Protein AF-A0A026WB58-F1 (afdb_monomer)

Organism: Ooceraea biroi (NCBI:txid2015173)

Secondary structure (DSSP, 8-state):
----HHHHHTT-EE--B-SSS-HHHHHHHHHHS--SS-TTBGGGS--HHHHS--TTPPSSPPHHHHHHHHHHHT-EEEEEEEEEETTEEEEEEEE--SS--SSEEEEEEEE-TT-TT-EEEEEES-HHHHHHHHH-S--S--EE-TTT--EESSHHHHHHHHHHHHH----------TTTSS-----GGGGSPPSEEEEEEEEEEEEEP-S--TT--EEEEEEEEEEEEEESS-GGG-EEEEE-STTHHHHHHHHHHHHHHHHHHHHTS--PPPPPPHHHHHHHHH--B-TTT-PBPPTT--EEEEE-TTT--EEEEEEHHHHHH--------EEESSIIIIIHHHHHHHHHHSSSS-EEEEEEETTEEEEEEE-SS---

Radius of gyration: 30.06 Å; Cα contacts (8 Å, |Δi|>4): 560; chains: 1; bounding box: 73×51×81 Å

Structure (mmCIF, N/CA/C/O backbone):
data_AF-A0A026WB58-F1
#
_entry.id   AF-A0A026WB58-F1
#
loop_
_atom_site.group_PDB
_atom_site.id
_atom_site.type_symbol
_atom_site.label_atom_id
_atom_site.label_alt_id
_atom_site.label_comp_id
_atom_site.label_asym_id
_atom_site.label_entity_id
_atom_site.label_seq_id
_atom_site.pdbx_PDB_ins_code
_atom_site.Cartn_x
_atom_site.Cartn_y
_atom_site.Cartn_z
_atom_site.occupancy
_atom_site.B_iso_or_equiv
_atom_site.auth_seq_id
_atom_site.auth_comp_id
_atom_site.auth_asym_id
_atom_site.auth_atom_id
_atom_site.pdbx_PDB_model_num
ATOM 1 N N . MET A 1 1 ? -9.957 22.524 18.458 1.00 44.34 1 MET A N 1
ATOM 2 C CA . MET A 1 1 ? -10.066 21.430 17.468 1.00 44.34 1 MET A CA 1
ATOM 3 C C . MET A 1 1 ? -11.246 21.679 16.546 1.00 44.34 1 MET A C 1
ATOM 5 O O . MET A 1 1 ? -12.359 21.934 17.004 1.00 44.34 1 MET A O 1
ATOM 9 N N . LEU A 1 2 ? -10.964 21.725 15.248 1.00 43.53 2 LEU A N 1
ATOM 10 C CA . LEU A 1 2 ? -11.888 22.110 14.188 1.00 43.53 2 LEU A CA 1
ATOM 11 C C . LEU A 1 2 ? -12.793 20.925 13.834 1.00 43.53 2 LEU A C 1
ATOM 13 O O . LEU A 1 2 ? -12.379 20.001 13.150 1.00 43.53 2 LEU A O 1
ATOM 17 N N . HIS A 1 3 ? -14.053 20.955 14.259 1.00 53.38 3 HIS A N 1
ATOM 18 C CA . HIS A 1 3 ? -15.088 20.372 13.405 1.00 53.38 3 HIS A CA 1
ATOM 19 C C . HIS A 1 3 ? -15.143 21.230 12.142 1.00 53.38 3 HIS A C 1
ATOM 21 O O . HIS A 1 3 ? -15.102 22.462 12.264 1.00 53.38 3 HIS A O 1
ATOM 27 N N . SER A 1 4 ? -15.257 20.613 10.966 1.00 61.25 4 SER A N 1
ATOM 28 C CA . SER A 1 4 ? -15.642 21.349 9.763 1.00 61.25 4 SER A CA 1
ATOM 29 C C . SER A 1 4 ? -16.877 22.206 10.074 1.00 61.25 4 SER A C 1
ATOM 31 O O . SER A 1 4 ? -17.754 21.793 10.847 1.00 61.25 4 SER A O 1
ATOM 33 N N . GLU A 1 5 ? -16.958 23.416 9.518 1.00 63.28 5 GLU A N 1
ATOM 34 C CA . GLU A 1 5 ? -18.121 24.292 9.737 1.00 63.28 5 GLU A CA 1
ATOM 35 C C . GLU A 1 5 ? -19.440 23.580 9.390 1.00 63.28 5 GLU A C 1
ATOM 37 O O . GLU A 1 5 ? -20.464 23.780 10.047 1.00 63.28 5 GLU A O 1
ATOM 42 N N . GLU A 1 6 ? -19.394 22.648 8.437 1.00 71.06 6 GLU A N 1
ATOM 43 C CA . GLU A 1 6 ? -20.527 21.818 8.038 1.00 71.06 6 GLU A CA 1
ATOM 44 C C . GLU A 1 6 ? -21.049 20.901 9.163 1.00 71.06 6 GLU A C 1
ATOM 46 O O . GLU A 1 6 ? -22.257 20.726 9.313 1.00 71.06 6 GLU A O 1
ATOM 51 N N . ILE A 1 7 ? -20.182 20.327 10.004 1.00 76.75 7 ILE A N 1
ATOM 52 C CA . ILE A 1 7 ? -20.629 19.478 11.125 1.00 76.75 7 ILE A CA 1
ATOM 53 C C . ILE A 1 7 ? -21.175 20.340 12.267 1.00 76.75 7 ILE A C 1
ATOM 55 O O . ILE A 1 7 ? -22.187 19.988 12.882 1.00 76.75 7 ILE A O 1
ATOM 59 N N . LYS A 1 8 ? -20.555 21.499 12.533 1.00 76.88 8 LYS A N 1
ATOM 60 C CA . LYS A 1 8 ? -21.017 22.426 13.583 1.00 76.88 8 LYS A CA 1
ATOM 61 C C . LYS A 1 8 ? -22.403 22.986 13.274 1.00 76.88 8 LYS A C 1
ATOM 63 O O . LYS A 1 8 ? -23.261 23.025 14.156 1.00 76.88 8 LYS A O 1
ATOM 68 N N . THR A 1 9 ? -22.639 23.384 12.025 1.00 78.06 9 THR A N 1
ATOM 69 C CA . THR A 1 9 ? -23.925 23.953 11.585 1.00 78.06 9 THR A CA 1
ATOM 70 C C . THR A 1 9 ? -25.075 22.960 11.723 1.00 78.06 9 THR A C 1
ATOM 72 O O . THR A 1 9 ? -26.188 23.361 12.068 1.00 78.06 9 THR A O 1
ATOM 75 N N . LYS A 1 10 ? -24.806 21.655 11.578 1.00 81.69 10 LYS A N 1
ATOM 76 C CA . LYS A 1 10 ? -25.807 20.600 11.782 1.00 81.69 10 LYS A CA 1
ATOM 77 C C . LYS A 1 10 ? -26.283 20.481 13.231 1.00 81.69 10 LYS A C 1
ATOM 79 O O . LYS A 1 10 ? -27.332 19.887 13.434 1.00 81.69 10 LYS A O 1
ATOM 84 N N . LYS A 1 11 ? -25.585 21.008 14.252 1.00 84.12 11 LYS A N 1
ATOM 85 C CA . LYS A 1 11 ? -25.986 20.893 15.681 1.00 84.12 11 LYS A CA 1
ATOM 86 C C . LYS A 1 11 ? -26.440 19.468 16.060 1.00 84.12 11 LYS A C 1
ATOM 88 O O . LYS A 1 11 ? -27.481 19.275 16.695 1.00 84.12 11 LYS A O 1
ATOM 93 N N . ALA A 1 12 ? -25.709 18.474 15.563 1.00 87.56 12 ALA A N 1
ATOM 94 C CA . ALA A 1 12 ? -26.029 17.051 15.689 1.00 87.56 12 ALA A CA 1
ATOM 95 C C . ALA A 1 12 ? -25.068 16.310 16.633 1.00 87.56 12 ALA A C 1
ATOM 97 O O . ALA A 1 12 ? -25.340 15.179 17.033 1.00 87.56 12 ALA A O 1
ATOM 98 N N . VAL A 1 13 ? -23.962 16.966 16.987 1.00 91.31 13 VAL A N 1
ATOM 99 C CA . VAL A 1 13 ? -22.845 16.422 17.755 1.00 91.31 13 VAL A CA 1
ATOM 100 C C . VAL A 1 13 ? -22.610 17.317 18.968 1.00 91.31 13 VAL A C 1
ATOM 102 O O . VAL A 1 13 ? -22.715 18.540 18.867 1.00 91.31 13 VAL A O 1
ATOM 105 N N . VAL A 1 14 ? -22.315 16.704 20.108 1.00 91.12 14 VAL A N 1
ATOM 106 C CA . VAL A 1 14 ? -21.924 17.377 21.344 1.00 91.12 14 VAL A CA 1
ATOM 107 C C . VAL A 1 14 ? -20.452 17.086 21.595 1.00 91.12 14 VAL A C 1
ATOM 109 O O . VAL A 1 14 ? -20.039 15.930 21.698 1.00 91.12 14 VAL A O 1
ATOM 112 N N . ASN A 1 15 ? -19.667 18.154 21.687 1.00 90.56 15 ASN A N 1
ATOM 113 C CA . ASN A 1 15 ? -18.269 18.097 22.077 1.00 90.56 15 ASN A CA 1
ATOM 114 C C . ASN A 1 15 ? -18.133 18.685 23.482 1.00 90.56 15 ASN A C 1
ATOM 116 O O . ASN A 1 15 ? -18.237 19.903 23.642 1.00 90.56 15 ASN A O 1
ATOM 120 N N . VAL A 1 16 ? -17.933 17.823 24.477 1.00 89.88 16 VAL A N 1
ATOM 121 C CA . VAL A 1 16 ? -17.634 18.256 25.845 1.00 89.88 16 VAL A CA 1
ATOM 122 C C . VAL A 1 16 ? -16.199 18.773 25.862 1.00 89.88 16 VAL A C 1
ATOM 124 O O . VAL A 1 16 ? -15.263 18.047 25.532 1.00 89.88 16 VAL A O 1
ATOM 127 N N . GLN A 1 17 ? -16.036 20.052 26.180 1.00 85.31 17 GLN A N 1
ATOM 128 C CA . GLN A 1 17 ? -14.748 20.728 26.161 1.00 85.31 17 GLN A CA 1
ATOM 129 C C . GLN A 1 17 ? -13.994 20.410 27.444 1.00 85.31 17 GLN A C 1
ATOM 131 O O . GLN A 1 17 ? -14.322 20.954 28.495 1.00 85.31 17 GLN A O 1
ATOM 136 N N . SER A 1 18 ? -12.988 19.548 27.321 1.00 81.88 18 SER A N 1
ATOM 137 C CA . SER A 1 18 ? -12.073 19.203 28.401 1.00 81.88 18 SER A CA 1
ATOM 138 C C . SER A 1 18 ? -10.640 19.609 28.091 1.00 81.88 18 SER A C 1
ATOM 140 O O . SER A 1 18 ? -10.248 19.686 26.925 1.00 81.88 18 SER A O 1
ATOM 142 N N . MET A 1 19 ? -9.869 19.857 29.150 1.00 80.19 19 MET A N 1
ATOM 143 C CA . MET A 1 19 ? -8.415 20.026 29.087 1.00 80.19 19 MET A CA 1
ATOM 144 C C . MET A 1 19 ? -7.665 18.693 29.250 1.00 80.19 19 MET A C 1
ATOM 146 O O . MET A 1 19 ? -6.441 18.672 29.126 1.00 80.19 19 MET A O 1
ATOM 150 N N . ASP A 1 20 ? -8.372 17.596 29.544 1.00 84.62 20 ASP A N 1
ATOM 151 C CA . ASP A 1 20 ? -7.796 16.257 29.644 1.00 84.62 20 ASP A CA 1
ATOM 152 C C . ASP A 1 20 ? -7.819 15.493 28.303 1.00 84.62 20 ASP A C 1
ATOM 154 O O . ASP A 1 20 ? -8.376 15.934 27.297 1.00 84.62 20 ASP A O 1
ATOM 158 N N . ASN A 1 21 ? -7.189 14.314 28.284 1.00 86.12 21 ASN A N 1
ATOM 159 C CA . ASN A 1 21 ? -7.164 13.421 27.118 1.00 86.12 21 ASN A CA 1
ATOM 160 C C . ASN A 1 21 ? -8.305 12.377 27.139 1.00 86.12 21 ASN A C 1
ATOM 162 O O . ASN A 1 21 ? -8.230 11.360 26.444 1.00 86.12 21 ASN A O 1
ATOM 166 N N . ALA A 1 22 ? -9.357 12.591 27.938 1.00 89.94 22 ALA A N 1
ATOM 167 C CA . ALA A 1 22 ? -10.444 11.643 28.183 1.00 89.94 22 ALA A CA 1
ATOM 168 C C . ALA A 1 22 ? -11.717 11.954 27.376 1.00 89.94 22 ALA A C 1
ATOM 170 O O . ALA A 1 22 ? -12.826 11.586 27.771 1.00 89.94 22 ALA A O 1
ATOM 171 N N . CYS A 1 23 ? -11.579 12.570 26.196 1.00 91.06 23 CYS A N 1
ATOM 172 C CA . CYS A 1 23 ? -12.709 12.952 25.340 1.00 91.06 23 CYS A CA 1
ATOM 173 C C . CYS A 1 23 ? -13.658 11.792 24.995 1.00 91.06 23 CYS A C 1
ATOM 175 O O . CYS A 1 23 ? -14.868 11.990 24.878 1.00 91.06 23 CYS A O 1
ATOM 177 N N . PHE A 1 24 ? -13.138 10.565 24.893 1.00 93.75 24 PHE A N 1
ATOM 178 C CA . PHE A 1 24 ? -13.954 9.361 24.746 1.00 93.75 24 PHE A CA 1
ATOM 179 C C . PHE A 1 24 ? -14.886 9.151 25.943 1.00 93.75 24 PHE A C 1
ATOM 181 O O . PHE A 1 24 ? -16.089 8.979 25.757 1.00 93.75 24 PHE A O 1
ATOM 188 N N . ALA A 1 25 ? -14.350 9.204 27.164 1.00 93.94 25 ALA A N 1
ATOM 189 C CA . ALA A 1 25 ? -15.122 8.986 28.380 1.00 93.94 25 ALA A CA 1
ATOM 190 C C . ALA A 1 25 ? -16.178 10.082 28.554 1.00 93.94 25 ALA A C 1
ATOM 192 O O . ALA A 1 25 ? -17.347 9.771 28.765 1.00 93.94 25 ALA A O 1
ATOM 193 N N . TRP A 1 26 ? -15.799 11.346 28.343 1.00 95.25 26 TRP A N 1
ATOM 194 C CA . TRP A 1 26 ? -16.739 12.467 28.345 1.00 95.25 26 TRP A CA 1
ATOM 195 C C . TRP A 1 26 ? -17.845 12.323 27.298 1.00 95.25 26 TRP A C 1
ATOM 197 O O . TRP A 1 26 ? -19.005 12.608 27.589 1.00 95.25 26 TRP A O 1
ATOM 207 N N . SER A 1 27 ? -17.526 11.826 26.102 1.00 94.69 27 SER A N 1
ATOM 208 C CA . SER A 1 27 ? -18.532 11.588 25.061 1.00 94.69 27 SER A CA 1
ATOM 209 C C . SER A 1 27 ? -19.503 10.467 25.434 1.00 94.69 27 SER A C 1
ATOM 211 O O . SER A 1 27 ? -20.702 10.585 25.186 1.00 94.69 27 SER A O 1
ATOM 213 N N . VAL A 1 28 ? -19.017 9.392 26.063 1.00 95.56 28 VAL A N 1
ATOM 214 C CA . VAL A 1 28 ? -19.885 8.320 26.575 1.00 95.56 28 VAL A CA 1
ATOM 215 C C . VAL A 1 28 ? -20.767 8.841 27.710 1.00 95.56 28 VAL A C 1
ATOM 217 O O . VAL A 1 28 ? -21.969 8.595 27.702 1.00 95.56 28 VAL A O 1
ATOM 220 N N . VAL A 1 29 ? -20.215 9.614 28.649 1.00 95.44 29 VAL A N 1
ATOM 221 C CA . VAL A 1 29 ? -20.997 10.244 29.724 1.00 95.44 29 VAL A CA 1
ATOM 222 C C . VAL A 1 29 ? -22.068 11.166 29.156 1.00 95.44 29 VAL A C 1
ATOM 224 O O . VAL A 1 29 ? -23.211 11.087 29.594 1.00 95.44 29 VAL A O 1
ATOM 227 N N . ALA A 1 30 ? -21.745 11.983 28.152 1.00 94.56 30 ALA A N 1
ATOM 228 C CA . ALA A 1 30 ? -22.719 12.865 27.517 1.00 94.56 30 ALA A CA 1
ATOM 229 C C . ALA A 1 30 ? -23.872 12.091 26.858 1.00 94.56 30 ALA A C 1
ATOM 231 O O . ALA A 1 30 ? -25.012 12.552 26.883 1.00 94.56 30 ALA A O 1
ATOM 232 N N . ALA A 1 31 ? -23.598 10.896 26.323 1.00 94.94 31 ALA A N 1
ATOM 233 C CA . ALA A 1 31 ? -24.626 10.009 25.788 1.00 94.94 31 ALA A CA 1
ATOM 234 C C . ALA A 1 31 ? -25.525 9.401 26.878 1.00 94.94 31 ALA A C 1
ATOM 236 O O . ALA A 1 31 ? -26.728 9.256 26.665 1.00 94.94 31 ALA A O 1
ATOM 237 N N . LEU A 1 32 ? -24.954 9.045 28.034 1.00 93.88 32 LEU A N 1
ATOM 238 C CA . LEU A 1 32 ? -25.679 8.419 29.147 1.00 93.88 32 LEU A CA 1
ATOM 239 C C . LEU A 1 32 ? -26.444 9.425 30.020 1.00 93.88 32 LEU A C 1
ATOM 241 O O . LEU A 1 32 ? -27.509 9.098 30.538 1.00 93.88 32 LEU A O 1
ATOM 245 N N . TYR A 1 33 ? -25.905 10.634 30.178 1.00 93.94 33 TYR A N 1
ATOM 246 C CA . TYR A 1 33 ? -26.432 11.707 31.024 1.00 93.94 33 TYR A CA 1
ATOM 247 C C . TYR A 1 33 ? -26.627 12.984 30.195 1.00 93.94 33 TYR A C 1
ATOM 249 O O . TYR A 1 33 ? -25.930 13.975 30.412 1.00 93.94 33 TYR A O 1
ATOM 257 N N . PRO A 1 34 ? -27.530 12.982 29.201 1.00 91.69 34 PRO A N 1
ATOM 258 C CA . PRO A 1 34 ? -27.634 14.070 28.239 1.00 91.69 34 PRO A CA 1
ATOM 259 C C . PRO A 1 34 ? -28.067 15.385 28.897 1.00 91.69 34 PRO A C 1
ATOM 261 O O . PRO A 1 34 ? -29.156 15.486 29.458 1.00 91.69 34 PRO A O 1
ATOM 264 N N . ALA A 1 35 ? -27.241 16.425 28.763 1.00 91.25 35 ALA A N 1
ATOM 265 C CA . ALA A 1 35 ? -27.562 17.764 29.243 1.00 91.25 35 ALA A CA 1
ATOM 266 C C . ALA A 1 35 ? -28.461 18.528 28.250 1.00 91.25 35 ALA A C 1
ATOM 268 O O . ALA A 1 35 ? -28.272 18.484 27.025 1.00 91.25 35 ALA A O 1
ATOM 269 N N . GLU A 1 36 ? -29.435 19.274 28.777 1.00 87.56 36 GLU A N 1
ATOM 270 C CA . GLU A 1 36 ? -30.315 20.130 27.970 1.00 87.56 36 GLU A CA 1
ATOM 271 C C . GLU A 1 36 ? -29.682 21.484 27.633 1.00 87.56 36 GLU A C 1
ATOM 273 O O . GLU A 1 36 ? -29.869 22.004 26.531 1.00 87.56 36 GLU A O 1
ATOM 278 N N . ARG A 1 37 ? -28.925 22.056 28.577 1.00 87.06 37 ARG A N 1
ATOM 279 C CA . ARG A 1 37 ? -28.284 23.374 28.469 1.00 87.06 37 ARG A CA 1
ATOM 280 C C . ARG A 1 37 ? -26.785 23.244 28.691 1.00 87.06 37 ARG A C 1
ATOM 282 O O . ARG A 1 37 ? -26.365 22.433 29.505 1.00 87.06 37 ARG A O 1
ATOM 289 N N . ASN A 1 38 ? -26.011 24.080 27.997 1.00 88.06 38 ASN A N 1
ATOM 290 C CA . ASN A 1 38 ? -24.549 24.137 28.104 1.00 88.06 38 ASN A CA 1
ATOM 291 C C . ASN A 1 38 ? -23.874 22.760 27.955 1.00 88.06 38 ASN A C 1
ATOM 293 O O . ASN A 1 38 ? -22.925 22.441 28.667 1.00 88.06 38 ASN A O 1
ATOM 297 N N . ALA A 1 39 ? -24.388 21.934 27.038 1.00 89.69 39 ALA A N 1
ATOM 298 C CA . ALA A 1 39 ? -23.963 20.549 26.842 1.00 89.69 39 ALA A CA 1
ATOM 299 C C . ALA A 1 39 ? -22.476 20.404 26.458 1.00 89.69 39 ALA A C 1
ATOM 301 O O . ALA A 1 39 ? -21.937 19.303 26.492 1.00 89.69 39 ALA A O 1
ATOM 302 N N . GLU A 1 40 ? -21.812 21.496 26.090 1.00 89.19 40 GLU A N 1
ATOM 303 C CA . GLU A 1 40 ? -20.375 21.581 25.849 1.00 89.19 40 GLU A CA 1
ATOM 304 C C . GLU A 1 40 ? -19.522 21.654 27.127 1.00 89.19 40 GLU A C 1
ATOM 306 O O . GLU A 1 40 ? -18.311 21.479 27.041 1.00 89.19 40 GLU A O 1
ATOM 311 N N . ARG A 1 41 ? -20.111 21.920 28.301 1.00 89.88 41 ARG A N 1
ATOM 312 C CA . ARG A 1 41 ? -19.371 22.118 29.559 1.00 89.88 41 ARG A CA 1
ATOM 313 C C . ARG A 1 41 ? -19.286 20.831 30.369 1.00 89.88 41 ARG A C 1
ATOM 315 O O . ARG A 1 41 ? -20.313 20.219 30.645 1.00 89.88 41 ARG A O 1
ATOM 322 N N . GLU A 1 42 ? -18.092 20.499 30.855 1.00 89.88 42 GLU A N 1
ATOM 323 C CA . GLU A 1 42 ? -17.861 19.359 31.762 1.00 89.88 42 GLU A CA 1
ATOM 324 C C . GLU A 1 42 ? -18.755 19.401 33.002 1.00 89.88 42 GLU A C 1
ATOM 326 O O . GLU A 1 42 ? -19.322 18.387 33.392 1.00 89.88 42 GLU A O 1
ATOM 331 N N . SER A 1 43 ? -18.951 20.591 33.581 1.00 90.62 43 SER A N 1
ATOM 332 C CA . SER A 1 43 ? -19.769 20.795 34.784 1.00 90.62 43 SER A CA 1
ATOM 333 C C . SER A 1 43 ? -21.250 20.456 34.602 1.00 90.62 43 SER A C 1
ATOM 335 O O . SER A 1 43 ? -21.989 20.419 35.583 1.00 90.62 43 SER A O 1
ATOM 337 N N . SER A 1 44 ? -21.693 20.208 33.366 1.00 92.25 44 SER A N 1
ATOM 338 C CA . SER A 1 44 ? -23.059 19.762 33.075 1.00 92.25 44 SER A CA 1
ATOM 339 C C . SER A 1 44 ? -23.237 18.251 33.232 1.00 92.25 44 SER A C 1
ATOM 341 O O . SER A 1 44 ? -24.354 17.759 33.086 1.00 92.25 44 SER A O 1
ATOM 343 N N . TYR A 1 45 ? -22.162 17.519 33.535 1.00 93.62 45 TYR A N 1
ATOM 344 C CA . TYR A 1 45 ? -22.143 16.065 33.608 1.00 93.62 45 TYR A CA 1
ATOM 345 C C . TYR A 1 45 ? -21.480 15.573 34.900 1.00 93.62 45 TYR A C 1
ATOM 347 O O . TYR A 1 45 ? -20.603 16.248 35.445 1.00 93.62 45 TYR A O 1
ATOM 355 N N . PRO A 1 46 ? -21.845 14.377 35.397 1.00 94.06 46 PRO A N 1
ATOM 356 C CA . PRO A 1 46 ? -21.039 13.715 36.412 1.00 94.06 46 PRO A CA 1
ATOM 357 C C . PRO A 1 46 ? -19.639 13.424 35.859 1.00 94.06 46 PRO A C 1
ATOM 359 O O . PRO A 1 46 ? -19.474 13.107 34.680 1.00 94.06 46 PRO A O 1
ATOM 362 N N . HIS A 1 47 ? -18.626 13.508 36.719 1.00 93.94 47 HIS A N 1
ATOM 363 C CA . HIS A 1 47 ? -17.258 13.207 36.315 1.00 93.94 47 HIS A CA 1
ATOM 364 C C . HIS A 1 47 ? -17.146 11.751 35.841 1.00 93.94 47 HIS A C 1
ATOM 366 O O . HIS A 1 47 ? -17.624 10.838 36.510 1.00 93.94 47 HIS A O 1
ATOM 372 N N . TYR A 1 48 ? -16.496 11.500 34.704 1.00 92.69 48 TYR A N 1
ATOM 373 C CA . TYR A 1 48 ? -16.524 10.174 34.075 1.00 92.69 48 TYR A CA 1
ATOM 374 C C . TYR A 1 48 ? -15.979 9.044 34.957 1.00 92.69 48 TYR A C 1
ATOM 376 O O . TYR A 1 48 ? -16.455 7.917 34.858 1.00 92.69 48 TYR A O 1
ATOM 384 N N . THR A 1 49 ? -15.028 9.329 35.850 1.00 92.12 49 THR A N 1
ATOM 385 C CA . THR A 1 49 ? -14.467 8.328 36.775 1.00 92.12 49 THR A CA 1
ATOM 386 C C . THR A 1 49 ? -15.451 7.842 37.836 1.00 92.12 49 THR A C 1
ATOM 388 O O . THR A 1 49 ? -15.214 6.796 38.430 1.00 92.12 49 THR A O 1
ATOM 391 N N . THR A 1 50 ? -16.537 8.574 38.101 1.00 94.12 50 THR A N 1
ATOM 392 C CA . THR A 1 50 ? -17.532 8.172 39.108 1.00 94.12 50 THR A CA 1
ATOM 393 C C . THR A 1 50 ? -18.618 7.274 38.526 1.00 94.12 50 THR A C 1
ATOM 395 O O . THR A 1 50 ? -19.270 6.547 39.271 1.00 94.12 50 THR A O 1
ATOM 398 N N . VAL A 1 51 ? -18.809 7.312 37.204 1.00 94.44 51 VAL A N 1
ATOM 399 C CA . VAL A 1 51 ? -19.897 6.609 36.507 1.00 94.44 51 VAL A CA 1
ATOM 400 C C . VAL A 1 51 ? -19.412 5.539 35.528 1.00 94.44 51 VAL A C 1
ATOM 402 O O . VAL A 1 51 ? -20.209 4.691 35.133 1.00 94.44 51 VAL A O 1
ATOM 405 N N . LEU A 1 52 ? -18.128 5.546 35.148 1.00 94.56 52 LEU A N 1
ATOM 406 C CA . LEU A 1 52 ? -17.521 4.557 34.254 1.00 94.56 52 LEU A CA 1
ATOM 407 C C . LEU A 1 52 ? -16.404 3.775 34.955 1.00 94.56 52 LEU A C 1
ATOM 409 O O . LEU A 1 52 ? -15.525 4.341 35.602 1.00 94.56 52 LEU A O 1
ATOM 413 N N . ASN A 1 53 ? -16.383 2.463 34.737 1.00 94.12 53 ASN A N 1
ATOM 414 C CA . ASN A 1 53 ? -15.270 1.591 35.069 1.00 94.12 53 ASN A CA 1
ATOM 415 C C . ASN A 1 53 ? -14.180 1.684 33.988 1.00 94.12 53 ASN A C 1
ATOM 417 O O . ASN A 1 53 ? -14.349 1.210 32.860 1.00 94.12 53 ASN A O 1
ATOM 421 N N . LEU A 1 54 ? -13.048 2.287 34.353 1.00 92.38 54 LEU A N 1
ATOM 422 C CA . LEU A 1 54 ? -11.902 2.532 33.471 1.00 92.38 54 LEU A CA 1
ATOM 423 C C . LEU A 1 54 ? -10.671 1.688 33.842 1.00 92.38 54 LEU A C 1
ATOM 425 O O . LEU A 1 54 ? -9.544 2.030 33.485 1.00 92.38 54 LEU A O 1
ATOM 429 N N . GLN A 1 55 ? -10.860 0.574 34.558 1.00 91.44 55 GLN A N 1
ATOM 430 C CA . GLN A 1 55 ? -9.750 -0.247 35.036 1.00 91.44 55 GLN A CA 1
ATOM 431 C C . GLN A 1 55 ? -8.888 -0.798 33.882 1.00 91.44 55 GLN A C 1
ATOM 433 O O . GLN A 1 55 ? -9.328 -1.582 33.033 1.00 91.44 55 GLN A O 1
ATOM 438 N N . GLY A 1 56 ? -7.613 -0.398 33.871 1.00 86.19 56 GLY A N 1
ATOM 439 C CA . GLY A 1 56 ? -6.647 -0.787 32.844 1.00 86.19 56 GLY A CA 1
ATOM 440 C C . GLY A 1 56 ? -6.967 -0.226 31.454 1.00 86.19 56 GLY A C 1
ATOM 441 O O . GLY A 1 56 ? -6.628 -0.870 30.457 1.00 86.19 56 GLY A O 1
ATOM 442 N N . ILE A 1 57 ? -7.676 0.903 31.380 1.00 89.44 57 ILE A N 1
ATOM 443 C CA . ILE A 1 57 ? -7.826 1.706 30.168 1.00 89.44 57 ILE A CA 1
ATOM 444 C C . ILE A 1 57 ? -6.923 2.928 30.309 1.00 89.44 57 ILE A C 1
ATOM 446 O O . ILE A 1 57 ? -7.060 3.702 31.251 1.00 89.44 57 ILE A O 1
ATOM 450 N N . GLU A 1 58 ? -6.009 3.092 29.361 1.00 87.38 58 GLU A N 1
ATOM 451 C CA . GLU A 1 58 ? -5.151 4.270 29.266 1.00 87.38 58 GLU A CA 1
ATOM 452 C C . GLU A 1 58 ? -5.740 5.265 28.263 1.00 87.38 58 GLU A C 1
ATOM 454 O O . GLU A 1 58 ? -6.309 4.868 27.238 1.00 87.38 58 GLU A O 1
ATOM 459 N N . PHE A 1 59 ? -5.597 6.554 28.568 1.00 86.56 59 PHE A N 1
ATOM 460 C CA . PHE A 1 59 ? -5.966 7.648 27.675 1.00 86.56 59 PHE A CA 1
ATOM 461 C C . PHE A 1 59 ? -4.723 8.211 26.969 1.00 86.56 59 PHE A C 1
ATOM 463 O O . PHE A 1 59 ? -3.662 8.275 27.592 1.00 86.56 59 PHE A O 1
ATOM 470 N N . PRO A 1 60 ? -4.839 8.667 25.707 1.00 86.12 60 PRO A N 1
ATOM 471 C CA . PRO A 1 60 ? -6.060 8.757 24.898 1.00 86.12 60 PRO A CA 1
ATOM 472 C C . PRO A 1 60 ? -6.594 7.390 24.437 1.00 86.12 60 PRO A C 1
ATOM 474 O O . PRO A 1 60 ? -5.845 6.447 24.186 1.00 86.12 60 PRO A O 1
ATOM 477 N N . MET A 1 61 ? -7.920 7.284 24.337 1.00 89.06 61 MET A N 1
ATOM 478 C CA . MET A 1 61 ? -8.608 6.036 23.998 1.00 89.06 61 MET A CA 1
ATOM 479 C C . MET A 1 61 ? -8.225 5.542 22.594 1.00 89.06 61 MET A C 1
ATOM 481 O O . MET A 1 61 ? -8.352 6.276 21.617 1.00 89.06 61 MET A O 1
ATOM 485 N N . SER A 1 62 ? -7.841 4.267 22.469 1.00 86.75 62 SER A N 1
ATOM 486 C CA . SER A 1 62 ? -7.613 3.612 21.173 1.00 86.75 62 SER A CA 1
ATOM 487 C C . SER A 1 62 ? -8.820 2.776 20.730 1.00 86.75 62 SER A C 1
ATOM 489 O O . SER A 1 62 ? -9.502 2.175 21.562 1.00 86.75 62 SER A O 1
ATOM 491 N N . MET A 1 63 ? -9.043 2.650 19.412 1.00 86.00 63 MET A N 1
ATOM 492 C CA . MET A 1 63 ? -10.133 1.825 18.852 1.00 86.00 63 MET A CA 1
ATOM 493 C C . MET A 1 63 ? -10.098 0.369 19.349 1.00 86.00 63 MET A C 1
ATOM 495 O O . MET A 1 63 ? -11.143 -0.227 19.605 1.00 86.00 63 MET A O 1
ATOM 499 N N . LYS A 1 64 ? -8.895 -0.195 19.542 1.00 86.31 64 LYS A N 1
ATOM 500 C CA . LYS A 1 64 ? -8.693 -1.575 20.022 1.00 86.31 64 LYS A CA 1
ATOM 501 C C . LYS A 1 64 ? -9.201 -1.779 21.451 1.00 86.31 64 LYS A C 1
ATOM 503 O O . LYS A 1 64 ? -9.704 -2.849 21.782 1.00 86.31 64 LYS A O 1
ATOM 508 N N . ASN A 1 65 ? -9.098 -0.750 22.290 1.00 89.62 65 ASN A N 1
ATOM 509 C CA . ASN A 1 65 ? -9.487 -0.824 23.694 1.00 89.62 65 ASN A CA 1
ATOM 510 C C . ASN A 1 65 ? -10.996 -0.584 23.914 1.00 89.62 65 ASN A C 1
ATOM 512 O O . ASN A 1 65 ? -11.485 -0.837 25.015 1.00 89.62 65 ASN A O 1
ATOM 516 N N . ILE A 1 66 ? -11.761 -0.176 22.890 1.00 92.50 66 ILE A N 1
ATOM 517 C CA . ILE A 1 66 ? -13.215 0.046 23.018 1.00 92.50 66 ILE A CA 1
ATOM 518 C C . ILE A 1 66 ? -13.945 -1.259 23.367 1.00 92.50 66 ILE A C 1
ATOM 520 O O . ILE A 1 66 ? -14.794 -1.265 24.251 1.00 92.50 66 ILE A O 1
ATOM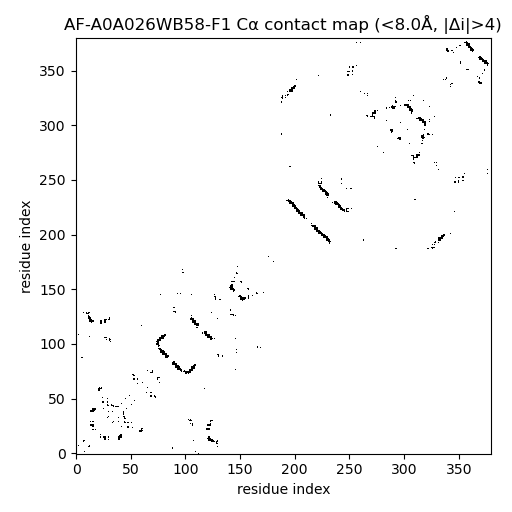 524 N N . ALA A 1 67 ? -13.558 -2.393 22.775 1.00 91.44 67 ALA A N 1
ATOM 525 C CA . ALA A 1 67 ? -14.160 -3.689 23.113 1.00 91.44 67 ALA A CA 1
ATOM 526 C C . ALA A 1 67 ? -13.932 -4.078 24.587 1.00 91.44 67 ALA A C 1
ATOM 528 O O . ALA A 1 67 ? -14.777 -4.713 25.216 1.00 91.44 67 ALA A O 1
ATOM 529 N N . LYS A 1 68 ? -12.788 -3.683 25.167 1.00 93.06 68 LYS A N 1
ATOM 530 C CA . LYS A 1 68 ? -12.527 -3.857 26.603 1.00 93.06 68 LYS A CA 1
ATOM 531 C C . LYS A 1 68 ? -13.447 -2.956 27.430 1.00 93.06 68 LYS A C 1
ATOM 533 O O . LYS A 1 68 ? -14.038 -3.436 28.392 1.00 93.06 68 LYS A O 1
ATOM 538 N N . PHE A 1 69 ? -13.601 -1.692 27.035 1.00 95.00 69 PHE A N 1
ATOM 539 C CA . PHE A 1 69 ? -14.498 -0.738 27.692 1.00 95.00 69 PHE A CA 1
ATOM 540 C C . PHE A 1 69 ? -15.959 -1.216 27.717 1.00 95.00 69 PHE A C 1
ATOM 542 O O . PHE A 1 69 ? -16.591 -1.189 28.773 1.00 95.00 69 PHE A O 1
ATOM 549 N N . GLU A 1 70 ? -16.478 -1.692 26.582 1.00 94.56 70 GLU A N 1
ATOM 550 C CA . GLU A 1 70 ? -17.856 -2.191 26.443 1.00 94.56 70 GLU A CA 1
ATOM 551 C C . GLU A 1 70 ? -18.155 -3.362 27.391 1.00 94.56 70 GLU A C 1
ATOM 553 O O . GLU A 1 70 ? -19.237 -3.434 27.982 1.00 94.56 70 GLU A O 1
ATOM 558 N N . ARG A 1 71 ? -17.181 -4.267 27.576 1.00 92.88 71 ARG A N 1
ATOM 559 C CA . ARG A 1 71 ? -17.284 -5.388 28.524 1.00 92.88 71 ARG A CA 1
ATOM 560 C C . ARG A 1 71 ? -17.258 -4.932 29.981 1.00 92.88 71 ARG A C 1
ATOM 562 O O . ARG A 1 71 ? -18.003 -5.476 30.783 1.00 92.88 71 ARG A O 1
ATOM 569 N N . LEU A 1 72 ? -16.424 -3.948 30.320 1.00 94.25 72 LEU A N 1
ATOM 570 C CA . LEU A 1 72 ? -16.285 -3.459 31.699 1.00 94.25 72 LEU A CA 1
ATOM 571 C C . LEU A 1 72 ? -17.506 -2.678 32.199 1.00 94.25 72 LEU A C 1
ATOM 573 O O . LEU A 1 72 ? -17.762 -2.664 33.399 1.00 94.25 72 LEU A O 1
ATOM 577 N N . ASN A 1 73 ? -18.224 -2.008 31.296 1.00 94.06 73 ASN A N 1
ATOM 578 C CA . ASN A 1 73 ? -19.297 -1.074 31.652 1.00 94.06 73 ASN A CA 1
ATOM 579 C C . ASN A 1 73 ? -20.701 -1.554 31.274 1.00 94.06 73 ASN A C 1
ATOM 581 O O . ASN A 1 73 ? -21.677 -0.877 31.589 1.00 94.06 73 ASN A O 1
ATOM 585 N N . ASP A 1 74 ? -20.799 -2.683 30.574 1.00 94.12 74 ASP A N 1
ATOM 586 C CA . ASP A 1 74 ? -22.040 -3.163 29.968 1.00 94.12 74 ASP A CA 1
ATOM 587 C C . ASP A 1 74 ? -22.717 -2.113 29.057 1.00 94.12 74 ASP A C 1
ATOM 589 O O . ASP A 1 74 ? -23.920 -1.861 29.100 1.00 94.12 74 ASP A O 1
ATOM 593 N N . ILE A 1 75 ? -21.901 -1.465 28.220 1.00 95.12 75 ILE A N 1
ATOM 594 C CA . ILE A 1 75 ? -22.310 -0.440 27.246 1.00 95.12 75 ILE A CA 1
ATOM 595 C C . ILE A 1 75 ? -21.921 -0.922 25.852 1.00 95.12 75 ILE A C 1
ATOM 597 O O . ILE A 1 75 ? -20.926 -1.624 25.700 1.00 95.12 75 ILE A O 1
ATOM 601 N N . SER A 1 76 ? -22.685 -0.541 24.835 1.00 94.06 76 SER A N 1
ATOM 602 C CA . SER A 1 76 ? -22.359 -0.790 23.427 1.00 94.06 76 SER A CA 1
ATOM 603 C C . SER A 1 76 ? -22.059 0.521 22.696 1.00 94.06 76 SER A C 1
ATOM 605 O O . SER A 1 76 ? -22.713 1.535 22.946 1.00 94.06 76 SER A O 1
ATOM 607 N N . ILE A 1 77 ? -21.050 0.533 21.824 1.00 94.69 77 ILE A N 1
ATOM 608 C CA . ILE A 1 77 ? -20.550 1.756 21.189 1.00 94.69 77 ILE A CA 1
ATOM 609 C C . ILE A 1 77 ? -20.373 1.559 19.687 1.00 94.69 77 ILE A C 1
ATOM 611 O O . ILE A 1 77 ? -19.580 0.729 19.243 1.00 94.69 77 ILE A O 1
ATOM 615 N N . ASN A 1 78 ? -21.021 2.424 18.912 1.00 94.00 78 ASN A N 1
ATOM 616 C CA . ASN A 1 78 ? -20.686 2.621 17.507 1.00 94.00 78 ASN A CA 1
ATOM 617 C C . ASN A 1 78 ? -19.797 3.854 17.361 1.00 94.00 78 ASN A C 1
ATOM 619 O O . ASN A 1 78 ? -20.002 4.871 18.027 1.00 94.00 78 ASN A O 1
ATOM 623 N N . VAL A 1 79 ? -18.825 3.778 16.461 1.00 93.19 79 VAL A N 1
ATOM 624 C CA . VAL A 1 79 ? -17.931 4.881 16.122 1.00 93.19 79 VAL A CA 1
ATOM 625 C C . VAL A 1 79 ? -18.043 5.172 14.637 1.00 93.19 79 VAL A C 1
ATOM 627 O O . VAL A 1 79 ? -17.831 4.291 13.805 1.00 93.19 79 VAL A O 1
ATOM 630 N N . PHE A 1 80 ? -18.333 6.424 14.314 1.00 91.75 80 PHE A N 1
ATOM 631 C CA . PHE A 1 80 ? -18.398 6.953 12.960 1.00 91.75 80 PHE A CA 1
ATOM 632 C C . PHE A 1 80 ? -17.206 7.865 12.695 1.00 91.75 80 PHE A C 1
ATOM 634 O O . PHE A 1 80 ? -16.673 8.486 13.611 1.00 91.75 80 PHE A O 1
ATOM 641 N N . GLY A 1 81 ? -16.801 7.957 11.439 1.00 90.31 81 GLY A N 1
ATOM 642 C CA . GLY A 1 81 ? -15.746 8.836 10.957 1.00 90.31 81 GLY A CA 1
ATOM 643 C C . GLY A 1 81 ? -16.250 9.708 9.825 1.00 90.31 81 GLY A C 1
ATOM 644 O O . GLY A 1 81 ?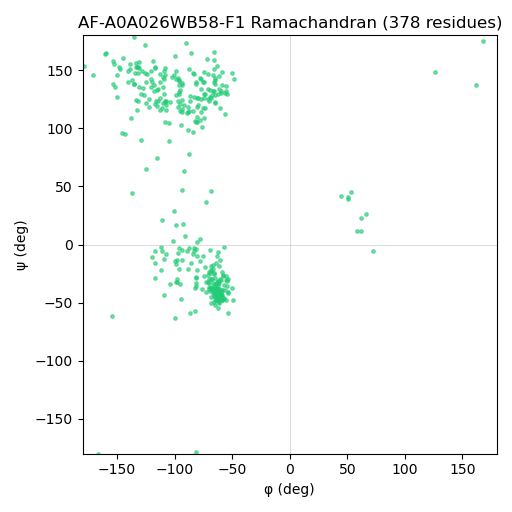 -17.357 9.515 9.322 1.00 90.31 81 GLY A O 1
ATOM 645 N N . THR A 1 82 ? -15.424 10.667 9.429 1.00 86.25 82 THR A N 1
ATOM 646 C CA . THR A 1 82 ? -15.705 11.565 8.311 1.00 86.25 82 THR A CA 1
ATOM 647 C C . THR A 1 82 ? -14.704 11.340 7.194 1.00 86.25 82 THR A C 1
ATOM 649 O O . THR A 1 82 ? -13.504 11.331 7.457 1.00 86.25 82 THR A O 1
ATOM 652 N N . GLU A 1 83 ? -15.187 11.233 5.964 1.00 81.44 83 GLU A N 1
ATOM 653 C CA . GLU A 1 83 ? -14.366 11.227 4.755 1.00 81.44 83 GLU A CA 1
ATOM 654 C C . GLU A 1 83 ? -14.789 12.388 3.855 1.00 81.44 83 GLU A C 1
ATOM 656 O O . GLU A 1 83 ? -15.982 12.654 3.679 1.00 81.44 83 GLU A O 1
ATOM 661 N N . GLU A 1 84 ? -13.813 13.106 3.305 1.00 77.19 84 GLU A N 1
ATOM 662 C CA . GLU A 1 84 ? -14.070 14.180 2.353 1.00 77.19 84 GLU A CA 1
ATOM 663 C C . GLU A 1 84 ? -13.999 13.634 0.924 1.00 77.19 84 GLU A C 1
ATOM 665 O O . GLU A 1 84 ? -12.948 13.196 0.463 1.00 77.19 84 GLU A O 1
ATOM 670 N N . GLN A 1 85 ? -15.121 13.692 0.206 1.00 68.12 85 GLN A N 1
ATOM 671 C CA . GLN A 1 85 ? -15.198 13.353 -1.214 1.00 68.12 85 GLN A CA 1
ATOM 672 C C . GLN A 1 85 ? -15.834 14.516 -1.977 1.00 68.12 85 GLN A C 1
ATOM 674 O O . GLN A 1 85 ? -16.906 14.997 -1.609 1.00 68.12 85 GLN A O 1
ATOM 679 N N . ASN A 1 86 ? -15.196 14.989 -3.052 1.00 69.44 86 ASN A N 1
ATOM 680 C CA . ASN A 1 86 ? -15.715 16.074 -3.900 1.00 69.44 86 ASN A CA 1
ATOM 681 C C . ASN A 1 86 ? -16.150 17.337 -3.117 1.00 69.44 86 ASN A C 1
ATOM 683 O O . ASN A 1 86 ? -17.180 17.939 -3.430 1.00 69.44 86 ASN A O 1
ATOM 687 N N . LYS A 1 87 ? -15.373 17.738 -2.095 1.00 69.06 87 LYS A N 1
ATOM 688 C CA . LYS A 1 87 ? -15.669 18.864 -1.177 1.00 69.06 87 LYS A CA 1
ATOM 689 C C . LYS A 1 87 ? -16.957 18.695 -0.353 1.00 69.06 87 LYS A C 1
ATOM 691 O O . LYS A 1 87 ? -17.556 19.682 0.071 1.00 69.06 87 LYS A O 1
ATOM 696 N N . LYS A 1 88 ? -17.416 17.457 -0.156 1.00 72.56 88 LYS A N 1
ATOM 697 C CA . LYS A 1 88 ? -18.533 17.105 0.726 1.00 72.56 88 LYS A CA 1
ATOM 698 C C . LYS A 1 88 ? -18.059 16.143 1.799 1.00 72.56 88 LYS A C 1
ATOM 700 O O . LYS A 1 88 ? -17.264 15.246 1.525 1.00 72.56 88 LYS A O 1
ATOM 705 N N . ILE A 1 89 ? -18.588 16.317 3.005 1.00 79.50 89 ILE A N 1
ATOM 706 C CA . ILE A 1 89 ? -18.257 15.459 4.136 1.00 79.50 89 ILE A CA 1
ATOM 707 C C . ILE A 1 89 ? -19.271 14.331 4.232 1.00 79.50 89 ILE A C 1
ATOM 709 O O . ILE A 1 89 ? -20.447 14.550 4.546 1.00 79.50 89 ILE A O 1
ATOM 713 N N . ASN A 1 90 ? -18.775 13.120 4.013 1.00 85.56 90 ASN A N 1
ATOM 714 C CA . ASN A 1 90 ? -19.521 11.897 4.225 1.00 85.56 90 ASN A CA 1
ATOM 715 C C . ASN A 1 90 ? -19.191 11.317 5.604 1.00 85.56 90 ASN A C 1
ATOM 717 O O . ASN A 1 90 ? -18.053 11.372 6.059 1.00 85.56 90 ASN A O 1
ATOM 721 N N . VAL A 1 91 ? -20.199 10.785 6.288 1.00 87.06 91 VAL A N 1
ATOM 722 C CA . VAL A 1 91 ? -20.086 10.129 7.590 1.00 87.06 91 VAL A CA 1
ATOM 723 C C . VAL A 1 91 ? -20.290 8.646 7.370 1.00 87.06 91 VAL A C 1
ATOM 725 O O . VAL A 1 91 ? -21.329 8.234 6.860 1.00 87.06 91 VAL A O 1
ATOM 728 N N . LEU A 1 92 ? -19.311 7.858 7.788 1.00 87.31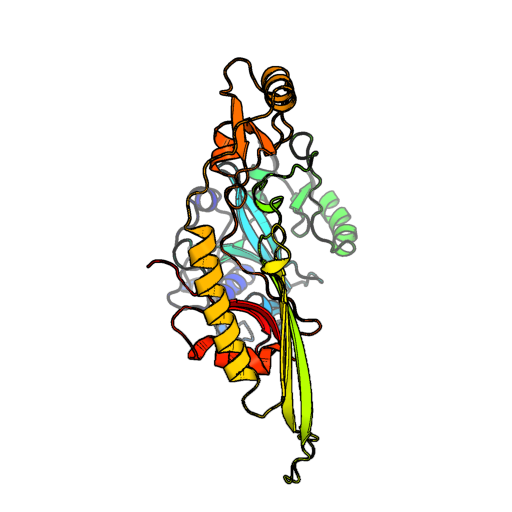 92 LEU A N 1
ATOM 729 C CA . LEU A 1 92 ? -19.284 6.413 7.601 1.00 87.31 92 LEU A CA 1
ATOM 730 C C . LEU A 1 92 ? -19.027 5.701 8.935 1.00 87.31 92 LEU A C 1
ATOM 732 O O . LEU A 1 92 ? -18.355 6.260 9.807 1.00 87.31 92 LEU A O 1
ATOM 736 N N . PRO A 1 93 ? -19.549 4.480 9.130 1.00 88.19 93 PRO A N 1
ATOM 737 C CA . PRO A 1 93 ? -19.214 3.679 10.298 1.00 88.19 93 PRO A CA 1
ATOM 738 C C . PRO A 1 93 ? -17.744 3.234 10.223 1.00 88.19 93 PRO A C 1
ATOM 740 O O . PRO A 1 93 ? -17.318 2.641 9.238 1.00 88.19 93 PRO A O 1
ATOM 743 N N . LEU A 1 94 ? -16.965 3.513 11.271 1.00 87.56 94 LEU A N 1
ATOM 744 C CA . LEU A 1 94 ? -15.592 3.012 11.442 1.00 87.56 94 LEU A CA 1
ATOM 745 C C . LEU A 1 94 ? -15.550 1.743 12.293 1.00 87.56 94 LEU A C 1
ATOM 747 O O . LEU A 1 94 ? -14.697 0.881 12.101 1.00 87.56 94 LEU A O 1
ATOM 751 N N . ARG A 1 95 ? -16.450 1.652 13.273 1.00 89.94 95 ARG A N 1
ATOM 752 C CA . ARG A 1 95 ? -16.595 0.505 14.165 1.00 89.94 95 ARG A CA 1
ATOM 753 C C . ARG A 1 95 ? -18.050 0.398 14.581 1.00 89.94 95 ARG A C 1
ATOM 755 O O . ARG A 1 95 ? -18.594 1.353 15.128 1.00 89.94 95 ARG A O 1
ATOM 762 N N . LEU A 1 96 ? -18.644 -0.767 14.389 1.00 89.44 96 LEU A N 1
ATOM 763 C CA . LEU A 1 96 ? -19.960 -1.085 14.925 1.00 89.44 96 LEU A CA 1
ATOM 764 C C . LEU A 1 96 ? -19.804 -2.087 16.061 1.00 89.44 96 LEU A C 1
ATOM 766 O O . LEU A 1 96 ? -18.889 -2.909 16.058 1.00 89.44 96 LEU A O 1
ATOM 770 N N . THR A 1 97 ? -20.671 -1.974 17.055 1.00 88.44 97 THR A N 1
ATOM 771 C CA . THR A 1 97 ? -20.795 -2.982 18.104 1.00 88.44 97 THR A CA 1
ATOM 772 C C . THR A 1 97 ? -21.519 -4.210 17.545 1.00 88.44 97 THR A C 1
ATOM 774 O O . THR A 1 97 ? -22.478 -4.073 16.780 1.00 88.44 97 THR A O 1
ATOM 777 N N . ASP A 1 98 ? -21.077 -5.412 17.912 1.00 81.50 98 ASP A N 1
ATOM 778 C CA . ASP A 1 98 ? -21.715 -6.646 17.439 1.00 81.50 98 ASP A CA 1
ATOM 779 C C . ASP A 1 98 ? -23.139 -6.748 18.002 1.00 81.50 98 ASP A C 1
ATOM 781 O O . ASP A 1 98 ? -24.115 -6.881 17.255 1.00 81.50 98 ASP A O 1
ATOM 785 N N . GLU A 1 99 ? -23.265 -6.548 19.314 1.00 84.31 99 GLU A N 1
ATOM 786 C CA . GLU A 1 99 ? -24.517 -6.611 20.057 1.00 84.31 99 GLU A CA 1
ATOM 787 C C . GLU A 1 99 ? -24.884 -5.241 20.638 1.00 84.31 99 GLU A C 1
ATOM 789 O O . GLU A 1 99 ? -24.172 -4.665 21.466 1.00 84.31 99 GLU A O 1
ATOM 794 N N . LYS A 1 100 ? -26.038 -4.713 20.218 1.00 87.38 100 LYS A N 1
ATOM 795 C CA . LYS A 1 100 ? -26.560 -3.456 20.750 1.00 87.38 100 LYS A CA 1
ATOM 796 C C . LYS A 1 100 ? -27.173 -3.698 22.128 1.00 87.38 100 LYS A C 1
ATOM 798 O O . LYS A 1 100 ? -28.200 -4.356 22.253 1.00 87.38 100 LYS A O 1
ATOM 803 N N . LYS A 1 101 ? -26.553 -3.119 23.152 1.00 89.69 101 LYS A N 1
ATOM 804 C CA . LYS A 1 101 ? -27.008 -3.174 24.546 1.00 89.69 101 LYS A CA 1
ATOM 805 C C . LYS A 1 101 ? -28.024 -2.074 24.846 1.00 89.69 101 LYS A C 1
ATOM 807 O O . LYS A 1 101 ? -28.107 -1.081 24.125 1.00 89.69 101 LYS A O 1
ATOM 812 N N . ALA A 1 102 ? -28.739 -2.210 25.966 1.00 90.19 102 ALA A N 1
ATOM 813 C CA . ALA A 1 102 ? -29.690 -1.200 26.443 1.00 90.19 102 ALA A CA 1
ATOM 814 C C . ALA A 1 102 ? -29.035 0.181 26.631 1.00 90.19 102 ALA A C 1
ATOM 816 O O . ALA A 1 102 ? -29.616 1.206 26.277 1.00 90.19 102 ALA A O 1
ATOM 817 N N . LYS A 1 103 ? -27.796 0.204 27.141 1.00 93.50 103 LYS A N 1
ATOM 818 C CA . LYS A 1 103 ? -26.940 1.393 27.131 1.00 93.50 103 LYS A CA 1
ATOM 819 C C . LYS A 1 103 ? -26.131 1.410 25.837 1.00 93.50 103 LYS A C 1
ATOM 821 O O . LYS A 1 103 ? -25.263 0.559 25.625 1.00 93.50 103 LYS A O 1
ATOM 826 N N . HIS A 1 104 ? -26.407 2.386 24.979 1.00 93.81 104 HIS A N 1
ATOM 827 C CA . HIS A 1 104 ? -25.762 2.513 23.678 1.00 93.81 104 HIS A CA 1
ATOM 828 C C . HIS A 1 104 ? -25.329 3.951 23.392 1.00 93.81 104 HIS A C 1
ATOM 830 O O . HIS A 1 104 ? -26.091 4.886 23.635 1.00 93.81 104 HIS A O 1
ATOM 836 N N . ALA A 1 105 ? -24.130 4.123 22.836 1.00 95.62 105 ALA A N 1
ATOM 837 C CA . ALA A 1 105 ? -23.611 5.423 22.428 1.00 95.62 105 ALA A CA 1
ATOM 838 C C . ALA A 1 105 ? -23.102 5.397 20.981 1.00 95.62 105 ALA A C 1
ATOM 840 O O . ALA A 1 105 ? -22.281 4.564 20.605 1.00 95.62 105 ALA A O 1
ATOM 841 N N . ASN A 1 106 ? -23.552 6.371 20.190 1.00 96.00 106 ASN A N 1
ATOM 842 C CA . ASN A 1 106 ? -23.019 6.655 18.861 1.00 96.00 106 ASN A CA 1
ATOM 843 C C . ASN A 1 106 ? -21.998 7.795 18.984 1.00 96.00 106 ASN A C 1
ATOM 845 O O . ASN A 1 106 ? -22.352 8.902 19.400 1.00 96.00 106 ASN A O 1
ATOM 849 N N . LEU A 1 107 ? -20.738 7.535 18.645 1.00 95.44 107 LEU A N 1
ATOM 850 C CA . LEU A 1 107 ? -19.637 8.494 18.747 1.00 95.44 107 LEU A CA 1
ATOM 851 C C . LEU A 1 107 ? -19.118 8.885 17.363 1.00 95.44 107 LEU A C 1
ATOM 853 O O . LEU A 1 107 ? -19.088 8.065 16.452 1.00 95.44 107 LEU A O 1
ATOM 857 N N . LEU A 1 108 ? -18.670 10.127 17.212 1.00 93.00 108 LEU A N 1
ATOM 858 C CA . LEU A 1 108 ? -17.976 10.622 16.028 1.00 93.00 108 LEU A CA 1
ATOM 859 C C . LEU A 1 108 ? -16.495 10.806 16.358 1.00 93.00 108 LEU A C 1
ATOM 861 O O . LEU A 1 108 ? -16.150 11.543 17.284 1.00 93.00 108 LEU A O 1
ATOM 865 N N . TYR A 1 109 ? -15.639 10.143 15.589 1.00 91.12 109 TYR A N 1
ATOM 866 C CA . TYR A 1 109 ? -14.191 10.256 15.642 1.00 91.12 109 TYR A CA 1
ATOM 867 C C . TYR A 1 109 ? -13.712 11.261 14.595 1.00 91.12 109 TYR A C 1
ATOM 869 O O . TYR A 1 109 ? -13.950 11.094 13.398 1.00 91.12 109 TYR A O 1
ATOM 877 N N . VAL A 1 110 ? -13.036 12.309 15.054 1.00 84.94 110 VAL A N 1
ATOM 878 C CA . VAL A 1 110 ? -12.509 13.391 14.221 1.00 84.94 110 VAL A CA 1
ATOM 879 C C . VAL A 1 110 ? -10.988 13.318 14.255 1.00 84.94 110 VAL A C 1
ATOM 881 O O . VAL A 1 110 ? -10.386 13.482 15.313 1.00 84.94 110 VAL A O 1
ATOM 884 N N . GLN A 1 111 ? -10.363 13.051 13.110 1.00 75.56 111 GLN A N 1
ATOM 885 C CA . GLN A 1 111 ? -8.903 13.043 12.995 1.00 75.56 111 GLN A CA 1
ATOM 886 C C . GLN A 1 111 ? -8.358 14.475 12.973 1.00 75.56 111 GLN A C 1
ATOM 888 O O . GLN A 1 111 ? -8.946 15.354 12.340 1.00 75.56 111 GLN A O 1
ATOM 893 N N . ASP A 1 112 ? -7.239 14.712 13.660 1.00 65.25 112 ASP A N 1
ATOM 894 C CA . ASP A 1 112 ? -6.530 15.986 13.578 1.00 65.25 112 ASP A CA 1
ATOM 895 C C . ASP A 1 112 ? -5.662 16.017 12.310 1.00 65.25 112 ASP A C 1
ATOM 897 O O . ASP A 1 112 ? -4.750 15.207 12.146 1.00 65.25 112 ASP A O 1
ATOM 901 N N . ALA A 1 113 ? -5.940 16.965 11.412 1.00 56.47 113 ALA A N 1
ATOM 902 C CA . ALA A 1 113 ? -5.219 17.137 10.151 1.00 56.47 113 ALA A CA 1
ATOM 903 C C . ALA A 1 113 ? -3.734 17.511 10.336 1.00 56.47 113 ALA A C 1
ATOM 905 O O . ALA A 1 113 ? -2.960 17.426 9.385 1.00 56.47 113 ALA A O 1
ATOM 906 N N . GLN A 1 114 ? -3.331 17.950 11.534 1.00 52.19 114 GLN A N 1
ATOM 907 C CA . GLN A 1 114 ? -1.962 18.387 11.828 1.00 52.19 114 GLN A CA 1
ATOM 908 C C . GLN A 1 114 ? -1.124 17.303 12.518 1.00 52.19 114 GLN A C 1
ATOM 910 O O . GLN A 1 114 ? 0.101 17.409 12.544 1.00 52.19 114 GLN A O 1
ATOM 915 N N . ASN A 1 115 ? -1.755 16.261 13.071 1.00 48.72 115 ASN A N 1
ATOM 916 C CA . ASN A 1 115 ? -1.072 15.259 13.882 1.00 48.72 115 ASN A CA 1
ATOM 917 C C . ASN A 1 115 ? -1.703 13.873 13.664 1.00 48.72 115 ASN A C 1
ATOM 919 O O . ASN A 1 115 ? -2.682 13.510 14.313 1.00 48.72 115 ASN A O 1
ATOM 923 N N . ASN A 1 116 ? -1.115 13.079 12.763 1.00 51.75 116 ASN A N 1
ATOM 924 C CA . ASN A 1 116 ? -1.638 11.786 12.279 1.00 51.75 116 ASN A CA 1
ATOM 925 C C . ASN A 1 116 ? -1.904 10.707 13.357 1.00 51.75 116 ASN A C 1
ATOM 927 O O . ASN A 1 116 ? -2.374 9.624 13.016 1.00 51.75 116 ASN A O 1
ATOM 931 N N . ASN A 1 117 ? -1.617 10.962 14.639 1.00 50.84 117 ASN A N 1
ATOM 932 C CA . ASN A 1 117 ? -1.627 9.942 15.690 1.00 50.84 117 ASN A CA 1
ATOM 933 C C . ASN A 1 117 ? -2.652 10.147 16.819 1.00 50.84 117 ASN A C 1
ATOM 935 O O . ASN A 1 117 ? -2.781 9.246 17.647 1.00 50.84 117 ASN A O 1
ATOM 939 N N . VAL A 1 118 ? -3.397 11.261 16.884 1.00 64.50 118 VAL A N 1
ATOM 940 C CA . VAL A 1 118 ? -4.402 11.470 17.949 1.00 64.50 118 VAL A CA 1
ATOM 941 C C . VAL A 1 118 ? -5.678 12.079 17.370 1.00 64.50 118 VAL A C 1
ATOM 943 O O . VAL A 1 118 ? -5.696 13.240 16.976 1.00 64.50 118 VAL A O 1
ATOM 946 N N . GLY A 1 119 ? -6.754 11.292 17.302 1.00 76.06 119 GLY A N 1
ATOM 947 C CA . GLY A 1 119 ? -8.086 11.794 16.960 1.00 76.06 119 GLY A CA 1
ATOM 948 C C . GLY A 1 119 ? -8.960 12.015 18.193 1.00 76.06 119 GLY A C 1
ATOM 949 O O . GLY A 1 119 ? -8.698 11.494 19.276 1.00 76.06 119 GLY A O 1
ATOM 950 N N . HIS A 1 120 ? -10.016 12.800 18.012 1.00 87.94 120 HIS A N 1
ATOM 951 C CA . HIS A 1 120 ? -10.911 13.267 19.065 1.00 87.94 120 HIS A CA 1
ATOM 952 C C . HIS A 1 120 ? -12.289 12.610 18.958 1.00 87.94 120 HIS A C 1
ATOM 954 O O . HIS A 1 120 ? -12.863 12.546 17.871 1.00 87.94 120 HIS A O 1
ATOM 960 N N . PHE A 1 121 ? -12.844 12.156 20.082 1.00 91.00 121 PHE A N 1
ATOM 961 C CA . PHE A 1 121 ? -14.190 11.583 20.144 1.00 91.00 121 PHE A CA 1
ATOM 962 C C . PHE A 1 121 ? -15.212 12.634 20.570 1.00 91.00 121 PHE A C 1
ATOM 964 O O . PHE A 1 121 ? -14.951 13.456 21.445 1.00 91.00 121 PHE A O 1
ATOM 971 N N . THR A 1 122 ? -16.390 12.574 19.958 1.00 92.88 122 THR A N 1
ATOM 972 C CA . THR A 1 122 ? -17.543 13.417 20.294 1.00 92.88 122 THR A CA 1
ATOM 973 C C . THR A 1 122 ? -18.830 12.605 20.261 1.00 92.88 122 THR A C 1
ATOM 975 O O . THR A 1 122 ? -18.912 11.590 19.571 1.00 92.88 122 THR A O 1
ATOM 978 N N . TRP A 1 123 ? -19.855 13.029 20.997 1.00 95.00 123 TRP A N 1
ATOM 979 C CA . TRP A 1 123 ? -21.126 12.308 21.048 1.00 95.00 123 TRP A CA 1
ATOM 980 C C . TRP A 1 123 ? -22.061 12.724 19.909 1.00 95.00 123 TRP A C 1
ATOM 982 O O . TRP A 1 123 ? -22.361 13.905 19.739 1.00 95.00 123 TRP A O 1
ATOM 992 N N . ILE A 1 124 ? -22.588 11.756 19.156 1.00 93.88 124 ILE A N 1
ATOM 993 C CA . ILE A 1 124 ? -23.633 11.986 18.154 1.00 93.88 124 ILE A CA 1
ATOM 994 C C . ILE A 1 124 ? -24.998 11.976 18.848 1.00 93.88 124 ILE A C 1
ATOM 996 O O . ILE A 1 124 ? -25.619 10.930 19.040 1.00 93.88 124 ILE A O 1
ATOM 1000 N N . LYS A 1 125 ? -25.500 13.169 19.179 1.00 91.88 125 LYS A N 1
ATOM 1001 C CA . LYS A 1 125 ? -26.830 13.360 19.776 1.00 91.88 125 LYS A CA 1
ATOM 1002 C C . LYS A 1 125 ? -27.966 13.099 18.785 1.00 91.88 125 LYS A C 1
ATOM 1004 O O . LYS A 1 125 ? -29.045 12.672 19.184 1.00 91.88 125 LYS A O 1
ATOM 1009 N N . ASN A 1 126 ? -27.763 13.386 17.497 1.00 89.75 126 ASN A N 1
ATOM 1010 C CA . ASN A 1 126 ? -28.785 13.159 16.475 1.00 89.75 126 ASN A CA 1
ATOM 1011 C C . ASN A 1 126 ? -28.171 12.677 15.155 1.00 89.75 126 ASN A C 1
ATOM 1013 O O . ASN A 1 126 ? -27.773 13.480 14.310 1.00 89.75 126 ASN A O 1
ATOM 1017 N N . LEU A 1 127 ? -28.137 11.354 14.965 1.00 89.62 127 LEU A N 1
ATOM 1018 C CA . LEU A 1 127 ? -27.571 10.735 13.765 1.00 89.62 127 LEU A CA 1
ATOM 1019 C C . LEU A 1 127 ? -28.330 11.136 12.491 1.00 89.62 127 LEU A C 1
ATOM 1021 O O . LEU A 1 127 ? -27.704 11.473 11.490 1.00 89.62 127 LEU A O 1
ATOM 1025 N N . SER A 1 128 ? -29.667 11.182 12.550 1.00 88.50 128 SER A N 1
ATOM 1026 C CA . SER A 1 128 ? -30.507 11.574 11.409 1.00 88.50 128 SER A CA 1
ATOM 1027 C C . SER A 1 128 ? -30.125 12.948 10.866 1.00 88.50 128 SER A C 1
ATOM 1029 O O . SER A 1 128 ? -29.856 13.114 9.676 1.00 88.50 128 SER A O 1
ATOM 1031 N N . ARG A 1 129 ? -29.981 13.927 11.761 1.00 87.88 129 ARG A N 1
ATOM 1032 C CA . ARG A 1 129 ? -29.565 15.282 11.402 1.00 87.88 129 ARG A CA 1
ATOM 1033 C C . ARG A 1 129 ? -28.143 15.317 10.839 1.00 87.88 129 ARG A C 1
ATOM 1035 O O . ARG A 1 129 ? -27.898 16.067 9.897 1.00 87.88 129 ARG A O 1
ATOM 1042 N N . LEU A 1 130 ? -27.234 14.498 11.372 1.00 87.50 130 LEU A N 1
ATOM 1043 C CA . LEU A 1 130 ? -25.836 14.451 10.938 1.00 87.50 130 LEU A CA 1
ATOM 1044 C C . LEU A 1 130 ? -25.681 13.956 9.489 1.00 87.50 130 LEU A C 1
ATOM 1046 O O . LEU A 1 130 ? -24.896 14.532 8.732 1.00 87.50 130 LEU A O 1
ATOM 1050 N N . VAL A 1 131 ? -26.434 12.923 9.09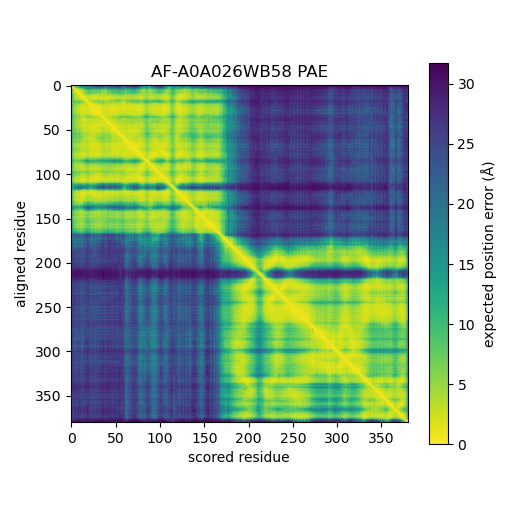4 1.00 87.38 131 VAL A N 1
ATOM 1051 C CA . VAL A 1 131 ? -26.239 12.245 7.795 1.00 87.38 131 VAL A CA 1
ATOM 1052 C C . VAL A 1 131 ? -27.325 12.528 6.755 1.00 87.38 131 VAL A C 1
ATOM 1054 O O . VAL A 1 131 ? -27.156 12.202 5.584 1.00 87.38 131 VAL A O 1
ATOM 1057 N N . SER A 1 132 ? -28.413 13.207 7.133 1.00 81.75 132 SER A N 1
ATOM 1058 C CA . SER A 1 132 ? -29.537 13.532 6.237 1.00 81.75 132 SER A CA 1
ATOM 1059 C C . SER A 1 132 ? -29.130 14.177 4.906 1.00 81.75 132 SER A C 1
ATOM 1061 O O . SER A 1 132 ? -29.733 13.850 3.879 1.00 81.75 132 SER A O 1
ATOM 1063 N N . SER A 1 133 ? -28.114 15.050 4.919 1.00 78.00 133 SER A N 1
ATOM 1064 C CA . SER A 1 133 ? -27.608 15.772 3.743 1.00 78.00 133 SER A CA 1
ATOM 1065 C C . SER A 1 133 ? -26.867 14.883 2.743 1.00 78.00 133 SER A C 1
ATOM 1067 O O . SER A 1 133 ? -26.787 15.235 1.569 1.00 78.00 133 SER A O 1
ATOM 1069 N N . GLN A 1 134 ? -26.331 13.748 3.197 1.00 80.06 134 GLN A N 1
ATOM 1070 C CA . GLN A 1 134 ? -25.607 12.787 2.360 1.00 80.06 134 GLN A CA 1
ATOM 1071 C C . GLN A 1 134 ? -26.566 11.874 1.588 1.00 80.06 134 GLN A C 1
ATOM 1073 O O . GLN A 1 134 ? -26.205 11.318 0.560 1.00 80.06 134 GLN A O 1
ATOM 1078 N N . ILE A 1 135 ? -27.801 11.742 2.076 1.00 76.75 135 ILE A N 1
ATOM 1079 C CA . ILE A 1 135 ? -28.793 10.811 1.538 1.00 76.75 135 ILE A CA 1
ATOM 1080 C C . ILE A 1 135 ? -29.575 11.448 0.390 1.00 76.75 135 ILE A C 1
ATOM 1082 O O . ILE A 1 135 ? -29.605 10.928 -0.719 1.00 76.75 135 ILE A O 1
ATOM 1086 N N . ASN A 1 136 ? -30.260 12.565 0.651 1.00 72.19 136 ASN A N 1
ATOM 1087 C CA . ASN A 1 136 ? -31.006 13.294 -0.375 1.00 72.19 136 ASN A CA 1
ATOM 1088 C C . ASN A 1 136 ? -31.280 14.739 0.070 1.00 72.19 136 ASN A C 1
ATOM 1090 O O . ASN A 1 136 ? -31.203 15.064 1.255 1.00 72.19 136 ASN A O 1
ATOM 1094 N N . LYS A 1 137 ? -31.651 15.595 -0.888 1.00 70.12 137 LYS A N 1
ATOM 1095 C CA . LYS A 1 137 ? -31.936 17.025 -0.671 1.00 70.12 137 LYS A CA 1
ATOM 1096 C C . LYS A 1 137 ? -33.339 17.315 -0.110 1.00 70.12 137 LYS A C 1
ATOM 1098 O O . LYS A 1 137 ? -33.701 18.480 0.013 1.00 70.12 137 LYS A O 1
ATOM 1103 N N . GLN A 1 138 ? -34.155 16.295 0.167 1.00 70.50 138 GLN A N 1
ATOM 1104 C CA . GLN A 1 138 ? -35.535 16.498 0.606 1.00 70.50 138 GLN A CA 1
ATOM 1105 C C . GLN A 1 138 ? -35.612 16.802 2.102 1.00 70.50 138 GLN A C 1
ATOM 1107 O O . GLN A 1 138 ? -34.967 16.146 2.927 1.00 70.50 138 GLN A O 1
ATOM 1112 N N . ASN A 1 139 ? -36.472 17.765 2.430 1.00 63.78 139 ASN A N 1
ATOM 1113 C CA . ASN A 1 139 ? -36.806 18.138 3.795 1.00 63.78 139 ASN A CA 1
ATOM 1114 C C . ASN A 1 139 ? -37.900 17.200 4.320 1.00 63.78 139 ASN A C 1
ATOM 1116 O O . ASN A 1 139 ? -39.014 17.189 3.806 1.00 63.78 139 ASN A O 1
ATOM 1120 N N . GLY A 1 140 ? -37.573 16.404 5.336 1.00 72.00 140 GLY A N 1
ATOM 1121 C CA . GLY A 1 140 ? -38.499 15.481 5.988 1.00 72.00 140 GLY A CA 1
ATOM 1122 C C . GLY A 1 140 ? -37.819 14.737 7.134 1.00 72.00 140 GLY A C 1
ATOM 1123 O O . GLY A 1 140 ? -36.597 14.570 7.128 1.00 72.00 140 GLY A O 1
ATOM 1124 N N . GLN A 1 141 ? -38.601 14.306 8.126 1.00 80.31 141 GLN A N 1
ATOM 1125 C CA . GLN A 1 141 ? -38.095 13.466 9.210 1.00 80.31 141 GLN A CA 1
ATOM 1126 C C . GLN A 1 141 ? -37.655 12.118 8.625 1.00 80.31 141 GLN A C 1
ATOM 1128 O O . GLN A 1 141 ? -38.446 11.419 7.996 1.00 80.31 141 GLN A O 1
ATOM 1133 N N . LYS A 1 142 ? -36.386 11.761 8.829 1.00 84.56 142 LYS A N 1
ATOM 1134 C CA . LYS A 1 142 ? -35.814 10.480 8.398 1.00 84.56 142 LYS A CA 1
ATOM 1135 C C . LYS A 1 142 ? -35.438 9.665 9.627 1.00 84.56 142 LYS A C 1
ATOM 1137 O O . LYS A 1 142 ? -34.795 10.187 10.541 1.00 84.56 142 LYS A O 1
ATOM 1142 N N . TYR A 1 143 ? -35.804 8.395 9.637 1.00 87.81 143 TYR A N 1
ATOM 1143 C CA . TYR A 1 143 ? -35.372 7.422 10.634 1.00 87.81 143 TYR A CA 1
ATOM 1144 C C . TYR A 1 143 ? -34.201 6.649 10.046 1.00 87.81 143 TYR A C 1
ATOM 1146 O O . TYR A 1 143 ? -34.325 6.111 8.954 1.00 87.81 143 TYR A O 1
ATOM 1154 N N . ILE A 1 144 ? -33.054 6.643 10.717 1.00 89.19 144 ILE A N 1
ATOM 1155 C CA . ILE A 1 144 ? -31.816 6.089 10.159 1.00 89.19 144 ILE A CA 1
ATOM 1156 C C . ILE A 1 144 ? -31.359 4.925 11.017 1.00 89.19 144 ILE A C 1
ATOM 1158 O O . ILE A 1 144 ? -31.303 5.051 12.241 1.00 89.19 144 ILE A O 1
ATOM 1162 N N . CYS A 1 145 ? -31.028 3.814 10.367 1.00 88.75 145 CYS A N 1
ATOM 1163 C CA . CYS A 1 145 ? -30.377 2.695 11.025 1.00 88.75 145 CYS A CA 1
ATOM 1164 C C . CYS A 1 145 ? -28.941 3.080 11.382 1.00 88.75 145 CYS A C 1
ATOM 1166 O O . CYS A 1 145 ? -28.156 3.444 10.510 1.00 88.75 145 CYS A O 1
ATOM 1168 N N . ASP A 1 146 ? -28.577 2.979 12.658 1.00 87.50 146 ASP A N 1
ATOM 1169 C CA . ASP A 1 146 ? -27.228 3.299 13.132 1.00 87.50 146 ASP A CA 1
ATOM 1170 C C . ASP A 1 146 ? -26.189 2.203 12.846 1.00 87.50 146 ASP A C 1
ATOM 1172 O O . ASP A 1 146 ? -25.032 2.353 13.224 1.00 87.50 146 ASP A O 1
ATOM 1176 N N . ARG A 1 147 ? -26.569 1.134 12.133 1.00 85.69 147 ARG A N 1
ATOM 1177 C CA . ARG A 1 147 ? -25.639 0.123 11.605 1.00 85.69 147 ARG A CA 1
ATOM 1178 C C . ARG A 1 147 ? -25.337 0.357 10.124 1.00 85.69 147 ARG A C 1
ATOM 1180 O O . ARG A 1 147 ? -24.207 0.670 9.772 1.00 85.69 147 ARG A O 1
ATOM 1187 N N . CYS A 1 148 ? -26.348 0.260 9.259 1.00 83.44 148 CYS A N 1
ATOM 1188 C CA . CYS A 1 148 ? -26.170 0.337 7.802 1.00 83.44 148 CYS A CA 1
ATOM 1189 C C . CYS A 1 148 ? -26.346 1.748 7.209 1.00 83.44 148 CYS A C 1
ATOM 1191 O O . CYS A 1 148 ? -26.175 1.928 6.006 1.00 83.44 148 CYS A O 1
ATOM 1193 N N . LEU A 1 149 ? -26.738 2.740 8.020 1.00 86.75 149 LEU A N 1
ATOM 1194 C CA . LEU A 1 149 ? -27.076 4.108 7.594 1.00 86.75 149 LEU A CA 1
ATOM 1195 C C . LEU A 1 149 ? -28.216 4.215 6.561 1.00 86.75 149 LEU A C 1
ATOM 1197 O O . LEU A 1 149 ? -28.471 5.302 6.036 1.00 86.75 149 LEU A O 1
ATOM 1201 N N . HIS A 1 150 ? -28.964 3.134 6.314 1.00 86.06 150 HIS A N 1
ATOM 1202 C CA . HIS A 1 150 ? -30.175 3.179 5.498 1.00 86.06 150 HIS A CA 1
ATOM 1203 C C . HIS A 1 150 ? -31.272 3.994 6.195 1.00 86.06 150 HIS A C 1
ATOM 1205 O O . HIS A 1 150 ? -31.389 3.987 7.427 1.00 86.06 150 HIS A O 1
ATOM 1211 N N . TYR A 1 151 ? -32.081 4.700 5.403 1.00 87.44 151 TYR A N 1
ATOM 1212 C CA . TYR A 1 151 ? -33.133 5.573 5.910 1.00 87.44 151 TYR A CA 1
ATOM 1213 C C . TYR A 1 151 ? -34.528 5.022 5.639 1.00 87.44 151 TYR A C 1
ATOM 1215 O O . TYR A 1 151 ? -34.800 4.398 4.620 1.00 87.44 151 TYR A O 1
ATOM 1223 N N . PHE A 1 152 ? -35.434 5.345 6.549 1.00 88.38 152 PHE A N 1
ATOM 1224 C CA . PHE A 1 152 ? -36.837 4.986 6.513 1.00 88.38 152 PHE A CA 1
ATOM 1225 C C . PHE A 1 152 ? -37.684 6.220 6.812 1.00 88.38 152 PHE A C 1
ATOM 1227 O O . PHE A 1 152 ? -37.259 7.146 7.510 1.00 88.38 152 PHE A O 1
ATOM 1234 N N . TYR A 1 153 ? -38.906 6.228 6.289 1.00 87.38 153 TYR A N 1
ATOM 1235 C CA . TYR A 1 153 ? -39.863 7.314 6.511 1.00 87.38 153 TYR A CA 1
ATOM 1236 C C . TYR A 1 153 ? -40.688 7.144 7.792 1.00 87.38 153 TYR A C 1
ATOM 1238 O O . TYR A 1 153 ? -41.286 8.109 8.255 1.00 87.38 153 TYR A O 1
ATOM 1246 N N . THR A 1 154 ? -40.712 5.944 8.380 1.00 89.19 154 THR A N 1
ATOM 1247 C CA . THR A 1 154 ? -41.434 5.665 9.629 1.00 89.19 154 THR A CA 1
ATOM 1248 C C . THR A 1 154 ? -40.556 4.880 10.598 1.00 89.19 154 THR A C 1
ATOM 1250 O O . THR A 1 154 ? -39.606 4.205 10.183 1.00 89.19 154 THR A O 1
ATOM 1253 N N . LYS A 1 155 ? -40.863 4.983 11.893 1.00 90.06 155 LYS A N 1
ATOM 1254 C CA . LYS A 1 155 ? -40.097 4.319 12.952 1.00 90.06 155 LYS A CA 1
ATOM 1255 C C . LYS A 1 155 ? -40.294 2.802 12.917 1.00 90.06 155 LYS A C 1
ATOM 1257 O O . LYS A 1 155 ? -39.335 2.064 13.090 1.00 90.06 155 LYS A O 1
ATOM 1262 N N . GLU A 1 156 ? -41.499 2.349 12.596 1.00 92.56 156 GLU A N 1
ATOM 1263 C CA . GLU A 1 156 ? -41.885 0.935 12.546 1.00 92.56 156 GLU A CA 1
ATOM 1264 C C . GLU A 1 156 ? -41.087 0.186 11.470 1.00 92.56 156 GLU A C 1
ATOM 1266 O O . GLU A 1 156 ? -40.634 -0.934 11.688 1.00 92.56 156 GLU A O 1
ATOM 1271 N N . LYS A 1 157 ? -40.845 0.826 10.316 1.00 91.19 157 LYS A N 1
ATOM 1272 C CA . LYS A 1 157 ? -40.005 0.251 9.253 1.00 91.19 157 LYS A CA 1
ATOM 1273 C C . LYS A 1 157 ? -38.542 0.128 9.672 1.00 91.19 157 LYS A C 1
ATOM 1275 O O . LYS A 1 157 ? -37.898 -0.859 9.330 1.00 91.19 157 LYS A O 1
ATOM 1280 N N . LEU A 1 158 ? -38.030 1.111 10.414 1.00 91.00 158 LEU A N 1
ATOM 1281 C CA . LEU A 1 158 ? -36.686 1.037 10.983 1.00 91.00 158 LEU A CA 1
ATOM 1282 C C . LEU A 1 158 ? -36.590 -0.090 12.022 1.00 91.00 158 LEU A C 1
ATOM 1284 O O . LEU A 1 158 ? -35.612 -0.834 12.019 1.00 91.00 158 LEU A O 1
ATOM 1288 N N . GLU A 1 159 ? -37.584 -0.224 12.900 1.00 89.75 159 GLU A N 1
ATOM 1289 C CA . GLU A 1 159 ? -37.627 -1.280 13.917 1.00 89.75 159 GLU A CA 1
ATOM 1290 C C . GLU A 1 159 ? -37.657 -2.669 13.264 1.00 89.75 159 GLU A C 1
ATOM 1292 O O . GLU A 1 159 ? -36.828 -3.508 13.614 1.00 89.75 159 GLU A O 1
ATOM 1297 N N . ALA A 1 160 ? -38.498 -2.874 12.243 1.00 89.94 160 ALA A N 1
ATOM 1298 C CA . ALA A 1 160 ? -38.525 -4.113 11.462 1.00 89.94 160 ALA A CA 1
ATOM 1299 C C . ALA A 1 160 ? -37.167 -4.415 10.803 1.00 89.94 160 ALA A C 1
ATOM 1301 O O . ALA A 1 160 ? -36.638 -5.512 10.944 1.00 89.94 160 ALA A O 1
ATOM 1302 N N . HIS A 1 161 ? -36.554 -3.420 10.153 1.00 89.00 161 HIS A N 1
ATOM 1303 C CA . HIS A 1 161 ? -35.243 -3.575 9.520 1.00 89.00 161 HIS A CA 1
ATOM 1304 C C . HIS A 1 161 ? -34.113 -3.873 10.515 1.00 89.00 161 HIS A C 1
ATOM 1306 O O . HIS A 1 161 ? -33.165 -4.576 10.175 1.00 89.00 161 HIS A O 1
ATOM 1312 N N . THR A 1 162 ? -34.172 -3.325 11.731 1.00 85.44 162 THR A N 1
ATOM 1313 C CA . THR A 1 162 ? -33.085 -3.458 12.716 1.00 85.44 162 THR A CA 1
ATOM 1314 C C . THR A 1 162 ? -32.873 -4.914 13.131 1.00 85.44 162 THR A C 1
ATOM 1316 O O . THR A 1 162 ? -31.730 -5.304 13.368 1.00 85.44 162 THR A O 1
ATOM 1319 N N . VAL A 1 163 ? -33.943 -5.718 13.155 1.00 83.94 163 VAL A N 1
ATOM 1320 C CA . VAL A 1 163 ? -33.886 -7.157 13.459 1.00 83.94 163 VAL A CA 1
ATOM 1321 C C . VAL A 1 163 ? -33.027 -7.895 12.430 1.00 83.94 163 VAL A C 1
ATOM 1323 O O . VAL A 1 163 ? -32.093 -8.601 12.806 1.00 83.94 163 VAL A O 1
ATOM 1326 N N . ASP A 1 164 ? -33.282 -7.665 11.141 1.00 81.19 164 ASP A N 1
ATOM 1327 C CA . ASP A 1 164 ? -32.543 -8.307 10.048 1.00 81.19 164 ASP A CA 1
ATOM 1328 C C . ASP A 1 164 ? -31.124 -7.732 9.916 1.00 81.19 164 ASP A C 1
ATOM 1330 O O . ASP A 1 164 ? -30.144 -8.457 9.743 1.00 81.19 164 ASP A O 1
ATOM 1334 N N . CYS A 1 165 ? -30.984 -6.411 10.059 1.00 80.69 165 CYS A N 1
ATOM 1335 C CA . CYS A 1 165 ? -29.704 -5.715 9.938 1.00 80.69 165 CYS A CA 1
ATOM 1336 C C . CYS A 1 165 ? -28.704 -6.113 11.032 1.00 80.69 165 CYS A C 1
ATOM 1338 O O . CYS A 1 165 ? -27.497 -6.051 10.806 1.00 80.69 165 CYS A O 1
ATOM 1340 N N . GLN A 1 166 ? -29.178 -6.514 12.215 1.00 76.25 166 GLN A N 1
ATOM 1341 C CA . GLN A 1 166 ? -28.317 -7.019 13.283 1.00 76.25 166 GLN A CA 1
ATOM 1342 C C . GLN A 1 166 ? -27.693 -8.380 12.933 1.00 76.25 166 GLN A C 1
ATOM 1344 O O . GLN A 1 166 ? -26.587 -8.664 13.387 1.00 76.25 166 GLN A O 1
ATOM 1349 N N . GLN A 1 167 ? -28.370 -9.200 12.124 1.00 75.06 167 GLN A N 1
ATOM 1350 C CA . GLN A 1 167 ? -27.887 -10.527 11.726 1.00 75.06 167 GLN A CA 1
ATOM 1351 C C . GLN A 1 167 ? -26.876 -10.462 10.573 1.00 75.06 167 GLN A C 1
ATOM 1353 O O . GLN A 1 167 ? -25.983 -11.299 10.484 1.00 75.06 167 GLN A O 1
ATOM 1358 N N . LEU A 1 168 ? -26.989 -9.446 9.717 1.00 70.19 168 LEU A N 1
ATOM 1359 C CA . LEU A 1 168 ? -26.177 -9.248 8.514 1.00 70.19 168 LEU A CA 1
ATOM 1360 C C . LEU A 1 168 ? -24.965 -8.344 8.784 1.00 70.19 168 LEU A C 1
ATOM 1362 O O . LEU A 1 168 ? -24.753 -7.392 8.042 1.00 70.19 168 LEU A O 1
ATOM 1366 N N . ASN A 1 169 ? -24.215 -8.577 9.869 1.00 57.38 169 ASN A N 1
ATOM 1367 C CA . ASN A 1 169 ? -23.106 -7.722 10.336 1.00 57.38 169 ASN A CA 1
ATOM 1368 C C . ASN A 1 169 ? -21.864 -7.721 9.413 1.00 57.38 169 ASN A C 1
ATOM 1370 O O . ASN A 1 169 ? -20.730 -7.818 9.877 1.00 57.38 169 ASN A O 1
ATOM 1374 N N . ASP A 1 170 ? -22.078 -7.590 8.111 1.00 57.12 170 ASP A N 1
ATOM 1375 C CA . ASP A 1 170 ? -21.067 -7.477 7.081 1.00 57.12 170 ASP A CA 1
ATOM 1376 C C . ASP A 1 170 ? -20.949 -6.009 6.655 1.00 57.12 170 ASP A C 1
ATOM 1378 O O . ASP A 1 170 ? -21.919 -5.244 6.652 1.00 57.12 170 ASP A O 1
ATOM 1382 N N . CYS A 1 171 ? -19.726 -5.582 6.340 1.00 54.19 171 CYS A N 1
ATOM 1383 C CA . CYS A 1 171 ? -19.433 -4.220 5.904 1.00 54.19 171 CYS A CA 1
ATOM 1384 C C . CYS A 1 171 ? -20.372 -3.765 4.774 1.00 54.19 171 CYS A C 1
ATOM 1386 O O . CYS A 1 171 ? -20.758 -4.560 3.917 1.00 54.19 171 CYS A O 1
ATOM 1388 N N . ALA A 1 172 ? -20.686 -2.465 4.726 1.00 55.81 172 ALA A N 1
ATOM 1389 C CA . ALA A 1 172 ? -21.451 -1.898 3.620 1.00 55.81 172 ALA A CA 1
ATOM 1390 C C . ALA A 1 172 ? -20.739 -2.185 2.287 1.00 55.81 172 ALA A C 1
ATOM 1392 O O . ALA A 1 172 ? -19.655 -1.661 2.022 1.00 55.81 172 ALA A O 1
ATOM 1393 N N . ILE A 1 173 ? -21.348 -3.030 1.454 1.00 58.59 173 ILE A N 1
ATOM 1394 C CA . ILE A 1 173 ? -20.841 -3.342 0.120 1.00 58.59 173 ILE A CA 1
ATOM 1395 C C . ILE A 1 173 ? -21.165 -2.148 -0.777 1.00 58.59 173 ILE A C 1
ATOM 1397 O O . ILE A 1 173 ? -22.299 -1.973 -1.223 1.00 58.59 173 ILE A O 1
ATOM 1401 N N . VAL A 1 174 ? -20.165 -1.306 -1.031 1.00 64.62 174 VAL A N 1
ATOM 1402 C CA . VAL A 1 174 ? -20.257 -0.259 -2.050 1.00 64.62 174 VAL A CA 1
ATOM 1403 C C . VAL A 1 174 ? -19.957 -0.904 -3.396 1.00 64.62 174 VAL A C 1
ATOM 1405 O O . VAL A 1 174 ? -18.816 -1.261 -3.683 1.00 64.62 174 VAL A O 1
ATOM 1408 N N . LEU A 1 175 ? -20.993 -1.091 -4.211 1.00 74.31 175 LEU A N 1
ATOM 1409 C CA . LEU A 1 175 ? -20.819 -1.533 -5.590 1.00 74.31 175 LEU A CA 1
ATOM 1410 C C . LEU A 1 175 ? -20.378 -0.345 -6.460 1.00 74.31 175 LEU A C 1
ATOM 1412 O O . LEU A 1 175 ? -20.864 0.770 -6.242 1.00 74.31 175 LEU A O 1
ATOM 1416 N N . PRO A 1 176 ? -19.492 -0.560 -7.450 1.00 74.75 176 PRO A N 1
ATOM 1417 C CA . PRO A 1 176 ? -19.160 0.469 -8.424 1.00 74.75 176 PRO A CA 1
ATOM 1418 C C . PRO A 1 176 ? -20.421 0.986 -9.125 1.00 74.75 176 PRO A C 1
ATOM 1420 O O . PRO A 1 176 ? -21.298 0.207 -9.503 1.00 74.75 176 PRO A O 1
ATOM 1423 N N . ASN A 1 177 ? -20.513 2.300 -9.294 1.00 80.31 177 ASN A N 1
ATOM 1424 C CA . ASN A 1 177 ? -21.568 2.929 -10.087 1.00 80.31 177 ASN A CA 1
ATOM 1425 C C . ASN A 1 177 ? -21.215 2.868 -11.593 1.00 80.31 177 ASN A C 1
ATOM 1427 O O . ASN A 1 177 ? -20.172 2.341 -11.978 1.00 80.31 177 ASN A O 1
ATOM 1431 N N . GLU A 1 178 ? -22.067 3.420 -12.461 1.00 79.06 178 GLU A N 1
ATOM 1432 C CA . GLU A 1 178 ? -21.830 3.439 -13.915 1.00 79.06 178 GLU A CA 1
ATOM 1433 C C . GLU A 1 178 ? -20.515 4.122 -14.340 1.00 79.06 178 GLU A C 1
ATOM 1435 O O . GLU A 1 178 ? -19.967 3.777 -15.389 1.00 79.06 178 GLU A O 1
ATOM 1440 N N . GLU A 1 179 ? -20.003 5.057 -13.535 1.00 74.81 179 GLU A N 1
ATOM 1441 C CA . GLU A 1 179 ? -18.745 5.776 -13.767 1.00 74.81 179 GLU A CA 1
ATOM 1442 C C . GLU A 1 179 ? -17.524 4.943 -13.328 1.00 74.81 179 GLU A C 1
ATOM 1444 O O . GLU A 1 179 ? -16.507 4.938 -14.020 1.00 74.81 179 GLU A O 1
ATOM 1449 N N . ASP A 1 180 ? -17.647 4.166 -12.246 1.00 74.81 180 ASP A N 1
ATOM 1450 C CA . ASP A 1 180 ? -16.554 3.383 -11.641 1.00 74.81 180 ASP A CA 1
ATOM 1451 C C . ASP A 1 180 ? -16.586 1.882 -11.984 1.00 74.81 180 ASP A C 1
ATOM 1453 O O . ASP A 1 180 ? -15.761 1.101 -11.504 1.00 74.81 180 ASP A O 1
ATOM 1457 N N . LYS A 1 181 ? -17.531 1.442 -12.824 1.00 84.31 181 LYS A N 1
ATOM 1458 C CA . LYS A 1 181 ? -17.719 0.021 -13.174 1.00 84.31 181 LYS A CA 1
ATOM 1459 C C . LYS A 1 181 ? -16.522 -0.629 -13.872 1.00 84.31 181 LYS A C 1
ATOM 1461 O O . LYS A 1 181 ? -16.432 -1.855 -13.909 1.00 84.31 181 LYS A O 1
ATOM 1466 N N . TRP A 1 182 ? -15.615 0.166 -14.439 1.00 82.00 182 TRP A N 1
ATOM 1467 C CA . TRP A 1 182 ? -14.443 -0.326 -15.158 1.00 82.00 182 TRP A CA 1
ATOM 1468 C C . TRP A 1 182 ? -13.162 -0.103 -14.359 1.00 82.00 182 TRP A C 1
ATOM 1470 O O . TRP A 1 182 ? -12.706 1.023 -14.170 1.00 82.00 182 TRP A O 1
ATOM 1480 N N . LEU A 1 183 ? -12.514 -1.201 -13.972 1.00 79.62 183 LEU A N 1
ATOM 1481 C CA . LEU A 1 183 ? -11.159 -1.157 -13.437 1.00 79.62 183 LEU A CA 1
ATOM 1482 C C . LEU A 1 183 ? -10.169 -0.913 -14.579 1.00 79.62 183 LEU A C 1
ATOM 1484 O O . LEU A 1 183 ? -10.135 -1.655 -15.559 1.00 79.62 183 LEU A O 1
ATOM 1488 N N . SER A 1 184 ? -9.332 0.110 -14.435 1.00 76.19 184 SER A N 1
ATOM 1489 C CA . SER A 1 184 ? -8.243 0.389 -15.369 1.00 76.19 184 SER A CA 1
ATOM 1490 C C . SER A 1 184 ? -6.913 0.481 -14.635 1.00 76.19 184 SER A C 1
ATOM 1492 O O . SER A 1 184 ? -6.831 0.897 -13.478 1.00 76.19 184 SER A O 1
ATOM 1494 N N . PHE A 1 185 ? -5.843 0.068 -15.307 1.00 80.06 185 PHE A N 1
ATOM 1495 C CA . PHE A 1 185 ? -4.501 0.196 -14.765 1.00 80.06 185 PHE A CA 1
ATOM 1496 C C . PHE A 1 185 ? -4.010 1.630 -14.964 1.00 80.06 185 PHE A C 1
ATOM 1498 O O . PHE A 1 185 ? -3.919 2.097 -16.091 1.00 80.06 185 PHE A O 1
ATOM 1505 N N . SER A 1 186 ? -3.693 2.349 -13.891 1.00 77.50 186 SER A N 1
ATOM 1506 C CA . SER A 1 186 ? -3.252 3.751 -13.973 1.00 77.50 186 SER A CA 1
ATOM 1507 C C . SER A 1 186 ? -1.731 3.913 -13.897 1.00 77.50 186 SER A C 1
ATOM 1509 O O . SER A 1 186 ? -1.159 4.797 -14.531 1.00 77.50 186 SER A O 1
ATOM 1511 N N . ASN A 1 187 ? -1.053 3.033 -13.158 1.00 83.62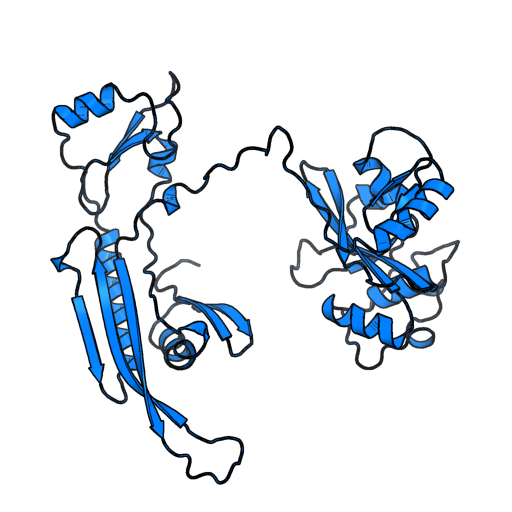 187 ASN A N 1
ATOM 1512 C CA . ASN A 1 187 ? 0.377 3.134 -12.859 1.00 83.62 187 ASN A CA 1
ATOM 1513 C C . ASN A 1 187 ? 1.238 2.384 -13.879 1.00 83.62 187 ASN A C 1
ATOM 1515 O O . ASN A 1 187 ? 1.920 1.420 -13.534 1.00 83.62 187 ASN A O 1
ATOM 1519 N N . TYR A 1 188 ? 1.197 2.815 -15.142 1.00 83.81 188 TYR A N 1
ATOM 1520 C CA . TYR A 1 188 ? 1.845 2.122 -16.262 1.00 83.81 188 TYR A CA 1
ATOM 1521 C C . TYR A 1 188 ? 3.344 1.878 -16.076 1.00 83.81 188 TYR A C 1
ATOM 1523 O O . TYR A 1 188 ? 3.824 0.839 -16.509 1.00 83.81 188 TYR A O 1
ATOM 1531 N N . ASN A 1 189 ? 4.066 2.743 -15.360 1.00 80.31 189 ASN A N 1
ATOM 1532 C CA . ASN A 1 189 ? 5.473 2.524 -15.001 1.00 80.31 189 ASN A CA 1
ATOM 1533 C C . ASN A 1 189 ? 5.721 1.192 -14.265 1.00 80.31 189 ASN A C 1
ATOM 1535 O O . ASN A 1 189 ? 6.791 0.609 -14.382 1.00 80.31 189 ASN A O 1
ATOM 1539 N N . ARG A 1 190 ? 4.725 0.658 -13.549 1.00 82.25 190 ARG A N 1
ATOM 1540 C CA . ARG A 1 190 ? 4.813 -0.654 -12.889 1.00 82.25 190 ARG A CA 1
ATOM 1541 C C . ARG A 1 190 ? 4.694 -1.840 -13.855 1.00 82.25 190 ARG A C 1
ATOM 1543 O O . ARG A 1 190 ? 4.930 -2.965 -13.427 1.00 82.25 190 ARG A O 1
ATOM 1550 N N . LYS A 1 191 ? 4.337 -1.617 -15.129 1.00 83.50 191 LYS A N 1
ATOM 1551 C CA . LYS A 1 191 ? 4.447 -2.640 -16.188 1.00 83.50 191 LYS A CA 1
ATOM 1552 C C . LYS A 1 191 ? 5.904 -2.864 -16.604 1.00 83.50 191 LYS A C 1
ATOM 1554 O O . LYS A 1 191 ? 6.211 -3.898 -17.196 1.00 83.50 191 LYS A O 1
ATOM 1559 N N . GLU A 1 192 ? 6.800 -1.918 -16.315 1.00 82.31 192 GLU A N 1
ATOM 1560 C CA . GLU A 1 192 ? 8.197 -2.043 -16.702 1.00 82.31 192 GLU A CA 1
ATOM 1561 C C . GLU A 1 192 ? 8.888 -3.167 -15.928 1.00 82.31 192 GLU A C 1
ATOM 1563 O O . GLU A 1 192 ? 8.838 -3.257 -14.698 1.00 82.31 192 GLU A O 1
ATOM 1568 N N . ARG A 1 193 ? 9.554 -4.053 -16.670 1.00 85.38 193 ARG A N 1
ATOM 1569 C CA . ARG A 1 193 ? 10.281 -5.174 -16.086 1.00 85.38 193 ARG A CA 1
ATOM 1570 C C . ARG A 1 193 ? 11.504 -4.658 -15.336 1.00 85.38 193 ARG A C 1
ATOM 1572 O O . ARG A 1 193 ? 12.357 -4.006 -15.929 1.00 85.38 193 ARG A O 1
ATOM 1579 N N . MET A 1 194 ? 11.636 -5.045 -14.069 1.00 89.75 194 MET A N 1
ATOM 1580 C CA . MET A 1 194 ? 12.804 -4.685 -13.264 1.00 89.75 194 MET A CA 1
ATOM 1581 C C . MET A 1 194 ? 14.106 -5.150 -13.945 1.00 89.75 194 MET A C 1
ATOM 1583 O O . MET A 1 194 ? 14.202 -6.318 -14.351 1.00 89.75 194 MET A O 1
ATOM 1587 N N . PRO A 1 195 ? 15.111 -4.268 -14.085 1.00 91.31 195 PRO A N 1
ATOM 1588 C CA . PRO A 1 195 ? 16.347 -4.596 -14.787 1.00 91.31 195 PRO A CA 1
ATOM 1589 C C . PRO A 1 195 ? 17.214 -5.597 -14.025 1.00 91.31 195 PRO A C 1
ATOM 1591 O O . PRO A 1 195 ? 17.865 -6.432 -14.651 1.00 91.31 195 PRO A O 1
ATOM 1594 N N . PHE A 1 196 ? 17.183 -5.543 -12.693 1.00 94.06 196 PHE A N 1
ATOM 1595 C CA . PHE A 1 196 ? 17.921 -6.429 -11.799 1.00 94.06 196 PHE A CA 1
ATOM 1596 C C . PHE A 1 196 ? 16.987 -6.979 -10.724 1.00 94.06 196 PHE A C 1
ATOM 1598 O O . PHE A 1 196 ? 16.215 -6.227 -10.138 1.00 94.06 196 PHE A O 1
ATOM 1605 N N . VAL A 1 197 ? 17.076 -8.280 -10.457 1.00 95.94 197 VAL A N 1
ATOM 1606 C CA . VAL A 1 197 ? 16.376 -8.961 -9.358 1.00 95.94 197 VAL A CA 1
ATOM 1607 C C . VAL A 1 197 ? 17.371 -9.883 -8.669 1.00 95.94 197 VAL A C 1
ATOM 1609 O O . VAL A 1 197 ? 18.152 -10.550 -9.347 1.00 95.94 197 VAL A O 1
ATOM 1612 N N . VAL A 1 198 ? 17.351 -9.926 -7.342 1.00 97.38 198 VAL A N 1
ATOM 1613 C CA . VAL A 1 198 ? 18.175 -10.846 -6.555 1.00 97.38 198 VAL A CA 1
ATOM 1614 C C . VAL A 1 198 ? 17.278 -11.910 -5.944 1.00 97.38 198 VAL A C 1
ATOM 1616 O O . VAL A 1 198 ? 16.280 -11.585 -5.312 1.00 97.38 198 VAL A O 1
ATOM 1619 N N . TYR A 1 199 ? 17.647 -13.172 -6.114 1.00 96.75 199 TYR A N 1
ATOM 1620 C CA . TYR A 1 199 ? 17.052 -14.298 -5.399 1.00 96.75 199 TYR A CA 1
ATOM 1621 C C . TYR A 1 199 ? 18.078 -14.794 -4.398 1.00 96.75 199 TYR A C 1
ATOM 1623 O O . TYR A 1 199 ? 19.198 -15.091 -4.805 1.00 96.75 199 TYR A O 1
ATOM 1631 N N . ALA A 1 200 ? 17.737 -14.832 -3.119 1.00 95.31 200 ALA A N 1
ATOM 1632 C CA . ALA A 1 200 ? 18.674 -15.155 -2.057 1.00 95.31 200 ALA A CA 1
ATOM 1633 C C . ALA A 1 200 ? 18.081 -16.174 -1.088 1.00 95.31 200 ALA A C 1
ATOM 1635 O O . ALA A 1 200 ? 16.863 -16.273 -0.934 1.00 95.31 200 ALA A O 1
ATOM 1636 N N . ASP A 1 201 ? 18.975 -16.930 -0.466 1.00 94.50 201 ASP A N 1
ATOM 1637 C CA . ASP A 1 201 ? 18.634 -17.966 0.489 1.00 94.50 201 ASP A CA 1
ATOM 1638 C C . ASP A 1 201 ? 19.741 -18.151 1.531 1.00 94.50 201 ASP A C 1
ATOM 1640 O O . ASP A 1 201 ? 20.922 -17.985 1.203 1.00 94.50 201 ASP A O 1
ATOM 1644 N N . LEU A 1 202 ? 19.373 -18.481 2.770 1.00 91.94 202 LEU A N 1
ATOM 1645 C CA . LEU A 1 202 ? 20.311 -18.709 3.869 1.00 91.94 202 LEU A CA 1
ATOM 1646 C C . LEU A 1 202 ? 20.027 -20.013 4.603 1.00 91.94 202 LEU A C 1
ATOM 1648 O O . LEU A 1 202 ? 18.896 -20.466 4.703 1.00 91.94 202 LEU A O 1
ATOM 1652 N N . GLU A 1 203 ? 21.085 -20.580 5.171 1.00 91.81 203 GLU A N 1
ATOM 1653 C CA . GLU A 1 203 ? 21.026 -21.833 5.913 1.00 91.81 203 GLU A CA 1
ATOM 1654 C C . GLU A 1 203 ? 21.662 -21.656 7.284 1.00 91.81 203 GLU A C 1
ATOM 1656 O O . GLU A 1 203 ? 22.772 -21.119 7.416 1.00 91.81 203 GLU A O 1
ATOM 1661 N N . CYS A 1 204 ? 20.994 -22.166 8.314 1.00 90.56 204 CYS A N 1
ATOM 1662 C CA . CYS A 1 204 ? 21.464 -22.088 9.692 1.00 90.56 204 CYS A CA 1
ATOM 1663 C C . CYS A 1 204 ? 21.899 -23.453 10.223 1.00 90.56 204 CYS A C 1
ATOM 1665 O O . CYS A 1 204 ? 21.279 -24.478 9.958 1.00 90.56 204 CYS A O 1
ATOM 1667 N N . VAL A 1 205 ? 22.938 -23.443 11.052 1.00 89.75 205 VAL A N 1
ATOM 1668 C CA . VAL A 1 205 ? 23.294 -24.570 11.911 1.00 89.75 205 VAL A CA 1
ATOM 1669 C C . VAL A 1 205 ? 22.649 -24.361 13.277 1.00 89.75 205 VAL A C 1
ATOM 1671 O O . VAL A 1 205 ? 22.635 -23.254 13.820 1.00 89.75 205 VAL A O 1
ATOM 1674 N N . LEU A 1 206 ? 22.124 -25.449 13.829 1.00 86.19 206 LEU A N 1
ATOM 1675 C CA . LEU A 1 206 ? 21.509 -25.492 15.147 1.00 86.19 206 LEU A CA 1
ATOM 1676 C C . LEU A 1 206 ? 22.588 -25.773 16.192 1.00 86.19 206 LEU A C 1
ATOM 1678 O O . LEU A 1 206 ? 23.194 -26.846 16.200 1.00 86.19 206 LEU A O 1
ATOM 1682 N N . GLN A 1 207 ? 22.838 -24.808 17.069 1.00 81.81 207 GLN A N 1
ATOM 1683 C CA . GLN A 1 207 ? 23.693 -24.988 18.236 1.00 81.81 207 GLN A CA 1
ATOM 1684 C C . GLN A 1 207 ? 22.835 -25.316 19.450 1.00 81.81 207 GLN A C 1
ATOM 1686 O O . GLN A 1 207 ? 21.856 -24.625 19.738 1.00 81.81 207 GLN A O 1
ATOM 1691 N N . LYS A 1 208 ? 23.208 -26.385 20.159 1.00 77.69 208 LYS A N 1
ATOM 1692 C CA . LYS A 1 208 ? 22.608 -26.710 21.452 1.00 77.69 208 LYS A CA 1
ATOM 1693 C C . LYS A 1 208 ? 22.998 -25.626 22.453 1.00 77.69 208 LYS A C 1
ATOM 1695 O O . LYS A 1 208 ? 24.167 -25.254 22.523 1.00 77.69 208 LYS A O 1
ATOM 1700 N N . THR A 1 209 ? 22.022 -25.123 23.189 1.00 69.56 209 THR A N 1
ATOM 1701 C CA . THR A 1 209 ? 22.249 -24.192 24.293 1.00 69.56 209 THR A CA 1
ATOM 1702 C C . THR A 1 209 ? 22.765 -24.989 25.497 1.00 69.56 209 THR A C 1
ATOM 1704 O O . THR A 1 209 ? 22.221 -26.049 25.793 1.00 69.56 209 THR A O 1
ATOM 1707 N N . GLU A 1 210 ? 23.822 -24.520 26.166 1.00 66.50 210 GLU A N 1
ATOM 1708 C CA . GLU A 1 210 ? 24.316 -25.119 27.427 1.00 66.50 210 GLU A CA 1
ATOM 1709 C C . GLU A 1 210 ? 23.513 -24.646 28.654 1.00 66.50 210 GLU A C 1
ATOM 1711 O O . GLU A 1 210 ? 23.750 -25.099 29.771 1.00 66.50 210 GLU A O 1
ATOM 1716 N N . GLU A 1 211 ? 22.560 -23.733 28.452 1.00 63.25 211 GLU A N 1
ATOM 1717 C CA . GLU A 1 211 ? 21.679 -23.218 29.497 1.00 63.25 211 GLU A CA 1
ATOM 1718 C C . GLU A 1 211 ? 20.489 -24.161 29.716 1.00 63.25 211 GLU A C 1
ATOM 1720 O O . GLU A 1 211 ? 19.744 -24.465 28.785 1.00 63.25 211 GLU A O 1
ATOM 1725 N N . ASP A 1 212 ? 20.286 -24.567 30.971 1.00 58.25 212 ASP A N 1
ATOM 1726 C CA . ASP A 1 212 ? 19.172 -25.393 31.467 1.00 58.25 212 ASP A CA 1
ATOM 1727 C C . ASP A 1 212 ? 17.838 -24.596 31.517 1.00 58.25 212 ASP A C 1
ATOM 1729 O O . ASP A 1 212 ? 17.037 -24.725 32.445 1.00 58.25 212 ASP A O 1
ATOM 1733 N N . ASP A 1 213 ? 17.597 -23.710 30.539 1.00 61.00 213 ASP A N 1
ATOM 1734 C CA . ASP A 1 213 ? 16.332 -22.984 30.398 1.00 61.00 213 ASP A CA 1
ATOM 1735 C C . ASP A 1 213 ? 15.358 -23.811 29.534 1.00 61.00 213 ASP A C 1
ATOM 1737 O O . ASP A 1 213 ? 15.580 -23.977 28.327 1.00 61.00 213 ASP A O 1
ATOM 1741 N N . PRO A 1 214 ? 14.233 -24.301 30.094 1.00 58.47 214 PRO A N 1
ATOM 1742 C CA . PRO A 1 214 ? 13.260 -25.121 29.370 1.00 58.47 214 PRO A CA 1
ATOM 1743 C C . PRO A 1 214 ? 12.594 -24.411 28.175 1.00 58.47 214 PRO A C 1
ATOM 1745 O O . PRO A 1 214 ? 11.848 -25.051 27.429 1.00 58.47 214 PRO A O 1
ATOM 1748 N N . LYS A 1 215 ? 12.832 -23.104 27.975 1.00 59.19 215 LYS A N 1
ATOM 1749 C CA . LYS A 1 215 ? 12.311 -22.319 26.844 1.00 59.19 215 LYS A CA 1
ATOM 1750 C C . LYS A 1 215 ? 13.289 -22.136 25.673 1.00 59.19 215 LYS A C 1
ATOM 1752 O O . LYS A 1 215 ? 12.840 -21.730 24.602 1.00 59.19 215 LYS A O 1
ATOM 1757 N N . LEU A 1 216 ? 14.582 -22.440 25.823 1.00 56.91 216 LEU A N 1
ATOM 1758 C CA . LEU A 1 216 ? 15.628 -22.174 24.817 1.00 56.91 216 LEU A CA 1
ATOM 1759 C C . LEU A 1 216 ? 16.237 -23.474 24.270 1.00 56.91 216 LEU A C 1
ATOM 1761 O O . LEU A 1 216 ? 17.371 -23.841 24.563 1.00 56.91 216 LEU A O 1
ATOM 1765 N N . TYR A 1 217 ? 15.478 -24.170 23.420 1.00 60.22 217 TYR A N 1
ATOM 1766 C CA . TYR A 1 217 ? 15.885 -25.483 22.904 1.00 60.22 217 TYR A CA 1
ATOM 1767 C C . TYR A 1 217 ? 17.121 -25.442 21.984 1.00 60.22 217 TYR A C 1
ATOM 1769 O O . TYR A 1 217 ? 17.964 -26.336 22.073 1.00 60.22 217 TYR A O 1
ATOM 1777 N N . GLN A 1 218 ? 17.235 -24.462 21.074 1.00 69.25 218 GLN A N 1
ATOM 1778 C CA . GLN A 1 218 ? 18.321 -24.390 20.079 1.00 69.25 218 GLN A CA 1
ATOM 1779 C C . GLN A 1 218 ? 18.590 -22.946 19.627 1.00 69.25 218 GLN A C 1
ATOM 1781 O O . GLN A 1 218 ? 17.661 -22.194 19.335 1.00 69.25 218 GLN A O 1
ATOM 1786 N N . ARG A 1 219 ? 19.868 -22.569 19.498 1.00 79.62 219 ARG A N 1
ATOM 1787 C CA . ARG A 1 219 ? 20.297 -21.296 18.903 1.00 79.62 219 ARG A CA 1
ATOM 1788 C C . ARG A 1 219 ? 20.585 -21.490 17.418 1.00 79.62 219 ARG A C 1
ATOM 1790 O O . ARG A 1 219 ? 21.419 -22.310 17.040 1.00 79.62 219 ARG A O 1
ATOM 1797 N N . HIS A 1 220 ? 19.925 -20.706 16.575 1.00 85.62 220 HIS A N 1
ATOM 1798 C CA . HIS A 1 220 ? 20.125 -20.748 15.131 1.00 85.62 220 HIS A CA 1
ATOM 1799 C C . HIS A 1 220 ? 21.265 -19.794 14.752 1.00 85.62 220 HIS A C 1
ATOM 1801 O O . HIS A 1 220 ? 21.175 -18.589 14.988 1.00 85.62 220 HIS A O 1
ATOM 1807 N N . GLN A 1 221 ? 22.346 -20.328 14.184 1.00 85.88 221 GLN A N 1
ATOM 1808 C CA . GLN A 1 221 ? 23.464 -19.537 13.671 1.00 85.88 221 GLN A CA 1
ATOM 1809 C C . GLN A 1 221 ? 23.548 -19.690 12.155 1.00 85.88 221 GLN A C 1
ATOM 1811 O O . GLN A 1 221 ? 23.696 -20.808 11.66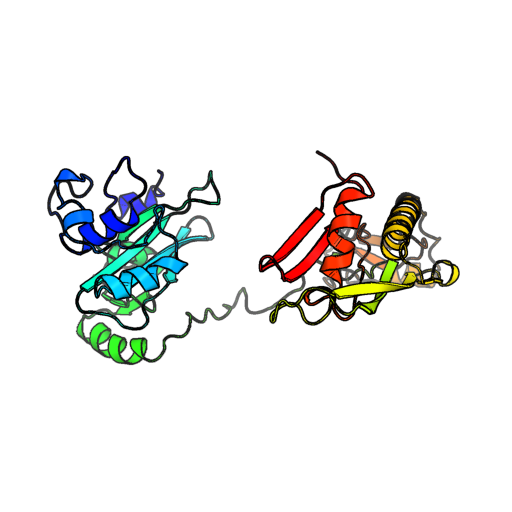0 1.00 85.88 221 GLN A O 1
ATOM 1816 N N . VAL A 1 222 ? 23.504 -18.577 11.418 1.00 89.94 222 VAL A N 1
ATOM 1817 C CA . VAL A 1 222 ? 23.687 -18.600 9.959 1.00 89.94 222 VAL A CA 1
ATOM 1818 C C . VAL A 1 222 ? 25.055 -19.189 9.627 1.00 89.94 222 VAL A C 1
ATOM 1820 O O . VAL A 1 222 ? 26.075 -18.807 10.201 1.00 89.94 222 VAL A O 1
ATOM 1823 N N . SER A 1 223 ? 25.055 -20.154 8.716 1.00 92.12 223 SER A N 1
ATOM 1824 C CA . SER A 1 223 ? 26.234 -20.924 8.322 1.00 92.12 223 SER A CA 1
ATOM 1825 C C . SER A 1 223 ? 26.608 -20.723 6.860 1.00 92.12 223 SER A C 1
ATOM 1827 O O . SER A 1 223 ? 27.785 -20.809 6.507 1.00 92.12 223 SER A O 1
ATOM 1829 N N . SER A 1 224 ? 25.621 -20.433 6.015 1.00 94.00 224 SER A N 1
ATOM 1830 C CA . SER A 1 224 ? 25.834 -20.056 4.627 1.00 94.00 224 SER A CA 1
ATOM 1831 C C . SER A 1 224 ? 24.720 -19.171 4.108 1.00 94.00 224 SER A C 1
ATOM 1833 O O . SER A 1 224 ? 23.584 -19.246 4.567 1.00 94.00 224 SER A O 1
ATOM 1835 N N . ILE A 1 225 ? 25.060 -18.382 3.097 1.00 95.38 225 ILE A N 1
ATOM 1836 C CA . ILE A 1 225 ? 24.115 -17.620 2.292 1.00 95.38 225 ILE A CA 1
ATOM 1837 C C . ILE A 1 225 ? 24.502 -17.745 0.823 1.00 95.38 225 ILE A C 1
ATOM 1839 O O . ILE A 1 225 ? 25.688 -17.758 0.469 1.00 95.38 225 ILE A O 1
ATOM 1843 N N . ALA A 1 226 ? 23.502 -17.841 -0.037 1.00 96.25 226 ALA A N 1
ATOM 1844 C CA . ALA A 1 226 ? 23.663 -17.870 -1.476 1.00 96.25 226 ALA A CA 1
ATOM 1845 C C . ALA A 1 226 ? 22.696 -16.886 -2.121 1.00 96.25 226 ALA A C 1
ATOM 1847 O O . ALA A 1 226 ? 21.591 -16.665 -1.633 1.00 96.25 226 ALA A O 1
ATOM 1848 N N . TYR A 1 227 ? 23.107 -16.292 -3.235 1.00 97.06 227 TYR A N 1
ATOM 1849 C CA . TYR A 1 227 ? 22.221 -15.460 -4.024 1.00 97.06 227 TYR A CA 1
ATOM 1850 C C . TYR A 1 227 ? 22.545 -15.512 -5.512 1.00 97.06 227 TYR A C 1
ATOM 1852 O O . TYR A 1 227 ? 23.681 -15.725 -5.940 1.00 97.06 227 TYR A O 1
ATOM 1860 N N . TYR A 1 228 ? 21.515 -15.278 -6.311 1.00 97.69 228 TYR A N 1
ATOM 1861 C CA . TYR A 1 228 ? 21.582 -15.172 -7.753 1.00 97.69 228 TYR A CA 1
ATOM 1862 C C . TYR A 1 228 ? 21.038 -13.817 -8.194 1.00 97.69 228 TYR A C 1
ATOM 1864 O O . TYR A 1 228 ? 19.868 -13.497 -7.980 1.00 97.69 228 TYR A O 1
ATOM 1872 N N . VAL A 1 229 ? 21.891 -13.020 -8.835 1.00 97.44 229 VAL A N 1
ATOM 1873 C CA . VAL A 1 229 ? 21.479 -11.781 -9.498 1.00 97.44 229 VAL A CA 1
ATOM 1874 C C . VAL A 1 229 ? 21.030 -12.130 -10.906 1.00 97.44 229 VAL A C 1
ATOM 1876 O O . VAL A 1 229 ? 21.803 -12.680 -11.690 1.00 97.44 229 VAL A O 1
ATOM 1879 N N . ARG A 1 230 ? 19.796 -11.773 -11.258 1.00 96.50 230 ARG A N 1
ATOM 1880 C CA . ARG A 1 230 ? 19.264 -11.881 -12.614 1.00 96.50 230 ARG A CA 1
ATOM 1881 C C . ARG A 1 230 ? 19.153 -10.495 -13.232 1.00 96.50 230 ARG A C 1
ATOM 1883 O O . ARG A 1 230 ? 18.393 -9.663 -12.745 1.00 96.50 230 ARG A O 1
ATOM 1890 N N . CYS A 1 231 ? 19.847 -10.282 -14.346 1.00 94.56 231 CYS A N 1
ATOM 1891 C CA . CYS A 1 231 ? 19.678 -9.097 -15.183 1.00 94.56 231 CYS A CA 1
ATOM 1892 C C . CYS A 1 231 ? 18.767 -9.403 -16.382 1.00 94.56 231 CYS A C 1
ATOM 1894 O O . CYS A 1 231 ? 18.959 -10.395 -17.090 1.00 94.56 231 CYS A O 1
ATOM 1896 N N . SER A 1 232 ? 17.738 -8.585 -16.603 1.00 91.12 232 SER A N 1
ATOM 1897 C CA . SER A 1 232 ? 16.693 -8.876 -17.593 1.00 91.12 232 SER A CA 1
ATOM 1898 C C . SER A 1 232 ? 17.136 -8.671 -19.045 1.00 91.12 232 SER A C 1
ATOM 1900 O O . SER A 1 232 ? 16.610 -9.353 -19.925 1.00 91.12 232 SER A O 1
ATOM 1902 N N . TYR A 1 233 ? 18.110 -7.790 -19.290 1.00 90.00 233 TYR A N 1
ATOM 1903 C CA . TYR A 1 233 ? 18.523 -7.378 -20.635 1.00 90.00 233 TYR A CA 1
ATOM 1904 C C . TYR A 1 233 ? 19.925 -7.858 -21.037 1.00 90.00 233 TYR A C 1
ATOM 1906 O O . TYR A 1 233 ? 20.189 -7.986 -22.229 1.00 90.00 233 TYR A O 1
ATOM 1914 N N . ASP A 1 234 ? 20.795 -8.185 -20.076 1.00 91.25 234 ASP A N 1
ATOM 1915 C CA . ASP A 1 234 ? 22.129 -8.733 -20.335 1.00 91.25 234 ASP A CA 1
ATOM 1916 C C . ASP A 1 234 ? 22.398 -9.957 -19.445 1.00 91.25 234 ASP A C 1
ATOM 1918 O O . ASP A 1 234 ? 22.451 -9.882 -18.216 1.00 91.25 234 ASP A O 1
ATOM 1922 N N . LYS A 1 235 ? 22.567 -11.126 -20.071 1.00 92.50 235 LYS A N 1
ATOM 1923 C CA . LYS A 1 235 ? 22.848 -12.373 -19.347 1.00 92.50 235 LYS A CA 1
ATOM 1924 C C . LYS A 1 235 ? 24.226 -12.356 -18.680 1.00 92.50 235 LYS A C 1
ATOM 1926 O O . LYS A 1 235 ? 24.351 -12.974 -17.629 1.00 92.50 235 LYS A O 1
ATOM 1931 N N . ALA A 1 236 ? 25.211 -11.640 -19.225 1.00 93.62 236 ALA A N 1
ATOM 1932 C CA . ALA A 1 236 ? 26.564 -11.570 -18.669 1.00 93.62 236 ALA A CA 1
ATOM 1933 C C . ALA A 1 236 ? 26.617 -10.821 -17.326 1.00 93.62 236 ALA A C 1
ATOM 1935 O O . ALA A 1 236 ? 27.512 -11.052 -16.518 1.00 93.62 236 ALA A O 1
ATOM 1936 N N . LEU A 1 237 ? 25.629 -9.960 -17.058 1.00 93.38 237 LEU A N 1
ATOM 1937 C CA . LEU A 1 237 ? 25.466 -9.280 -15.770 1.00 93.38 237 LEU A CA 1
ATOM 1938 C C . LEU A 1 237 ? 24.733 -10.132 -14.723 1.00 93.38 237 LEU A C 1
ATOM 1940 O O . LEU A 1 237 ? 24.592 -9.703 -13.577 1.00 93.38 237 LEU A O 1
ATOM 1944 N N . SER A 1 238 ? 24.237 -11.313 -15.106 1.00 96.12 238 SER A N 1
ATOM 1945 C CA . SER A 1 238 ? 23.652 -12.269 -14.165 1.00 96.12 238 SER A CA 1
ATOM 1946 C C . SER A 1 238 ? 24.751 -13.124 -13.535 1.00 96.12 238 SER A C 1
ATOM 1948 O O . SER A 1 238 ? 25.748 -13.434 -14.182 1.00 96.12 238 SER A O 1
ATOM 1950 N N . GLY A 1 239 ? 24.581 -13.534 -12.281 1.00 96.75 239 GLY A N 1
ATOM 1951 C CA . GLY A 1 239 ? 25.605 -14.327 -11.608 1.00 96.75 239 GLY A CA 1
ATOM 1952 C C . GLY A 1 239 ? 25.160 -14.899 -10.274 1.00 96.75 239 GLY A C 1
ATOM 1953 O O . GLY A 1 239 ? 24.404 -14.269 -9.536 1.00 96.75 239 GLY A O 1
ATOM 1954 N N . TYR A 1 240 ? 25.661 -16.098 -9.981 1.00 97.44 240 TYR A N 1
ATOM 1955 C CA . TYR A 1 240 ? 25.495 -16.782 -8.703 1.00 97.44 240 TYR A CA 1
ATOM 1956 C C . TYR A 1 240 ? 26.706 -16.524 -7.811 1.00 97.44 240 TYR A C 1
ATOM 1958 O O . TYR A 1 240 ? 27.844 -16.582 -8.284 1.00 97.44 240 TYR A O 1
ATOM 1966 N N . ARG A 1 241 ? 26.470 -16.263 -6.526 1.00 96.88 241 ARG A N 1
ATOM 1967 C CA . ARG A 1 241 ? 27.514 -16.217 -5.502 1.00 96.88 241 ARG A CA 1
ATOM 1968 C C . ARG A 1 241 ? 27.008 -16.859 -4.219 1.00 96.88 241 ARG A C 1
ATOM 1970 O O . ARG A 1 241 ? 25.829 -16.777 -3.893 1.00 96.88 241 ARG A O 1
ATOM 1977 N N . SER A 1 242 ? 27.922 -17.455 -3.472 1.00 97.06 242 SER A N 1
ATOM 1978 C CA . SER A 1 242 ? 27.629 -18.074 -2.184 1.00 97.06 242 SER A CA 1
ATOM 1979 C C . SER A 1 242 ? 28.818 -17.953 -1.254 1.00 97.06 242 SER A C 1
ATOM 1981 O O . SER A 1 242 ? 29.964 -17.967 -1.710 1.00 97.06 242 SER A O 1
ATOM 1983 N N . ARG A 1 243 ? 28.550 -17.907 0.046 1.00 96.69 243 ARG A N 1
ATOM 1984 C CA . ARG A 1 243 ? 29.581 -17.938 1.078 1.00 96.69 243 ARG A CA 1
ATOM 1985 C C . ARG A 1 243 ? 29.130 -18.794 2.248 1.00 96.69 243 ARG A C 1
ATOM 1987 O O . ARG A 1 243 ? 27.968 -18.744 2.643 1.00 96.69 243 ARG A O 1
ATOM 1994 N N . ARG A 1 244 ? 30.064 -19.580 2.786 1.00 95.62 244 ARG A N 1
ATOM 1995 C CA . ARG A 1 244 ? 29.841 -20.498 3.903 1.00 95.62 244 ARG A CA 1
ATOM 1996 C C . ARG A 1 244 ? 30.894 -20.276 4.978 1.00 95.62 244 ARG A C 1
ATOM 1998 O O . ARG A 1 244 ? 31.961 -20.878 4.936 1.00 95.62 244 ARG A O 1
ATOM 2005 N N . ASP A 1 245 ? 30.592 -19.384 5.905 1.00 92.44 245 ASP A N 1
ATOM 2006 C CA . ASP A 1 245 ? 31.372 -19.107 7.108 1.00 92.44 245 ASP A CA 1
ATOM 2007 C C . ASP A 1 245 ? 30.532 -18.266 8.087 1.00 92.44 245 ASP A C 1
ATOM 2009 O O . ASP A 1 245 ? 29.376 -17.937 7.819 1.00 92.44 245 ASP A O 1
ATOM 2013 N N . LYS A 1 246 ? 31.111 -17.927 9.244 1.00 88.44 246 LYS A N 1
ATOM 2014 C CA . LYS A 1 246 ? 30.446 -17.114 10.277 1.00 88.44 246 LYS A CA 1
ATOM 2015 C C . LYS A 1 246 ? 30.185 -15.666 9.836 1.00 88.44 246 LYS A C 1
ATOM 2017 O O . LYS A 1 246 ? 29.297 -15.027 10.384 1.00 88.44 246 LYS A O 1
ATOM 2022 N N . GLU A 1 247 ? 30.920 -15.188 8.834 1.00 91.81 247 GLU A N 1
ATOM 2023 C CA . GLU A 1 247 ? 30.854 -13.828 8.277 1.00 91.81 247 GLU A CA 1
ATOM 2024 C C . GLU A 1 247 ? 30.009 -13.777 6.992 1.00 91.81 247 GLU A C 1
ATOM 2026 O O . GLU A 1 247 ? 30.089 -12.840 6.195 1.00 91.81 247 GLU A O 1
ATOM 2031 N N . CYS A 1 248 ? 29.199 -14.808 6.737 1.00 93.31 248 CYS A N 1
ATOM 2032 C CA . CYS A 1 248 ? 28.451 -14.912 5.492 1.00 93.31 248 CYS A CA 1
ATOM 2033 C C . CYS A 1 248 ? 27.412 -13.789 5.345 1.00 93.31 248 CYS A C 1
ATOM 2035 O O . CYS A 1 248 ? 27.239 -13.264 4.245 1.00 93.31 248 CYS A O 1
ATOM 2037 N N . VAL A 1 249 ? 26.783 -13.363 6.447 1.00 93.31 249 VAL A N 1
ATOM 2038 C CA . VAL A 1 249 ? 25.811 -12.258 6.459 1.00 93.31 249 VAL A CA 1
ATOM 2039 C C . VAL A 1 249 ? 26.484 -10.914 6.170 1.00 93.31 249 VAL A C 1
ATOM 2041 O O . VAL A 1 249 ? 26.041 -10.212 5.262 1.00 93.31 249 VAL A O 1
ATOM 2044 N N . SER A 1 250 ? 27.569 -10.573 6.875 1.00 94.00 250 SER A N 1
ATOM 2045 C CA . SER A 1 250 ? 28.306 -9.313 6.675 1.00 94.00 250 SER A CA 1
ATOM 2046 C C . SER A 1 250 ? 28.841 -9.212 5.244 1.00 94.00 250 SER A C 1
ATOM 2048 O O . SER A 1 250 ? 28.654 -8.204 4.558 1.00 94.00 250 SER A O 1
ATOM 2050 N N . TRP A 1 251 ? 29.391 -10.311 4.722 1.00 96.06 251 TRP A N 1
ATOM 2051 C CA . TRP A 1 251 ? 29.779 -10.412 3.319 1.00 96.06 251 TRP A CA 1
ATOM 2052 C C . TRP A 1 251 ? 28.615 -10.187 2.357 1.00 96.06 251 TRP A C 1
ATOM 2054 O O . TRP A 1 251 ? 28.761 -9.429 1.402 1.00 96.06 251 TRP A O 1
ATOM 2064 N N . PHE A 1 252 ? 27.467 -10.829 2.584 1.00 95.81 252 PHE A N 1
ATOM 2065 C CA . PHE A 1 252 ? 26.305 -10.678 1.713 1.00 95.81 252 PHE A CA 1
ATOM 2066 C C . PHE A 1 252 ? 25.831 -9.226 1.658 1.00 95.81 252 PHE A C 1
ATOM 2068 O O . PHE A 1 252 ? 25.561 -8.712 0.573 1.00 95.81 252 PHE A O 1
ATOM 2075 N N . VAL A 1 253 ? 25.796 -8.536 2.798 1.00 94.81 253 VAL A N 1
ATOM 2076 C CA . VAL A 1 253 ? 25.414 -7.121 2.854 1.00 94.81 253 VAL A CA 1
ATOM 2077 C C . VAL A 1 253 ? 26.404 -6.234 2.094 1.00 94.81 253 VAL A C 1
ATOM 2079 O O . VAL A 1 253 ? 25.971 -5.369 1.327 1.00 94.81 253 VAL A O 1
ATOM 2082 N N . GLU A 1 254 ? 27.713 -6.481 2.204 1.00 94.69 254 GLU A N 1
ATOM 2083 C CA . GLU A 1 254 ? 28.707 -5.754 1.401 1.00 94.69 254 GLU A CA 1
ATOM 2084 C C . GLU A 1 254 ? 28.537 -6.044 -0.101 1.00 94.69 254 GLU A C 1
ATOM 2086 O O . GLU A 1 254 ? 28.604 -5.137 -0.929 1.00 94.69 254 GLU A O 1
ATOM 2091 N N . GLN A 1 255 ? 28.212 -7.284 -0.476 1.00 95.69 255 GLN A N 1
ATOM 2092 C CA . GLN A 1 255 ? 27.913 -7.627 -1.866 1.00 95.69 255 GLN A CA 1
ATOM 2093 C C . GLN A 1 255 ? 26.656 -6.925 -2.406 1.00 95.69 255 GLN A C 1
ATOM 2095 O O . GLN A 1 255 ? 26.642 -6.488 -3.561 1.00 95.69 255 GLN A O 1
ATOM 2100 N N . LEU A 1 256 ? 25.604 -6.784 -1.592 1.00 95.12 256 LEU A N 1
ATOM 2101 C CA . LEU A 1 256 ? 24.405 -6.024 -1.961 1.00 95.12 256 LEU A CA 1
ATOM 2102 C C . LEU A 1 256 ? 24.711 -4.537 -2.148 1.00 95.12 256 LEU A C 1
ATOM 2104 O O . LEU A 1 256 ? 24.199 -3.908 -3.077 1.00 95.12 256 LEU A O 1
ATOM 2108 N N . LYS A 1 257 ? 25.571 -3.978 -1.295 1.00 94.12 257 LYS A N 1
ATOM 2109 C CA . LYS A 1 257 ? 26.054 -2.606 -1.428 1.00 94.12 257 LYS A CA 1
ATOM 2110 C C . LYS A 1 257 ? 26.822 -2.435 -2.735 1.00 94.12 257 LYS A C 1
ATOM 2112 O O . LYS A 1 257 ? 26.425 -1.599 -3.543 1.00 94.12 257 LYS A O 1
ATOM 2117 N N . GLU A 1 258 ? 27.843 -3.249 -3.010 1.00 94.12 258 GLU A N 1
ATOM 2118 C CA . GLU A 1 258 ? 28.585 -3.214 -4.282 1.00 94.12 258 GLU A CA 1
ATOM 2119 C C . GLU A 1 258 ? 27.657 -3.332 -5.503 1.00 94.12 258 GLU A C 1
ATOM 2121 O O . GLU A 1 258 ? 27.817 -2.606 -6.491 1.00 94.12 258 GLU A O 1
ATOM 2126 N N . LEU A 1 259 ? 26.652 -4.212 -5.429 1.00 94.56 259 LEU A N 1
ATOM 2127 C CA . LEU A 1 259 ? 25.629 -4.350 -6.460 1.00 94.56 259 LEU A CA 1
ATOM 2128 C C . LEU A 1 259 ? 24.838 -3.048 -6.642 1.00 94.56 259 LEU A C 1
ATOM 2130 O O . LEU A 1 259 ? 24.661 -2.609 -7.777 1.00 94.56 259 LEU A O 1
ATOM 2134 N N . ALA A 1 260 ? 24.410 -2.398 -5.559 1.00 93.25 260 ALA A N 1
ATOM 2135 C CA . ALA A 1 260 ? 23.689 -1.130 -5.623 1.00 93.25 260 ALA A CA 1
ATOM 2136 C C . ALA A 1 260 ? 24.521 -0.019 -6.289 1.00 93.25 260 ALA A C 1
ATOM 2138 O O . ALA A 1 260 ? 23.991 0.721 -7.119 1.00 93.25 260 ALA A O 1
ATOM 2139 N N . TYR A 1 261 ? 25.824 0.079 -5.994 1.00 92.12 261 TYR A N 1
ATOM 2140 C CA . TYR A 1 261 ? 26.727 1.021 -6.675 1.00 92.12 261 TYR A CA 1
ATOM 2141 C C . TYR A 1 261 ? 26.840 0.715 -8.172 1.00 92.12 261 TYR A C 1
ATOM 2143 O O . TYR A 1 261 ? 26.738 1.621 -9.002 1.00 92.12 261 TYR A O 1
ATOM 2151 N N . ARG A 1 262 ? 27.005 -0.563 -8.530 1.00 92.75 262 ARG A N 1
ATOM 2152 C CA . ARG A 1 262 ? 27.110 -0.998 -9.928 1.00 92.75 262 ARG A CA 1
ATOM 2153 C C . ARG A 1 262 ? 25.836 -0.699 -10.712 1.00 92.75 262 ARG A C 1
ATOM 2155 O O . ARG A 1 262 ? 25.909 -0.131 -11.797 1.00 92.75 262 ARG A O 1
ATOM 2162 N N . VAL A 1 263 ? 24.675 -1.044 -10.158 1.00 92.06 263 VAL A N 1
ATOM 2163 C CA . VAL A 1 263 ? 23.373 -0.782 -10.785 1.00 92.06 263 VAL A CA 1
ATOM 2164 C C . VAL A 1 263 ? 23.131 0.719 -10.903 1.00 92.06 263 VAL A C 1
ATOM 2166 O O . VAL A 1 263 ? 22.731 1.171 -11.968 1.00 92.06 263 VAL A O 1
ATOM 2169 N N . LYS A 1 264 ? 23.460 1.520 -9.880 1.00 91.69 264 LYS A N 1
ATOM 2170 C CA . LYS A 1 264 ? 23.381 2.985 -9.968 1.00 91.69 264 LYS A CA 1
ATOM 2171 C C . LYS A 1 264 ? 24.229 3.536 -11.115 1.00 91.69 264 LYS A C 1
ATOM 2173 O O . LYS A 1 264 ? 23.746 4.377 -11.868 1.00 91.69 264 LYS A O 1
ATOM 2178 N N . ALA A 1 265 ? 25.469 3.067 -11.264 1.00 91.44 265 ALA A N 1
ATOM 2179 C CA . ALA A 1 265 ? 26.340 3.492 -12.358 1.00 91.44 265 ALA A CA 1
ATOM 2180 C C . ALA A 1 265 ? 25.755 3.128 -13.730 1.00 91.44 265 ALA A C 1
ATOM 2182 O O . ALA A 1 265 ? 25.828 3.934 -14.649 1.00 91.44 265 ALA A O 1
ATOM 2183 N N . ILE A 1 266 ? 25.136 1.951 -13.859 1.00 90.88 266 ILE A N 1
ATOM 2184 C CA . ILE A 1 266 ? 24.444 1.525 -15.082 1.00 90.88 266 ILE A CA 1
ATOM 2185 C C . ILE A 1 266 ? 23.237 2.427 -15.373 1.00 90.88 266 ILE A C 1
ATOM 2187 O O . ILE A 1 266 ? 23.151 2.969 -16.468 1.00 90.88 266 ILE A O 1
ATOM 2191 N N . LEU A 1 267 ? 22.347 2.625 -14.395 1.00 88.12 267 LEU A N 1
ATOM 2192 C CA . LEU A 1 267 ? 21.128 3.431 -14.549 1.00 88.12 267 LEU A CA 1
ATOM 2193 C C . LEU A 1 267 ? 21.423 4.922 -14.795 1.00 88.12 267 LEU A C 1
ATOM 2195 O O . LEU A 1 267 ? 20.609 5.617 -15.388 1.00 88.12 267 LEU A O 1
ATOM 2199 N N . SER A 1 268 ? 22.586 5.422 -14.361 1.00 88.31 268 SER A N 1
ATOM 2200 C CA . SER A 1 268 ? 22.986 6.824 -14.573 1.00 88.31 268 SER A CA 1
ATOM 2201 C C . SER A 1 268 ? 23.558 7.093 -15.971 1.00 88.31 268 SER A C 1
ATOM 2203 O O . SER A 1 268 ? 23.796 8.250 -16.319 1.00 88.31 268 SER A O 1
ATOM 2205 N N . ARG A 1 269 ? 23.839 6.054 -16.771 1.00 89.38 269 ARG A N 1
ATOM 2206 C CA . ARG A 1 269 ? 24.368 6.223 -18.130 1.00 89.38 269 ARG A CA 1
ATOM 2207 C C . ARG A 1 269 ? 23.227 6.556 -19.078 1.00 89.38 269 ARG A C 1
ATOM 2209 O O . ARG A 1 269 ? 22.275 5.797 -19.196 1.00 89.38 269 ARG A O 1
ATOM 2216 N N . ASN A 1 270 ? 23.368 7.660 -19.805 1.00 87.31 270 ASN A N 1
ATOM 2217 C CA . ASN A 1 270 ? 22.446 7.995 -20.880 1.00 87.31 270 ASN A CA 1
ATOM 2218 C C . ASN A 1 270 ? 22.777 7.145 -22.116 1.00 87.31 270 ASN A C 1
ATOM 2220 O O . ASN A 1 270 ? 23.811 7.360 -22.753 1.00 87.31 270 ASN A O 1
ATOM 2224 N N . VAL A 1 271 ? 21.937 6.156 -22.418 1.00 89.31 271 VAL A N 1
ATOM 2225 C CA . VAL A 1 271 ? 22.056 5.338 -23.628 1.00 89.31 271 VAL A CA 1
ATOM 2226 C C . VAL A 1 271 ? 21.144 5.942 -24.694 1.00 89.31 271 VAL A C 1
ATOM 2228 O O . VAL A 1 271 ? 19.928 5.940 -24.501 1.00 89.31 271 VAL A O 1
ATOM 2231 N N . PRO A 1 272 ? 21.688 6.457 -25.812 1.00 92.00 272 PRO A N 1
ATOM 2232 C CA . PRO A 1 272 ? 20.857 6.992 -26.876 1.00 92.00 272 PRO A CA 1
ATOM 2233 C C . PRO A 1 272 ? 20.036 5.878 -27.526 1.00 92.00 272 PRO A C 1
ATOM 2235 O O . PRO A 1 272 ? 20.455 4.718 -27.594 1.00 92.00 272 PRO A O 1
ATOM 2238 N N . MET A 1 273 ? 18.870 6.252 -28.043 1.00 94.56 273 MET A N 1
ATOM 2239 C CA . MET A 1 273 ? 18.049 5.356 -28.843 1.00 94.56 273 MET A CA 1
ATOM 2240 C C . MET A 1 273 ? 18.829 4.890 -30.078 1.00 94.56 273 MET A C 1
ATOM 2242 O O . MET A 1 273 ? 19.426 5.699 -30.788 1.00 94.56 273 MET A O 1
ATOM 2246 N N . ILE A 1 274 ? 18.803 3.585 -30.332 1.00 94.81 274 ILE A N 1
ATOM 2247 C CA . ILE A 1 274 ? 19.322 2.996 -31.566 1.00 94.81 274 ILE A CA 1
ATOM 2248 C C . ILE A 1 274 ? 18.461 3.503 -32.725 1.00 94.81 274 ILE A C 1
ATOM 2250 O O . ILE A 1 274 ? 17.245 3.641 -32.584 1.00 94.81 274 ILE A O 1
ATOM 2254 N N . GLU A 1 275 ? 19.081 3.782 -33.871 1.00 94.38 275 GLU A N 1
ATOM 2255 C CA . GLU A 1 275 ? 18.336 4.171 -35.066 1.00 94.38 275 GLU A CA 1
ATOM 2256 C C . GLU A 1 275 ? 17.268 3.128 -35.406 1.00 94.38 275 GLU A C 1
ATOM 2258 O O . GLU A 1 275 ? 17.538 1.927 -35.466 1.00 94.38 275 GLU A O 1
ATOM 2263 N N . LEU A 1 276 ? 16.038 3.604 -35.611 1.00 94.38 276 LEU A N 1
ATOM 2264 C CA . LEU A 1 276 ? 14.916 2.738 -35.941 1.00 94.38 276 LEU A CA 1
ATOM 2265 C C . LEU A 1 276 ? 15.148 2.094 -37.310 1.00 94.38 276 LEU A C 1
ATOM 2267 O O . LEU A 1 276 ? 15.547 2.745 -38.280 1.00 94.38 276 LEU A O 1
ATOM 2271 N N . THR A 1 277 ? 14.797 0.821 -37.412 1.00 94.81 277 THR A N 1
ATOM 2272 C CA . THR A 1 277 ? 14.705 0.117 -38.693 1.00 94.81 277 THR A CA 1
ATOM 2273 C C . THR A 1 277 ? 13.585 0.701 -39.563 1.00 94.81 277 THR A C 1
ATOM 2275 O O . THR A 1 277 ? 12.733 1.463 -39.093 1.00 94.81 277 THR A O 1
ATOM 2278 N N . ARG A 1 278 ? 13.561 0.361 -40.859 1.00 95.19 278 ARG A N 1
ATOM 2279 C CA . ARG A 1 278 ? 12.485 0.804 -41.770 1.00 95.19 278 ARG A CA 1
ATOM 2280 C C . ARG A 1 278 ? 11.111 0.335 -41.281 1.00 95.19 278 ARG A C 1
ATOM 2282 O O . ARG A 1 278 ? 10.203 1.150 -41.153 1.00 95.19 278 ARG A O 1
ATOM 2289 N N . ASP A 1 279 ? 11.009 -0.931 -40.890 1.00 94.56 279 ASP A N 1
ATOM 2290 C CA . ASP A 1 279 ? 9.774 -1.525 -40.370 1.00 94.56 279 ASP A CA 1
ATOM 2291 C C . ASP A 1 279 ? 9.291 -0.839 -39.080 1.00 94.56 279 ASP A C 1
ATOM 2293 O O . ASP A 1 279 ? 8.091 -0.653 -38.876 1.00 94.56 279 ASP A O 1
ATOM 2297 N N . GLU A 1 280 ? 10.205 -0.446 -38.187 1.00 94.94 280 GLU A N 1
ATOM 2298 C CA . GLU A 1 280 ? 9.855 0.285 -36.962 1.00 94.94 280 GLU A CA 1
ATOM 2299 C C . GLU A 1 280 ? 9.367 1.703 -37.255 1.00 94.94 280 GLU A C 1
ATOM 2301 O O . GLU A 1 280 ? 8.419 2.159 -36.615 1.00 94.94 280 GLU A O 1
ATOM 2306 N N . HIS A 1 281 ? 9.958 2.387 -38.240 1.00 95.31 281 HIS A N 1
ATOM 2307 C CA . HIS A 1 281 ? 9.459 3.683 -38.697 1.00 95.31 281 HIS A CA 1
ATOM 2308 C C . HIS A 1 281 ? 8.040 3.573 -39.261 1.00 95.31 281 HIS A C 1
ATOM 2310 O O . HIS A 1 281 ? 7.180 4.381 -38.909 1.00 95.31 281 HIS A O 1
ATOM 2316 N N . GLU A 1 282 ? 7.767 2.567 -40.094 1.00 94.19 282 GLU A N 1
ATOM 2317 C CA . GLU A 1 282 ? 6.428 2.336 -40.644 1.00 94.19 282 GLU A CA 1
ATOM 2318 C C . GLU A 1 282 ? 5.408 2.028 -39.543 1.00 94.19 282 GLU A C 1
ATOM 2320 O O . GLU A 1 282 ? 4.345 2.652 -39.490 1.00 94.19 282 GLU A O 1
ATOM 2325 N N . LYS A 1 283 ? 5.751 1.133 -38.607 1.00 93.19 283 LYS A N 1
ATOM 2326 C CA . LYS A 1 283 ? 4.906 0.826 -37.441 1.00 93.19 283 LYS A CA 1
ATOM 2327 C C . LYS A 1 283 ? 4.642 2.062 -36.591 1.00 93.19 283 LYS A C 1
ATOM 2329 O O . LYS A 1 283 ? 3.506 2.282 -36.180 1.00 93.19 283 LYS A O 1
ATOM 2334 N N . PHE A 1 284 ? 5.661 2.882 -36.345 1.00 94.81 284 PHE A N 1
ATOM 2335 C CA . PHE A 1 284 ? 5.521 4.121 -35.587 1.00 94.81 284 PHE A CA 1
ATOM 2336 C C . PHE A 1 284 ? 4.580 5.113 -36.280 1.00 94.81 284 PHE A C 1
ATOM 2338 O O . PHE A 1 284 ? 3.703 5.675 -35.622 1.00 94.81 284 PHE A O 1
ATOM 2345 N N . ASN A 1 285 ? 4.732 5.313 -37.593 1.00 92.00 285 ASN A N 1
ATOM 2346 C CA . ASN A 1 285 ? 3.930 6.258 -38.374 1.00 92.00 285 ASN A CA 1
ATOM 2347 C C . ASN A 1 285 ? 2.460 5.823 -38.479 1.00 92.00 285 ASN A C 1
ATOM 2349 O O . ASN A 1 285 ? 1.561 6.655 -38.357 1.00 92.00 285 ASN A O 1
ATOM 2353 N N . ASN A 1 286 ? 2.208 4.519 -38.610 1.00 93.06 286 ASN A N 1
ATOM 2354 C CA . ASN A 1 286 ? 0.860 3.964 -38.760 1.00 93.06 286 ASN A CA 1
ATOM 2355 C C . ASN A 1 286 ? 0.157 3.654 -37.426 1.00 93.06 286 ASN A C 1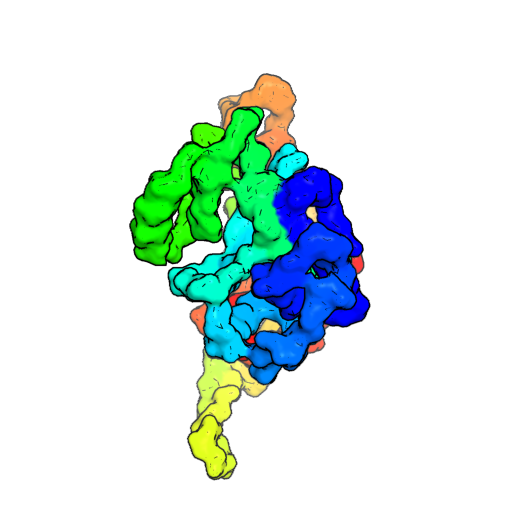
ATOM 2357 O O . ASN A 1 286 ? -0.997 3.231 -37.420 1.00 93.06 286 ASN A O 1
ATOM 2361 N N . ALA A 1 287 ? 0.829 3.843 -36.289 1.00 93.19 287 ALA A N 1
ATOM 2362 C CA . ALA A 1 287 ? 0.269 3.522 -34.984 1.00 93.19 287 ALA A CA 1
ATOM 2363 C C . ALA A 1 287 ? -0.948 4.386 -34.631 1.00 93.19 287 ALA A C 1
ATOM 2365 O O . ALA A 1 287 ? -0.887 5.614 -34.644 1.00 93.19 287 ALA A O 1
ATOM 2366 N N . THR A 1 288 ? -2.040 3.744 -34.233 1.00 94.12 288 THR A N 1
ATOM 2367 C CA . THR A 1 288 ? -3.267 4.426 -33.794 1.00 94.12 288 THR A CA 1
ATOM 2368 C C . THR A 1 288 ? -3.390 4.502 -32.276 1.00 94.12 288 THR A C 1
ATOM 2370 O O . THR A 1 288 ? -4.198 5.277 -31.772 1.00 94.12 288 THR A O 1
ATOM 2373 N N . GLN A 1 289 ? -2.581 3.731 -31.544 1.00 95.19 289 GLN A N 1
ATOM 2374 C CA . GLN A 1 289 ? -2.640 3.593 -30.091 1.00 95.19 289 GLN A CA 1
ATOM 2375 C C . GLN A 1 289 ? -1.253 3.680 -29.455 1.00 95.19 289 GLN A C 1
ATOM 2377 O O . GLN A 1 289 ? -0.251 3.249 -30.030 1.00 95.19 289 GLN A O 1
ATOM 2382 N N . CYS A 1 290 ? -1.217 4.221 -28.241 1.00 93.62 290 CYS A N 1
ATOM 2383 C CA . CYS A 1 290 ? -0.030 4.286 -27.401 1.00 93.62 290 CYS A CA 1
ATOM 2384 C C . CYS A 1 290 ? 0.298 2.908 -26.823 1.00 93.62 290 CYS A C 1
ATOM 2386 O O . CYS A 1 290 ? -0.554 2.283 -26.200 1.00 93.62 290 CYS A O 1
ATOM 2388 N N . TYR A 1 291 ? 1.545 2.451 -26.951 1.00 92.06 291 TYR A N 1
ATOM 2389 C CA . TYR A 1 291 ? 1.947 1.127 -26.459 1.00 92.06 291 TYR A CA 1
ATOM 2390 C C . TYR A 1 291 ? 1.950 1.028 -24.917 1.00 92.06 291 TYR A C 1
ATOM 2392 O O . TYR A 1 291 ? 1.864 -0.067 -24.368 1.00 92.06 291 TYR A O 1
ATOM 2400 N N . ILE A 1 292 ? 2.054 2.164 -24.211 1.00 91.19 292 ILE A N 1
ATOM 2401 C CA . ILE A 1 292 ? 2.140 2.218 -22.741 1.00 91.19 292 ILE A CA 1
ATOM 2402 C C . ILE A 1 292 ? 0.749 2.126 -22.117 1.00 91.19 292 ILE A C 1
ATOM 2404 O O . ILE A 1 292 ? 0.487 1.259 -21.279 1.00 91.19 292 ILE A O 1
ATOM 2408 N N . CYS A 1 293 ? -0.127 3.060 -22.502 1.00 90.38 293 CYS A N 1
ATOM 2409 C CA . CYS A 1 293 ? -1.457 3.198 -21.918 1.00 90.38 293 CYS A CA 1
ATOM 2410 C C . CYS A 1 293 ? -2.560 2.514 -22.724 1.00 90.38 293 CYS A C 1
ATOM 2412 O O . CYS A 1 293 ? -3.692 2.470 -22.255 1.00 90.38 293 CYS A O 1
ATOM 2414 N N . GLU A 1 294 ? -2.239 2.009 -23.918 1.00 90.88 294 GLU A N 1
ATOM 2415 C CA . GLU A 1 294 ? -3.153 1.298 -24.823 1.00 90.88 294 GLU A CA 1
ATOM 2416 C C . GLU A 1 294 ? -4.342 2.158 -25.302 1.00 90.88 294 GLU A C 1
ATOM 2418 O O . GLU A 1 294 ? -5.277 1.666 -25.930 1.00 90.88 294 GLU A O 1
ATOM 2423 N N . LYS A 1 295 ? -4.299 3.476 -25.058 1.00 91.19 295 LYS A N 1
ATOM 2424 C CA . LYS A 1 295 ? -5.309 4.440 -25.517 1.00 91.19 295 LYS A CA 1
ATOM 2425 C C . LYS A 1 295 ? -4.986 4.962 -26.920 1.00 91.19 295 LYS A C 1
ATOM 2427 O O . LYS A 1 295 ? -3.805 5.050 -27.274 1.00 91.19 295 LYS A O 1
ATOM 2432 N N . PRO A 1 296 ? -6.007 5.341 -27.710 1.00 94.06 296 PRO A N 1
ATOM 2433 C CA . PRO A 1 296 ? -5.799 5.938 -29.023 1.00 94.06 296 PRO A CA 1
ATOM 2434 C C . PRO A 1 296 ? -5.069 7.283 -28.934 1.00 94.06 296 PRO A C 1
ATOM 2436 O O . PRO A 1 296 ? -5.160 7.981 -27.924 1.00 94.06 296 PRO A O 1
ATOM 2439 N N . PHE A 1 297 ? -4.364 7.643 -30.005 1.00 93.69 297 PHE A N 1
ATOM 2440 C CA . PHE A 1 297 ? -3.826 8.991 -30.186 1.00 93.69 297 PHE A CA 1
ATOM 2441 C C . PHE A 1 297 ? -4.926 9.935 -30.683 1.00 93.69 297 PHE A C 1
ATOM 2443 O O . PHE A 1 297 ? -5.570 9.654 -31.696 1.00 93.69 297 PHE A O 1
ATOM 2450 N N . ALA A 1 298 ? -5.130 11.050 -29.988 1.00 90.88 298 ALA A N 1
ATOM 2451 C CA . ALA A 1 298 ? -5.955 12.152 -30.459 1.00 90.88 298 ALA A CA 1
ATOM 2452 C C . ALA A 1 298 ? -5.252 12.918 -31.605 1.00 90.88 298 ALA A C 1
ATOM 2454 O O . ALA A 1 298 ? -4.031 12.815 -31.752 1.00 90.88 298 ALA A O 1
ATOM 2455 N N . PRO A 1 299 ? -5.984 13.688 -32.433 1.00 85.62 299 PRO A N 1
ATOM 2456 C CA . PRO A 1 299 ? -5.391 14.438 -33.547 1.00 85.62 299 PRO A CA 1
ATOM 2457 C C . PRO A 1 299 ? -4.299 15.439 -33.136 1.00 85.62 299 PRO A C 1
ATOM 2459 O O . PRO A 1 299 ? -3.415 15.740 -33.933 1.00 85.62 299 PRO A O 1
ATOM 2462 N N . ASP A 1 300 ? -4.364 15.950 -31.908 1.00 87.44 300 ASP A N 1
ATOM 2463 C CA . ASP A 1 300 ? -3.435 16.905 -31.300 1.00 87.44 300 ASP A CA 1
ATOM 24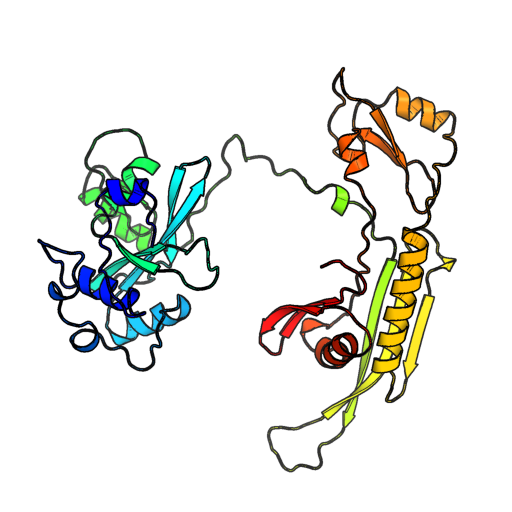64 C C . ASP A 1 300 ? -2.349 16.245 -30.429 1.00 87.44 300 ASP A C 1
ATOM 2466 O O . ASP A 1 300 ? -1.454 16.931 -29.932 1.00 87.44 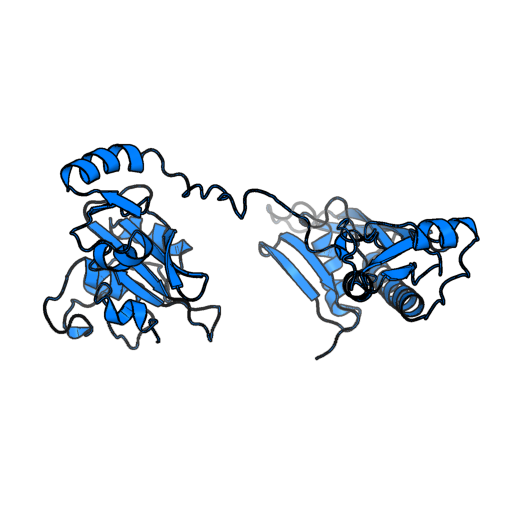300 ASP A O 1
ATOM 2470 N N . ASP A 1 301 ? -2.378 14.918 -30.263 1.00 88.06 301 ASP A N 1
ATOM 2471 C CA . ASP A 1 301 ? -1.371 14.207 -29.479 1.00 88.06 301 ASP A CA 1
ATOM 2472 C C . ASP A 1 301 ? -0.013 14.169 -30.196 1.00 88.06 301 ASP A C 1
ATOM 2474 O O . ASP A 1 301 ? 0.144 13.609 -31.286 1.00 88.06 301 ASP A O 1
ATOM 2478 N N . THR A 1 302 ? 1.031 14.642 -29.513 1.00 87.94 302 THR A N 1
ATOM 2479 C CA . THR A 1 302 ? 2.414 14.425 -29.953 1.00 87.94 302 THR A CA 1
ATOM 2480 C C . THR A 1 302 ? 2.832 12.980 -29.689 1.00 87.94 302 THR A C 1
ATOM 2482 O O . THR A 1 302 ? 3.074 12.572 -28.545 1.00 87.94 302 THR A O 1
ATOM 2485 N N . ARG A 1 303 ? 2.971 12.211 -30.771 1.00 93.69 303 ARG A N 1
ATOM 2486 C CA . ARG A 1 303 ? 3.497 10.845 -30.745 1.00 93.69 303 ARG A CA 1
ATOM 2487 C C . ARG A 1 303 ? 5.016 10.859 -30.604 1.00 93.69 303 ARG A C 1
ATOM 2489 O O . ARG A 1 303 ? 5.715 11.450 -31.424 1.00 93.69 303 ARG A O 1
ATOM 2496 N N . VAL A 1 304 ? 5.533 10.170 -29.592 1.00 94.69 304 VAL A N 1
ATOM 2497 C CA . VAL A 1 304 ? 6.973 10.070 -29.316 1.00 94.69 304 VAL A CA 1
ATOM 2498 C C . VAL A 1 304 ? 7.457 8.627 -29.385 1.00 94.69 304 VAL A C 1
ATOM 2500 O O . VAL A 1 304 ? 6.672 7.682 -29.268 1.00 94.69 304 VAL A O 1
ATOM 2503 N N . ARG A 1 305 ? 8.761 8.458 -29.615 1.00 94.69 305 ARG A N 1
ATOM 2504 C CA . ARG A 1 305 ? 9.418 7.153 -29.728 1.00 94.69 305 ARG A CA 1
ATOM 2505 C C . ARG A 1 305 ? 9.989 6.761 -28.371 1.00 94.69 305 ARG A C 1
ATOM 2507 O O . ARG A 1 305 ? 11.032 7.277 -27.975 1.00 94.69 305 ARG A O 1
ATOM 2514 N N . ASP A 1 306 ? 9.302 5.863 -27.679 1.00 93.69 306 ASP A N 1
ATOM 2515 C CA . ASP A 1 306 ? 9.819 5.291 -26.439 1.00 93.69 306 ASP A CA 1
ATOM 2516 C C . ASP A 1 306 ? 10.882 4.237 -26.748 1.00 93.69 306 ASP A C 1
ATOM 2518 O O . ASP A 1 306 ? 10.778 3.469 -27.715 1.00 93.69 306 ASP A O 1
ATOM 2522 N N . HIS A 1 307 ? 11.917 4.201 -25.918 1.00 92.06 307 HIS A N 1
ATOM 2523 C CA . HIS A 1 307 ? 12.995 3.237 -26.022 1.00 92.06 307 HIS A CA 1
ATOM 2524 C C . HIS A 1 307 ? 13.494 2.836 -24.637 1.00 92.06 307 HIS A C 1
ATOM 2526 O O . HIS A 1 307 ? 13.294 3.514 -23.636 1.00 92.06 307 HIS A O 1
ATOM 2532 N N . CYS A 1 308 ? 14.170 1.696 -24.576 1.00 89.81 308 CYS A N 1
ATOM 2533 C CA . CYS A 1 308 ? 14.796 1.225 -23.354 1.00 89.81 308 CYS A CA 1
ATOM 2534 C C . CYS A 1 308 ? 16.076 2.016 -23.065 1.00 89.81 308 CYS A C 1
ATOM 2536 O O . CYS A 1 308 ? 17.050 1.869 -23.801 1.00 89.81 308 CYS A O 1
ATOM 2538 N N . HIS A 1 309 ? 16.140 2.740 -21.946 1.00 88.06 309 HIS A N 1
ATOM 2539 C CA . HIS A 1 309 ? 17.331 3.515 -21.563 1.00 88.06 309 HIS A CA 1
ATOM 2540 C C . HIS A 1 309 ? 18.547 2.662 -21.162 1.00 88.06 309 HIS A C 1
ATOM 2542 O O . HIS A 1 309 ? 19.624 3.195 -20.919 1.00 88.06 309 HIS A O 1
ATOM 2548 N N . LEU A 1 310 ? 18.402 1.334 -21.099 1.00 89.12 310 LEU A N 1
ATOM 2549 C CA . LEU A 1 310 ? 19.500 0.407 -20.798 1.00 89.12 310 LEU A CA 1
ATOM 2550 C C . LEU A 1 310 ? 20.108 -0.218 -22.051 1.00 89.12 310 LEU A C 1
ATOM 2552 O O . LEU A 1 310 ? 21.285 -0.567 -22.058 1.00 89.12 310 LEU A O 1
ATOM 2556 N N . THR A 1 311 ? 19.312 -0.380 -23.109 1.00 90.00 311 THR A N 1
ATOM 2557 C CA . THR A 1 311 ? 19.743 -1.061 -24.343 1.00 90.00 311 THR A CA 1
ATOM 2558 C C . THR A 1 311 ? 19.673 -0.180 -25.583 1.00 90.00 311 THR A C 1
ATOM 2560 O O . THR A 1 311 ? 20.143 -0.598 -26.635 1.00 90.00 311 THR A O 1
ATOM 2563 N N . GLY A 1 312 ? 19.046 0.994 -25.496 1.00 91.38 312 GLY A N 1
ATOM 2564 C CA . GLY A 1 312 ? 18.756 1.879 -26.623 1.00 91.38 312 GLY A CA 1
ATOM 2565 C C . GLY A 1 312 ? 17.650 1.370 -27.556 1.00 91.38 312 GLY A C 1
ATOM 2566 O O . GLY A 1 312 ? 17.261 2.075 -28.481 1.00 91.38 312 GLY A O 1
ATOM 2567 N N . ARG A 1 313 ? 17.127 0.153 -27.353 1.00 92.75 313 ARG A N 1
ATOM 2568 C CA . ARG A 1 313 ? 16.162 -0.466 -28.274 1.00 92.75 313 ARG A CA 1
ATOM 2569 C C . ARG A 1 313 ? 14.804 0.216 -28.211 1.00 92.75 313 ARG A C 1
ATOM 2571 O O . ARG A 1 313 ? 14.268 0.422 -27.120 1.00 92.75 313 ARG A O 1
ATOM 2578 N N . TYR A 1 314 ? 14.242 0.488 -29.381 1.00 94.56 314 TYR A N 1
ATOM 2579 C CA . TYR A 1 314 ? 12.890 1.003 -29.537 1.00 94.56 314 TYR A CA 1
ATOM 2580 C C . TYR A 1 314 ? 11.856 0.042 -28.929 1.00 94.56 314 TYR A C 1
ATOM 2582 O O . TYR A 1 314 ? 11.965 -1.179 -29.065 1.00 94.56 314 TYR A O 1
ATOM 2590 N N . ARG A 1 315 ? 10.872 0.593 -28.212 1.00 92.31 315 ARG A N 1
ATOM 2591 C CA . ARG A 1 315 ? 9.795 -0.170 -27.558 1.00 92.31 315 ARG A CA 1
ATOM 2592 C C . ARG A 1 315 ? 8.461 0.048 -28.247 1.00 92.31 315 ARG A C 1
ATOM 2594 O O . ARG A 1 315 ? 7.727 -0.913 -28.469 1.00 92.31 315 ARG A O 1
ATOM 2601 N N . GLY A 1 316 ? 8.153 1.293 -28.597 1.00 94.12 316 GLY A N 1
ATOM 2602 C CA . GLY A 1 316 ? 6.904 1.588 -29.271 1.00 94.12 316 GLY A CA 1
ATOM 2603 C C . GLY A 1 316 ? 6.541 3.069 -29.347 1.00 94.12 316 GLY A C 1
ATOM 2604 O O . GLY A 1 316 ? 7.238 3.939 -28.818 1.00 94.12 316 GLY A O 1
ATOM 2605 N N . PRO A 1 317 ? 5.439 3.371 -30.050 1.00 95.81 317 PRO A N 1
ATOM 2606 C CA . PRO A 1 317 ? 4.856 4.702 -30.110 1.00 95.81 317 PRO A CA 1
ATOM 2607 C C . PRO A 1 317 ? 4.156 4.998 -28.785 1.00 95.81 317 PRO A C 1
ATOM 2609 O O . PRO A 1 317 ? 3.328 4.212 -28.323 1.00 95.81 317 PRO A O 1
ATOM 2612 N N . ALA A 1 318 ? 4.451 6.140 -28.180 1.00 95.31 318 ALA A N 1
ATOM 2613 C CA . ALA A 1 318 ? 3.859 6.541 -26.913 1.00 95.31 318 ALA A CA 1
ATOM 2614 C C . ALA A 1 318 ? 3.327 7.973 -26.966 1.00 95.31 318 ALA A C 1
ATOM 2616 O O . ALA A 1 318 ? 3.773 8.793 -27.770 1.00 95.31 318 ALA A O 1
ATOM 2617 N N . HIS A 1 319 ? 2.383 8.291 -26.078 1.00 93.75 319 HIS A N 1
ATOM 2618 C CA . HIS A 1 319 ? 2.073 9.683 -25.751 1.00 93.75 319 HIS A CA 1
ATOM 2619 C C . HIS A 1 319 ? 3.287 10.319 -25.081 1.00 93.75 319 HIS A C 1
ATOM 2621 O O . HIS A 1 319 ? 3.924 9.673 -24.245 1.00 93.75 319 HIS A O 1
ATOM 2627 N N . SER A 1 320 ? 3.553 11.595 -25.366 1.00 92.00 320 SER A N 1
ATOM 2628 C CA . SER A 1 320 ? 4.637 12.350 -24.715 1.00 92.00 320 SER A CA 1
ATOM 2629 C C . SER A 1 320 ? 4.598 12.223 -23.181 1.00 92.00 320 SER A C 1
ATOM 2631 O O . SER A 1 320 ? 5.586 11.842 -22.553 1.00 92.00 320 SER A O 1
ATOM 2633 N N . ASN A 1 321 ? 3.418 12.404 -22.576 1.00 90.12 321 ASN A N 1
ATOM 2634 C CA . ASN A 1 321 ? 3.239 12.273 -21.127 1.00 90.12 321 ASN A CA 1
ATOM 2635 C C . ASN A 1 321 ? 3.424 10.838 -20.616 1.00 90.12 321 ASN A C 1
ATOM 2637 O O . ASN A 1 321 ? 3.949 10.647 -19.521 1.00 90.12 321 ASN A O 1
ATOM 2641 N N . CYS A 1 322 ? 2.998 9.823 -21.374 1.00 90.19 322 CYS A N 1
ATOM 2642 C CA . CYS A 1 322 ? 3.217 8.431 -20.980 1.00 90.19 322 CYS A CA 1
ATOM 2643 C C . CYS A 1 322 ? 4.712 8.107 -20.972 1.00 90.19 322 CYS A C 1
ATOM 2645 O O . CYS A 1 322 ? 5.201 7.600 -19.970 1.00 90.19 322 CYS A O 1
ATOM 2647 N N . ASN A 1 323 ? 5.430 8.476 -22.034 1.00 90.75 323 ASN A N 1
ATOM 2648 C CA . ASN A 1 323 ? 6.875 8.288 -22.164 1.00 90.75 323 ASN A CA 1
ATOM 2649 C C . ASN A 1 323 ? 7.644 8.977 -21.026 1.00 90.75 323 ASN A C 1
ATOM 2651 O O . ASN A 1 323 ? 8.477 8.363 -20.373 1.00 90.75 323 ASN A O 1
ATOM 2655 N N . LEU A 1 324 ? 7.316 10.238 -20.717 1.00 87.56 324 LEU A N 1
ATOM 2656 C CA . LEU A 1 324 ? 7.963 10.971 -19.620 1.00 87.56 324 LEU A CA 1
ATOM 2657 C C . LEU A 1 324 ? 7.767 10.310 -18.249 1.00 87.56 324 LEU A C 1
ATOM 2659 O O . LEU A 1 324 ? 8.624 10.457 -17.378 1.00 87.56 324 LEU A O 1
ATOM 2663 N N . ASN A 1 325 ? 6.653 9.607 -18.040 1.00 86.44 325 ASN A N 1
ATOM 2664 C CA . ASN A 1 325 ? 6.339 8.937 -16.777 1.00 86.44 325 ASN A CA 1
ATOM 2665 C C . ASN A 1 325 ? 6.773 7.463 -16.739 1.00 86.44 325 ASN A C 1
ATOM 2667 O O . ASN A 1 325 ? 6.802 6.866 -15.662 1.00 86.44 325 ASN A O 1
ATOM 2671 N N . TYR A 1 326 ? 7.122 6.875 -17.882 1.00 85.88 326 TYR A N 1
ATOM 2672 C CA . TYR A 1 326 ? 7.569 5.492 -18.004 1.00 85.88 326 TYR A CA 1
ATOM 2673 C C . TYR A 1 326 ? 9.083 5.417 -17.788 1.00 85.88 326 TYR A C 1
ATOM 2675 O O . TYR A 1 326 ? 9.877 5.400 -18.723 1.00 85.88 326 TYR A O 1
ATOM 2683 N N . LYS A 1 327 ? 9.478 5.487 -16.514 1.00 80.81 327 LYS A N 1
ATOM 2684 C CA . LYS A 1 327 ? 10.879 5.556 -16.091 1.00 80.81 327 LYS A CA 1
ATOM 2685 C C . LYS A 1 327 ? 11.326 4.266 -15.424 1.00 80.81 327 LYS A C 1
ATOM 2687 O O . LYS A 1 327 ? 10.610 3.748 -14.562 1.00 80.81 327 LYS A O 1
ATOM 2692 N N . ASP A 1 328 ? 12.577 3.901 -15.695 1.00 81.19 328 ASP A N 1
ATOM 2693 C CA . ASP A 1 328 ? 13.241 2.779 -15.052 1.00 81.19 328 ASP A CA 1
ATOM 2694 C C . ASP A 1 328 ? 13.214 2.911 -13.521 1.00 81.19 328 ASP A C 1
ATOM 2696 O O . ASP A 1 328 ? 13.539 3.948 -12.922 1.00 81.19 328 ASP A O 1
ATOM 2700 N N . SER A 1 329 ? 12.836 1.815 -12.867 1.00 82.75 329 SER A N 1
ATOM 2701 C CA . SER A 1 329 ? 12.889 1.718 -11.414 1.00 82.75 329 SER A CA 1
ATOM 2702 C C . SER A 1 329 ? 14.336 1.673 -10.929 1.00 82.75 329 SER A C 1
ATOM 2704 O O . SER A 1 329 ? 15.150 0.881 -11.401 1.00 82.75 329 SER A O 1
ATOM 2706 N N . HIS A 1 330 ? 14.627 2.481 -9.911 1.00 85.88 330 HIS A N 1
ATOM 2707 C CA . HIS A 1 330 ? 15.916 2.494 -9.216 1.00 85.88 330 HIS A CA 1
ATOM 2708 C C . HIS A 1 330 ? 15.949 1.543 -8.007 1.00 85.88 330 HIS A C 1
ATOM 2710 O O . HIS A 1 330 ? 16.906 1.552 -7.234 1.00 85.88 330 HIS A O 1
ATOM 2716 N N . ALA A 1 331 ? 14.901 0.737 -7.823 1.00 90.19 331 ALA A N 1
ATOM 2717 C CA . ALA A 1 331 ? 14.825 -0.264 -6.769 1.00 90.19 331 ALA A CA 1
ATOM 2718 C C . ALA A 1 331 ? 15.303 -1.630 -7.277 1.00 90.19 331 ALA A C 1
ATOM 2720 O O . ALA A 1 331 ? 14.933 -2.063 -8.368 1.00 90.19 331 ALA A O 1
ATOM 2721 N N . ILE A 1 332 ? 16.086 -2.327 -6.451 1.00 93.44 332 ILE A N 1
ATOM 2722 C CA . ILE A 1 332 ? 16.524 -3.701 -6.708 1.00 93.44 332 ILE A CA 1
ATOM 2723 C C . ILE A 1 332 ? 15.714 -4.619 -5.786 1.00 93.44 332 ILE A C 1
ATOM 2725 O O . ILE A 1 332 ? 15.987 -4.648 -4.585 1.00 93.44 332 ILE A O 1
ATOM 2729 N N . PRO A 1 333 ? 14.707 -5.347 -6.294 1.00 94.62 333 PRO A N 1
ATOM 2730 C CA . PRO A 1 333 ? 14.000 -6.333 -5.492 1.00 94.62 333 PRO A CA 1
ATOM 2731 C C . PRO A 1 333 ? 14.933 -7.485 -5.108 1.00 94.62 333 PRO A C 1
ATOM 2733 O O . PRO A 1 333 ? 15.624 -8.056 -5.957 1.00 94.62 333 PRO A O 1
ATOM 2736 N N . ILE A 1 334 ? 14.910 -7.832 -3.823 1.00 94.88 334 ILE A N 1
ATOM 2737 C CA . ILE A 1 334 ? 15.600 -8.990 -3.256 1.00 94.88 334 ILE A CA 1
ATOM 2738 C C . ILE A 1 334 ? 14.529 -9.920 -2.698 1.00 94.88 334 ILE A C 1
ATOM 2740 O O . ILE A 1 334 ? 13.729 -9.517 -1.856 1.00 94.88 334 ILE A O 1
ATOM 2744 N N . VAL A 1 335 ? 14.493 -11.145 -3.204 1.00 94.38 335 VAL A N 1
ATOM 2745 C CA . VAL A 1 335 ? 13.467 -12.140 -2.904 1.00 94.38 335 VAL A CA 1
ATOM 2746 C C . VAL A 1 335 ? 14.105 -13.275 -2.118 1.00 94.38 335 VAL A C 1
ATOM 2748 O O . VAL A 1 335 ? 15.080 -13.867 -2.575 1.00 94.38 335 VAL A O 1
ATOM 2751 N N . PHE A 1 336 ? 13.520 -13.580 -0.965 1.00 92.25 336 PHE A N 1
ATOM 2752 C CA . PHE A 1 336 ? 13.843 -14.740 -0.137 1.00 92.25 336 PHE A CA 1
ATOM 2753 C C . PHE A 1 336 ? 12.619 -15.643 -0.040 1.00 92.25 336 PHE A C 1
ATOM 2755 O O . PHE A 1 336 ? 11.485 -15.161 -0.111 1.00 92.25 336 PHE A O 1
ATOM 2762 N N . HIS A 1 337 ? 12.846 -16.941 0.146 1.00 83.19 337 HIS A N 1
ATOM 2763 C CA . HIS A 1 337 ? 11.768 -17.916 0.267 1.00 83.19 337 HIS A CA 1
ATOM 2764 C C . HIS A 1 337 ? 11.034 -17.805 1.624 1.00 83.19 337 HIS A C 1
ATOM 2766 O O . HIS A 1 337 ? 9.822 -18.010 1.660 1.00 83.19 337 HIS A O 1
ATOM 2772 N N . ASN A 1 338 ? 11.724 -17.421 2.714 1.00 81.19 338 ASN A N 1
ATOM 2773 C CA . ASN A 1 338 ? 11.142 -17.297 4.057 1.00 81.19 338 ASN A CA 1
ATOM 2774 C C . ASN A 1 338 ? 11.595 -16.027 4.813 1.00 81.19 338 ASN A C 1
ATOM 2776 O O . ASN A 1 338 ? 11.877 -16.051 6.017 1.00 81.19 338 ASN A O 1
ATOM 2780 N N . LEU A 1 339 ? 11.601 -14.879 4.118 1.00 83.50 339 LEU A N 1
ATOM 2781 C CA . LEU A 1 339 ? 12.051 -13.604 4.693 1.00 83.50 339 LEU A CA 1
ATOM 2782 C C . LEU A 1 339 ? 11.336 -13.264 6.004 1.00 83.50 339 LEU A C 1
ATOM 2784 O O . LEU A 1 339 ? 11.965 -13.087 7.043 1.00 83.50 339 LEU A O 1
ATOM 2788 N N . SER A 1 340 ? 10.007 -13.157 5.937 1.00 79.31 340 SER A N 1
ATOM 2789 C CA . SER A 1 340 ? 9.183 -12.582 7.001 1.00 79.31 340 SER A CA 1
ATOM 2790 C C . SER A 1 340 ? 9.106 -13.432 8.259 1.00 79.31 340 SER A C 1
ATOM 2792 O O . SER A 1 340 ? 8.779 -12.906 9.322 1.00 79.31 340 SER A O 1
ATOM 2794 N N . GLY A 1 341 ? 9.324 -14.739 8.119 1.00 75.94 341 GLY A N 1
ATOM 2795 C CA . GLY A 1 341 ? 9.196 -15.700 9.206 1.00 75.94 341 GLY A CA 1
ATOM 2796 C C . GLY A 1 341 ? 10.514 -16.037 9.890 1.00 75.94 341 GLY A C 1
ATOM 2797 O O . GLY A 1 341 ? 10.472 -16.548 11.006 1.00 75.94 341 GLY A O 1
ATOM 2798 N N . TYR A 1 342 ? 11.654 -15.803 9.230 1.00 81.44 342 TYR A N 1
ATOM 2799 C CA . TYR A 1 342 ? 12.925 -16.350 9.692 1.00 81.44 342 TYR A CA 1
ATOM 2800 C C . TYR A 1 342 ? 14.141 -15.530 9.236 1.00 81.44 342 TYR A C 1
ATOM 2802 O O . TYR A 1 342 ? 14.841 -14.957 10.073 1.00 81.44 342 TYR A O 1
ATOM 2810 N N . ASP A 1 343 ? 14.366 -15.399 7.925 1.00 82.88 343 ASP A N 1
ATOM 2811 C CA . ASP A 1 343 ? 15.643 -14.892 7.397 1.00 82.88 343 ASP A CA 1
ATOM 2812 C C . ASP A 1 343 ? 15.898 -13.418 7.740 1.00 82.88 343 ASP A C 1
ATOM 2814 O O . ASP A 1 343 ? 17.039 -13.005 7.967 1.00 82.88 343 ASP A O 1
ATOM 2818 N N . ALA A 1 344 ? 14.833 -12.610 7.815 1.00 84.88 344 ALA A N 1
ATOM 2819 C CA . ALA A 1 344 ? 14.937 -11.176 8.067 1.00 84.88 344 ALA A CA 1
ATOM 2820 C C . ALA A 1 344 ? 15.675 -10.857 9.374 1.00 84.88 344 ALA A C 1
ATOM 2822 O O . ALA A 1 344 ? 16.419 -9.877 9.421 1.00 84.88 344 ALA A O 1
ATOM 2823 N N . HIS A 1 345 ? 15.514 -11.684 10.411 1.00 84.44 345 HIS A N 1
ATOM 2824 C CA . HIS A 1 345 ? 16.125 -11.460 11.724 1.00 84.44 345 HIS A CA 1
ATOM 2825 C C . HIS A 1 345 ? 17.648 -11.464 11.690 1.00 84.44 345 HIS A C 1
ATOM 2827 O O . HIS A 1 345 ? 18.278 -10.736 12.456 1.00 84.44 345 HIS A O 1
ATOM 2833 N N . PHE A 1 346 ? 18.240 -12.259 10.801 1.00 86.62 346 PHE A N 1
ATOM 2834 C CA . PHE A 1 346 ? 19.689 -12.361 10.695 1.00 86.62 346 PHE A CA 1
ATOM 2835 C C . PHE A 1 346 ? 20.294 -11.217 9.885 1.00 86.62 346 PHE A C 1
ATOM 2837 O O . PHE A 1 346 ? 21.442 -10.855 10.112 1.00 86.62 346 PHE A O 1
ATOM 2844 N N . ILE A 1 347 ? 19.534 -10.641 8.949 1.00 89.56 347 ILE A N 1
ATOM 2845 C CA . ILE A 1 347 ? 20.071 -9.713 7.947 1.00 89.56 347 ILE A CA 1
ATOM 2846 C C . ILE A 1 347 ? 19.728 -8.249 8.266 1.00 89.56 347 ILE A C 1
ATOM 2848 O O . ILE A 1 347 ? 20.524 -7.358 7.975 1.00 89.56 347 ILE A O 1
ATOM 2852 N N . ILE A 1 348 ? 18.557 -7.967 8.853 1.00 88.88 348 ILE A N 1
ATOM 2853 C CA . ILE A 1 348 ? 18.032 -6.595 8.973 1.00 88.88 348 ILE A CA 1
ATOM 2854 C C . ILE A 1 348 ? 18.961 -5.665 9.760 1.00 88.88 348 ILE A C 1
ATOM 2856 O O . ILE A 1 348 ? 19.172 -4.525 9.346 1.00 88.88 348 ILE A O 1
ATOM 2860 N N . THR A 1 349 ? 19.553 -6.161 10.850 1.00 86.88 349 THR A N 1
ATOM 2861 C CA . THR A 1 349 ? 20.498 -5.400 11.677 1.00 86.88 349 THR A CA 1
ATOM 2862 C C . THR A 1 349 ? 21.737 -5.036 10.872 1.00 86.88 349 THR A C 1
ATOM 2864 O O . THR A 1 349 ? 22.110 -3.869 10.830 1.00 86.88 349 THR A O 1
ATOM 2867 N N . GLU A 1 350 ? 22.315 -6.007 10.165 1.00 90.31 350 GLU A N 1
ATOM 2868 C CA . GLU A 1 350 ? 23.520 -5.801 9.362 1.00 90.31 350 GLU A CA 1
ATOM 2869 C C . GLU A 1 350 ? 23.254 -4.844 8.189 1.00 90.31 350 GLU A C 1
ATOM 2871 O O . GLU A 1 350 ? 24.026 -3.925 7.938 1.00 90.31 350 GLU A O 1
ATOM 2876 N N . ILE A 1 351 ? 22.111 -4.965 7.505 1.00 90.81 351 ILE A N 1
ATOM 2877 C CA . ILE A 1 351 ? 21.704 -4.014 6.452 1.00 90.81 351 ILE A CA 1
ATOM 2878 C C . ILE A 1 351 ? 21.505 -2.598 7.009 1.00 90.81 351 ILE A C 1
ATOM 2880 O O . ILE A 1 351 ? 21.791 -1.604 6.326 1.00 90.81 351 ILE A O 1
ATOM 2884 N N . ALA A 1 352 ? 20.991 -2.473 8.231 1.00 88.94 352 ALA A N 1
ATOM 2885 C CA . ALA A 1 352 ? 20.797 -1.177 8.863 1.00 88.94 352 ALA A CA 1
ATOM 2886 C C . ALA A 1 352 ? 22.135 -0.497 9.189 1.00 88.94 352 ALA A C 1
ATOM 2888 O O . ALA A 1 352 ? 22.245 0.712 8.977 1.00 88.94 352 ALA A O 1
ATOM 2889 N N . THR A 1 353 ? 23.145 -1.255 9.625 1.00 88.50 353 THR A N 1
ATOM 2890 C CA . THR A 1 353 ? 24.413 -0.725 10.154 1.00 88.50 353 THR A CA 1
ATOM 2891 C C . THR A 1 353 ? 25.563 -0.680 9.146 1.00 88.50 353 THR A C 1
ATOM 2893 O O . THR A 1 353 ? 26.375 0.240 9.217 1.00 88.50 353 THR A O 1
ATOM 2896 N N . ALA A 1 354 ? 25.642 -1.614 8.193 1.00 85.25 354 ALA A N 1
ATOM 2897 C CA . ALA A 1 354 ? 26.829 -1.808 7.351 1.00 85.25 354 ALA A CA 1
ATOM 2898 C C . ALA A 1 354 ? 27.137 -0.638 6.400 1.00 85.25 354 ALA A C 1
ATOM 2900 O O . ALA A 1 354 ? 28.280 -0.446 5.984 1.00 85.25 354 ALA A O 1
ATOM 2901 N N . PHE A 1 355 ? 26.134 0.158 6.021 1.00 85.50 355 PHE A N 1
ATOM 2902 C CA . PHE A 1 355 ? 26.340 1.361 5.211 1.00 85.50 355 PHE A CA 1
ATOM 2903 C C . PHE A 1 355 ? 25.248 2.408 5.429 1.00 85.50 355 PHE A C 1
ATOM 2905 O O . PHE A 1 355 ? 24.139 2.096 5.863 1.00 85.50 355 PHE A O 1
ATOM 2912 N N . ALA A 1 356 ? 25.567 3.668 5.118 1.00 86.88 356 ALA A N 1
ATOM 2913 C CA . ALA A 1 356 ? 24.667 4.801 5.312 1.00 86.88 356 ALA A CA 1
ATOM 2914 C C . ALA A 1 356 ? 23.344 4.641 4.544 1.00 86.88 356 ALA A C 1
ATOM 2916 O O . ALA A 1 356 ? 23.295 4.048 3.464 1.00 86.88 356 ALA A O 1
ATOM 2917 N N . GLY A 1 357 ? 22.274 5.202 5.108 1.00 86.06 357 GLY A N 1
ATOM 2918 C CA . GLY A 1 357 ? 20.946 5.190 4.506 1.00 86.06 357 GLY A CA 1
ATOM 2919 C C . GLY A 1 357 ? 19.871 4.628 5.427 1.00 86.06 357 GLY A C 1
ATOM 2920 O O . GLY A 1 357 ? 20.128 3.735 6.238 1.00 86.06 357 GLY A O 1
ATOM 2921 N N . ASN A 1 358 ? 18.656 5.145 5.275 1.00 89.25 358 ASN A N 1
ATOM 2922 C CA . ASN A 1 358 ? 17.524 4.755 6.109 1.00 89.25 358 ASN A CA 1
ATOM 2923 C C . ASN A 1 358 ? 16.998 3.370 5.718 1.00 89.25 358 ASN A C 1
ATOM 2925 O O . ASN A 1 358 ? 17.053 2.976 4.548 1.00 89.25 358 ASN A O 1
ATOM 2929 N N . VAL A 1 359 ? 16.474 2.653 6.711 1.00 89.69 359 VAL A N 1
ATOM 2930 C CA . VAL A 1 359 ? 15.743 1.400 6.520 1.00 89.69 359 VAL A CA 1
ATOM 2931 C C . VAL A 1 359 ? 14.282 1.654 6.851 1.00 89.69 359 VAL A C 1
ATOM 2933 O O . VAL A 1 359 ? 13.953 1.979 7.988 1.00 89.69 359 VAL A O 1
ATOM 2936 N N . ASP A 1 360 ? 13.419 1.490 5.856 1.00 89.94 360 ASP A N 1
ATOM 2937 C CA . ASP A 1 360 ? 11.971 1.516 6.042 1.00 89.94 360 ASP A CA 1
ATOM 2938 C C . ASP A 1 360 ? 11.476 0.076 6.191 1.00 89.94 360 ASP A C 1
ATOM 2940 O O . ASP A 1 360 ? 11.828 -0.786 5.385 1.00 89.94 360 ASP A O 1
ATOM 2944 N N . VAL A 1 361 ? 10.662 -0.202 7.206 1.00 87.56 361 VAL A N 1
ATOM 2945 C CA . VAL A 1 361 ? 10.159 -1.552 7.502 1.00 87.56 361 VAL A CA 1
ATOM 2946 C C . VAL A 1 361 ? 8.637 -1.556 7.423 1.00 87.56 361 VAL A C 1
ATOM 2948 O O . VAL A 1 361 ? 7.989 -0.626 7.900 1.00 87.56 361 VAL A O 1
ATOM 2951 N N . LEU A 1 362 ? 8.064 -2.619 6.856 1.00 86.12 362 LEU A N 1
ATOM 2952 C CA . LEU A 1 362 ? 6.630 -2.910 6.900 1.00 86.12 362 LEU A CA 1
ATOM 2953 C C . LEU A 1 362 ? 6.370 -4.061 7.892 1.00 86.12 362 LEU A C 1
ATOM 2955 O O . LEU A 1 362 ? 6.414 -5.230 7.497 1.00 86.12 362 LEU A O 1
ATOM 2959 N N . PRO A 1 363 ? 6.151 -3.771 9.190 1.00 83.38 363 PRO A N 1
ATOM 2960 C CA . PRO A 1 363 ? 5.981 -4.797 10.216 1.00 83.38 363 PRO A CA 1
ATOM 2961 C C . PRO A 1 363 ? 4.546 -5.346 10.282 1.00 83.38 363 PRO A C 1
ATOM 2963 O O . PRO A 1 363 ? 3.579 -4.609 10.108 1.00 83.38 363 PRO A O 1
ATOM 2966 N N . ILE A 1 364 ? 4.413 -6.631 10.622 1.00 76.38 364 ILE A N 1
ATOM 2967 C CA . ILE A 1 364 ? 3.163 -7.243 11.121 1.00 76.38 364 ILE A CA 1
ATOM 2968 C C . ILE A 1 364 ? 3.184 -7.238 12.650 1.00 76.38 364 ILE A C 1
ATOM 2970 O O . ILE A 1 364 ? 2.217 -6.846 13.300 1.00 76.38 364 ILE A O 1
ATOM 2974 N N . THR A 1 365 ? 4.304 -7.668 13.232 1.00 78.94 365 THR A N 1
ATOM 2975 C CA . THR A 1 365 ? 4.559 -7.654 14.677 1.00 78.94 365 THR A CA 1
ATOM 2976 C C . THR A 1 365 ? 5.975 -7.138 14.935 1.00 78.94 365 THR A C 1
ATOM 2978 O O . THR A 1 365 ? 6.723 -6.864 13.998 1.00 78.94 365 THR A O 1
ATOM 2981 N N . LYS A 1 366 ? 6.377 -7.028 16.209 1.00 71.31 366 LYS A N 1
ATOM 2982 C CA . LYS A 1 366 ? 7.770 -6.699 16.565 1.00 71.31 366 LYS A CA 1
ATOM 2983 C C . LYS A 1 366 ? 8.783 -7.716 16.021 1.00 71.31 366 LYS A C 1
ATOM 2985 O O . LYS A 1 366 ? 9.937 -7.356 15.819 1.00 71.31 366 LYS A O 1
ATOM 2990 N N . GLU A 1 367 ? 8.332 -8.942 15.764 1.00 69.38 367 GLU A N 1
ATOM 2991 C CA . GLU A 1 367 ? 9.147 -10.079 15.336 1.00 69.38 367 GLU A CA 1
ATOM 2992 C C . GLU A 1 367 ? 8.854 -10.517 13.895 1.00 69.38 367 GLU A C 1
ATOM 2994 O O . GLU A 1 367 ? 9.472 -11.445 13.411 1.00 69.38 367 GLU A O 1
ATOM 2999 N N . LYS A 1 368 ? 7.901 -9.908 13.182 1.00 77.38 368 LYS A N 1
ATOM 3000 C CA . LYS A 1 368 ? 7.570 -10.315 11.807 1.00 77.38 368 LYS A CA 1
ATOM 3001 C C . LYS A 1 368 ? 7.497 -9.107 10.898 1.00 77.38 368 LYS A C 1
ATOM 3003 O O . LYS A 1 368 ? 6.681 -8.212 11.126 1.00 77.38 368 LYS A O 1
ATOM 3008 N N . TYR A 1 369 ? 8.296 -9.119 9.835 1.00 81.06 369 TYR A N 1
ATOM 3009 C CA . TYR A 1 369 ? 8.375 -8.044 8.845 1.00 81.06 369 TYR A CA 1
ATOM 3010 C C . TYR A 1 369 ? 7.922 -8.556 7.475 1.00 81.06 369 TYR A C 1
ATOM 3012 O O . TYR A 1 369 ? 8.493 -9.513 6.965 1.00 81.06 369 TYR A O 1
ATOM 3020 N N . ILE A 1 370 ? 6.921 -7.927 6.850 1.00 83.31 370 ILE A N 1
ATOM 3021 C CA . ILE A 1 370 ? 6.491 -8.271 5.478 1.00 83.31 370 ILE A CA 1
ATOM 3022 C C . ILE A 1 370 ? 7.634 -8.006 4.505 1.00 83.31 370 ILE A C 1
ATOM 3024 O O . ILE A 1 370 ? 7.975 -8.845 3.678 1.00 83.31 370 ILE A O 1
ATOM 3028 N N . SER A 1 371 ? 8.237 -6.829 4.623 1.00 89.25 371 SER A N 1
ATOM 3029 C CA . SER A 1 371 ? 9.397 -6.426 3.845 1.00 89.25 371 SER A CA 1
ATOM 3030 C C . SER A 1 371 ? 10.124 -5.288 4.551 1.00 89.25 371 SER A C 1
ATOM 3032 O O . SER A 1 371 ? 9.590 -4.636 5.454 1.00 89.25 371 SER A O 1
ATOM 3034 N N . PHE A 1 372 ? 11.355 -5.040 4.126 1.00 90.12 372 PHE A N 1
ATOM 3035 C CA . PHE A 1 372 ? 12.104 -3.850 4.495 1.00 90.12 372 PHE A CA 1
ATOM 3036 C C . PHE A 1 372 ? 12.858 -3.326 3.273 1.00 90.12 372 PHE A C 1
ATOM 3038 O O . PHE A 1 372 ? 13.208 -4.077 2.364 1.00 90.12 372 PHE A O 1
ATOM 3045 N N . THR A 1 373 ? 13.077 -2.017 3.236 1.00 92.25 373 THR A N 1
ATOM 3046 C CA . THR A 1 373 ? 13.723 -1.311 2.130 1.00 92.25 373 THR A CA 1
ATOM 3047 C C . THR A 1 373 ? 14.901 -0.519 2.666 1.00 92.25 373 THR A C 1
ATOM 3049 O O . THR A 1 373 ? 14.727 0.363 3.502 1.00 92.25 373 THR A O 1
ATOM 3052 N N . LYS A 1 374 ? 16.101 -0.798 2.151 1.00 92.50 374 LYS A N 1
ATOM 3053 C CA . LYS A 1 374 ? 17.296 0.010 2.410 1.00 92.50 374 LYS A CA 1
ATOM 3054 C C . LYS A 1 374 ? 17.438 1.079 1.333 1.00 92.50 374 LYS A C 1
ATOM 3056 O O . LYS A 1 374 ? 17.588 0.767 0.153 1.00 92.50 374 LYS A O 1
ATOM 3061 N N . LYS A 1 375 ? 17.437 2.347 1.739 1.00 91.06 375 LYS A N 1
ATOM 3062 C CA . LYS A 1 375 ? 17.698 3.485 0.850 1.00 91.06 375 LYS A CA 1
ATOM 3063 C C . LYS A 1 375 ? 19.194 3.768 0.805 1.00 91.06 375 LYS A C 1
ATOM 3065 O O . LYS A 1 375 ? 19.714 4.440 1.683 1.00 91.06 375 LYS A O 1
ATOM 3070 N N . CYS A 1 376 ? 19.883 3.279 -0.224 1.00 83.25 376 CYS A N 1
ATOM 3071 C CA . CYS A 1 376 ? 21.321 3.528 -0.400 1.00 83.25 376 CYS A CA 1
ATOM 3072 C C . CYS A 1 376 ? 21.624 4.987 -0.795 1.00 83.25 376 CYS A C 1
ATOM 3074 O O . CYS A 1 376 ? 22.719 5.485 -0.551 1.00 83.25 376 CYS A O 1
ATOM 3076 N N . TRP A 1 377 ? 20.660 5.659 -1.439 1.00 75.38 377 TRP A N 1
ATOM 3077 C CA . TRP A 1 377 ? 20.771 7.025 -1.956 1.00 75.38 377 TRP A CA 1
ATOM 3078 C C . TRP A 1 377 ? 19.385 7.671 -1.961 1.00 75.38 377 TRP A C 1
ATOM 3080 O O . TRP A 1 377 ? 18.422 7.035 -2.382 1.00 75.38 377 TRP A O 1
ATOM 3090 N N . GLY A 1 378 ? 19.266 8.917 -1.519 1.00 56.03 378 GLY A N 1
ATOM 3091 C CA . GLY A 1 378 ? 17.988 9.626 -1.496 1.00 56.03 378 GLY A CA 1
ATOM 3092 C C . GLY A 1 378 ? 18.038 10.823 -0.561 1.00 56.03 378 GLY A C 1
ATOM 3093 O O . GLY A 1 378 ? 18.642 10.741 0.504 1.00 56.03 378 GLY A O 1
ATOM 3094 N N . ASN A 1 379 ? 17.461 11.924 -1.031 1.00 35.06 379 ASN A N 1
ATOM 3095 C CA . ASN A 1 379 ? 17.623 13.283 -0.531 1.00 35.06 379 ASN A CA 1
ATOM 3096 C C . ASN A 1 379 ? 17.061 13.487 0.884 1.00 35.06 379 ASN A C 1
ATOM 3098 O O . ASN A 1 379 ? 16.172 12.758 1.325 1.00 35.06 379 ASN A O 1
ATOM 3102 N N . ARG A 1 380 ? 17.566 14.533 1.548 1.00 29.94 380 ARG A N 1
ATOM 3103 C CA . ARG A 1 380 ? 16.737 15.297 2.486 1.00 29.94 380 ARG A CA 1
ATOM 3104 C C . ARG A 1 380 ? 15.433 15.728 1.826 1.00 29.94 380 ARG A C 1
ATOM 3106 O O . ARG A 1 380 ? 15.473 15.997 0.602 1.00 29.94 380 ARG A O 1
#

InterPro domains:
  IPR004211 Recombination endonuclease VII [PF02945] (286-324)
  IPR038563 Recombination endonuclease VII superfamily [G3DSA:3.40.1800.10] (275-342)
  IPR044925 His-Me finger superfamily [SSF54060] (273-348)

Foldseek 3Di:
DDDDVLQVVLVQWAFQDDPDQDLVLLQLQCQVQPAPPPSNYPVSTDDSVVQADCVPQDPPHDPVCVVVRCVRRVEFEWEWEWDADPNDTAIGTPDGGLDHGPHYWYWYWAADPVDRPDIGIIGRNHPCSNHVVVPDPDDADWDADPQQRDTDRDPVVNVVVNVVSSVVNDGHDDDDDPVRPDDADDQLLVVDDAQKEKEKEWDWDWDADPDPDPVCGTDTQTFKMKMWIDGPPDRVPTDIDMDGHNCRQLVVLVVVLVVLVVLVVLLPDADAADDDDPVQVVQQVPDQAAPRRRHGDDPPFDWDFAADRNPSYTDHTHGPVSNVSNGHDSDHHYDYPQCFPPDVVSHVVSNCPVADFDKDFQAPDPRGTPDIDGDRDDDD

Solvent-accessible surface area (backbone atoms only — not comparable to full-atom values): 22959 Å² total; per-residue (Å²): 134,84,66,56,71,71,58,59,73,47,70,16,62,41,57,56,62,67,95,65,62,50,38,53,50,47,20,49,41,45,57,75,51,68,50,93,63,67,54,41,42,57,89,54,44,79,62,48,80,82,81,45,62,57,86,94,62,70,75,63,76,50,83,81,53,47,67,56,45,27,68,63,57,66,37,22,54,33,34,27,34,73,47,80,54,95,94,39,79,43,77,43,77,74,42,75,48,84,65,86,42,96,45,62,35,50,31,38,44,46,74,42,94,90,42,97,85,59,64,47,44,23,17,45,79,32,62,42,61,63,48,44,78,77,75,46,94,72,91,69,80,57,38,56,42,92,80,82,65,51,74,29,82,42,66,67,59,43,56,60,46,48,64,58,53,57,72,58,82,63,78,88,81,80,71,67,50,94,88,58,64,69,90,74,90,78,68,55,43,75,72,57,77,67,58,45,38,34,43,38,51,74,43,64,45,79,40,76,53,91,59,94,49,98,85,52,78,62,46,79,40,67,38,31,33,38,36,36,39,45,32,72,88,43,70,86,72,31,49,77,52,70,41,76,39,86,57,25,61,64,51,49,49,52,51,51,48,55,47,52,55,52,49,50,58,56,71,69,44,88,44,68,69,53,85,73,51,72,68,53,48,53,52,48,74,70,52,60,46,19,69,74,80,68,44,69,65,54,98,84,56,60,77,35,82,36,50,38,58,86,75,9,45,75,72,39,39,20,44,52,71,55,47,74,58,54,55,87,77,91,67,71,56,73,45,53,92,52,37,40,84,55,54,42,76,73,44,52,63,51,58,50,66,77,46,77,52,58,68,50,72,46,64,81,48,101,86,27,37,77,48,71,45,77,40,78,73,80,80,133

Sequence (380 aa):
MLHSEEIKTKKAVVNVQSMDNACFAWSVVAALYPAERNAERESSYPHYTTVLNLQGIEFPMSMKNIAKFERLNDISINVFGTEEQNKKINVLPLRLTDEKKAKHANLLYVQDAQNNNVGHFTWIKNLSRLVSSQINKQNGQKYICDRCLHYFYTKEKLEAHTVDCQQLNDCAIVLPNEEDKWLSFSNYNRKERMPFVVYADLECVLQKTEEDDPKLYQRHQVSSIAYYVRCSYDKALSGYRSRRDKECVSWFVEQLKELAYRVKAILSRNVPMIELTRDEHEKFNNATQCYICEKPFAPDDTRVRDHCHLTGRYRGPAHSNCNLNYKDSHAIPIVFHNLSGYDAHFIITEIATAFAGNVDVLPITKEKYISFTKKCWGNR

Nearest PDB structures (foldseek):
  6bk8-assembly1_A  TM=2.920E-01  e=3.790E-02  Saccharomyces cerevisiae S288C
  7dvq-assembly1_A  TM=2.543E-01  e=3.167E-02  Homo sapiens
  8ro2-assembly1_A  TM=2.416E-01  e=5.114E-02  Homo sapiens
  7b9v-assembly1_A  TM=2.854E-01  e=8.260E-02  Saccharomyces cerevisiae
  7dco-assembly1_A  TM=1.516E-01  e=6.121E-02  Saccharomyces cerevisiae

pLDDT: mean 85.83, std 11.08, range [29.94, 97.69]

Mean predicted aligned error: 15.63 Å